Protein AF-0000000078948054 (afdb_homodimer)

InterPro domains:
  IPR011152 Phosphoesterase MJ0912 [PIRSF000883] (1-241)
  IPR024654 Calcineurin-like phosphoesterase domain, lpxH-type [PF12850] (1-196)
  IPR029052 Metallo-dependent phosphatase-like [G3DSA:3.60.21.10] (1-242)
  IPR029052 Metallo-dependent phosphatase-like [SSF56300] (1-239)
  IPR050126 Diadenosine polyphosphate hydrolase [PTHR42850] (3-201)

Solvent-accessible surface area (backbone atoms only — not comparable to full-atom values): 24023 Å² total; per-residue (Å²): 76,31,36,36,37,40,21,29,26,15,2,28,35,65,37,47,49,40,46,51,53,53,46,60,75,64,66,52,75,42,58,37,37,27,19,20,40,30,49,90,41,86,31,27,48,59,24,43,50,54,55,61,70,64,74,53,61,53,24,33,15,47,47,34,48,28,54,62,76,48,77,56,89,82,77,51,62,77,93,49,42,66,64,50,47,53,46,38,52,55,43,44,69,62,46,54,70,69,55,45,53,51,51,66,65,40,41,51,56,49,73,51,69,49,38,98,80,38,28,36,36,38,18,9,40,22,75,89,35,54,72,57,84,81,59,86,45,50,50,66,70,56,46,42,59,55,62,40,62,83,68,75,50,36,33,39,40,26,24,77,72,20,49,39,32,39,41,55,56,79,48,25,38,42,35,31,30,10,9,27,39,56,27,53,29,32,43,61,43,22,24,25,28,38,38,37,40,43,94,61,35,35,35,45,29,48,37,33,34,50,56,68,57,67,60,54,45,50,51,40,69,75,47,84,62,81,57,48,68,61,54,44,42,17,56,74,47,1,17,79,78,133,76,33,37,36,37,40,19,29,26,15,1,27,34,65,36,47,50,42,45,50,54,53,46,61,75,64,66,52,77,42,57,37,38,28,19,20,42,30,49,87,40,87,30,26,49,59,25,44,50,55,55,61,69,64,74,53,60,52,23,33,15,46,46,33,48,28,53,62,76,48,77,56,90,83,76,52,62,77,92,50,42,66,64,49,47,52,46,36,53,55,43,45,70,61,46,54,69,69,57,45,51,53,50,65,65,40,41,50,57,49,72,50,68,49,36,99,79,37,27,36,37,37,18,10,41,21,74,88,33,56,72,57,84,81,60,86,46,50,49,66,70,54,46,41,60,56,63,40,61,85,67,76,50,36,33,38,40,26,26,77,72,20,51,38,33,41,39,55,57,79,48,26,38,44,33,30,29,10,8,27,38,57,27,53,29,31,43,59,43,22,24,24,29,38,39,37,41,42,92,60,36,36,36,45,28,49,37,32,33,48,57,67,59,68,60,54,45,51,52,41,70,75,47,84,61,83,58,47,68,62,54,44,42,17,55,75,46,1,16,79,78,132

Foldseek 3Di:
DKEWEAEAAAQVLQLVVQVVVVVVVVVGPAYEYAENFAANALHRPNRLVVVVVRVHAYAYAPNLVCLQPNDDPPLDDPVCRVVRRVSSVVRNVNDDPVSSVVSVPGHAWDWDALDPPFIEIGGAAASVDNRDHDDPPDDPVVCCVGHCVVVPGQETEYERVLDWDWDDDPNGIYTYFHHSHFAAHQDLFGWIWMWDDDPVDTDIDIDTGDGDLVVRLVSLVVDVRPPSPQRNCCNVGRRGDD/DKEWEAEAAAQVLQLVVQVVVVVVVVVGPAYEYAENFAARALHRPNRLVVVVVRVHAYAYAPNLVCLQPNDDPPLDDPVCRVVRRVRSVVRNVVDDPVSSVVSVPGHAWDWDALDPPFIEIGGAAASVDNRDHDDPPDDPVVCCVGHCVVVPGQETEYERVLDWDWDDDPNGIYTYFHHSHFAAHQDLFGWIWMWDDDPVDTDIDIDTGDGDLVVRLVSLVVDVRPPSPQRNCCNVGRRGDD

Radius of gyration: 23.64 Å; Cα contacts (8 Å, |Δi|>4): 1182; chains: 2; bounding box: 43×71×54 Å

Sequence (484 aa):
MKAAFISDIHGNAQALEAVLTDIESKQVDQIIVLGDICFRGIEPKRSLELVRSLQVPVVKGNADEWVVRGIRKGEVPDSVLEVMRIEREWTYGKLDESDIDFLKQLPTVHTFSLSDTWNVLCFHATPTSLFDIVTPTAADHVVKEKLMAQNQANLYLYGHIHLPYVRFIDGKIVANLGSVGLPFDGVCQASYLLVDGAEEQFSVTIQRVSYDIHSVCEQIEASDYPNPTFLQNVLKHGKPQRMKAAFISDIHGNAQALEAVLTDIESKQVDQIIVLGDICFRGIEPKRSLELVRSLQVPVVKGNADEWVVRGIRKGEVPDSVLEVMRIEREWTYGKLDESDIDFLKQLPTVHTFSLSDTWNVLCFHATPTSLFDIVTPTAADHVVKEKLMAQNQANLYLYGHIHLPYVRFIDGKIVANLGSVGLPFDGVCQASYLLVDGAEEQFSVTIQRVSYDIHSVCEQIEASDYPNPTFLQNVLKHGKPQR

Secondary structure (DSSP, 8-state):
-EEEEE---TT-HHHHHHHHHHHHHHT-SEEEE-S--STTSS-HHHHHHHHHHH---B---HHHHHHHH-PPTTSS-HHHHHHHHHHHHHHHHTS-HHHHHHHHH--SEEEEESSSS-EEEEESSBTTBSS----TT--HHHHHHHHSTT---SEEEE-SS---EEEEETTEEEEE---SSS--SS--SEEEEEEEE-SSEEEEEEEEE---HHHHHHHHHTS--S-HHHHHHHHHHSS---/-EEEEE---TT-HHHHHHHHHHHHHHT-SEEEE-S--STTSS-HHHHHHHHHHH---B---HHHHHHHH-PPTTSS-HHHHHHHHHHHHHHHHTS-HHHHHHHHH--SEEEEESSSS-EEEEESSBTTBSS----TT--HHHHHHHHSTT---SEEEE-SS---EEEEETTEEEEE---SSS--SS--SEEEEEEEE-SSEEEEEEEEE---HHHHHHHHHTS--S-HHHHHHHHHHSS---

pLDDT: mean 96.85, std 4.54, range [65.69, 98.94]

Organism: Halalkalibacterium halodurans (strain ATCC BAA-125 / DSM 18197 / FERM 7344 / JCM 9153 / C-125) (NCBI:txid272558)

Nearest PDB structures (foldseek):
  3qfo-assembly1_B  TM=8.967E-01  e=5.248E-20  Streptococcus pneumoniae R6
  2gju-assembly1_A  TM=8.541E-01  e=2.525E-15  Pyrococcus horikoshii OT3
  1nnw-assembly1_A  TM=8.348E-01  e=1.368E-15  Pyrococcus furiosus
  3ck2-assembly1_A  TM=7.588E-01  e=3.891E-10  Streptococcus pneumoniae TIGR4
  1g5b-assembly2_B  TM=5.571E-01  e=1.632E-08  Lambdavirus lambda

Structure (mmCIF, N/CA/C/O backbone):
data_AF-0000000078948054-model_v1
#
loop_
_entity.id
_entity.type
_entity.pdbx_description
1 polymer 'BH1859 protein'
#
loop_
_atom_site.group_PDB
_atom_site.id
_atom_site.type_symbol
_atom_site.label_atom_id
_atom_site.label_alt_id
_atom_site.label_comp_id
_atom_site.label_asym_id
_atom_site.label_entity_id
_atom_site.label_seq_id
_atom_site.pdbx_PDB_ins_code
_atom_site.Cartn_x
_atom_site.Cartn_y
_atom_site.Cartn_z
_atom_site.occupancy
_atom_site.B_iso_or_equiv
_atom_site.auth_seq_id
_atom_site.auth_comp_id
_atom_site.auth_asym_id
_atom_site.auth_atom_id
_atom_site.pdbx_PDB_model_num
ATOM 1 N N . MET A 1 1 ? 10.578 4.754 -15.234 1 92.56 1 MET A N 1
ATOM 2 C CA . MET A 1 1 ? 10.094 3.48 -15.75 1 92.56 1 MET A CA 1
ATOM 3 C C . MET A 1 1 ? 8.875 3.002 -14.969 1 92.56 1 MET A C 1
ATOM 5 O O . MET A 1 1 ? 8.805 3.189 -13.75 1 92.56 1 MET A O 1
ATOM 9 N N . LYS A 1 2 ? 7.965 2.492 -15.68 1 96.38 2 LYS A N 1
ATOM 10 C CA . LYS A 1 2 ? 6.773 1.882 -15.094 1 96.38 2 LYS A CA 1
ATOM 11 C C . LYS A 1 2 ? 6.797 0.365 -15.25 1 96.38 2 LYS A C 1
ATOM 13 O O . LYS A 1 2 ? 6.973 -0.146 -16.359 1 96.38 2 LYS A O 1
ATOM 18 N N . ALA A 1 3 ? 6.633 -0.346 -14.07 1 98.19 3 ALA A N 1
ATOM 19 C CA . ALA A 1 3 ? 6.723 -1.803 -14.117 1 98.19 3 ALA A CA 1
ATOM 20 C C . ALA A 1 3 ? 5.527 -2.445 -13.414 1 98.19 3 ALA A C 1
ATOM 22 O O . ALA A 1 3 ? 5.02 -1.914 -12.422 1 98.19 3 ALA A O 1
ATOM 23 N N . ALA A 1 4 ? 5.082 -3.562 -13.969 1 98.88 4 ALA A N 1
ATOM 24 C CA . ALA A 1 4 ? 4.039 -4.379 -13.352 1 98.88 4 ALA A CA 1
ATOM 25 C C . ALA A 1 4 ? 4.617 -5.688 -12.805 1 98.88 4 ALA A C 1
ATOM 27 O O . ALA A 1 4 ? 5.48 -6.297 -13.438 1 98.88 4 ALA A O 1
ATOM 28 N N . PHE A 1 5 ? 4.168 -6.062 -11.641 1 98.94 5 PHE A N 1
ATOM 29 C CA . PHE A 1 5 ? 4.605 -7.289 -10.992 1 98.94 5 PHE A CA 1
ATOM 30 C C . PHE A 1 5 ? 3.42 -8.203 -10.695 1 98.94 5 PHE A C 1
ATOM 32 O O . PHE A 1 5 ? 2.449 -7.781 -10.062 1 98.94 5 PHE A O 1
ATOM 39 N N . ILE A 1 6 ? 3.479 -9.43 -11.156 1 98.94 6 ILE A N 1
ATOM 40 C CA . ILE A 1 6 ? 2.383 -10.367 -10.938 1 98.94 6 ILE A CA 1
ATOM 41 C C . ILE A 1 6 ? 2.92 -11.656 -10.328 1 98.94 6 ILE A C 1
ATOM 43 O O . ILE A 1 6 ? 4.082 -12.016 -10.539 1 98.94 6 ILE A O 1
ATOM 47 N N . SER A 1 7 ? 2.137 -12.32 -9.523 1 98.94 7 SER A N 1
ATOM 48 C CA . SER A 1 7 ? 2.527 -13.578 -8.898 1 98.94 7 SER A CA 1
ATOM 49 C C . SER A 1 7 ? 1.308 -14.398 -8.5 1 98.94 7 SER A C 1
ATOM 51 O O . SER A 1 7 ? 0.171 -13.945 -8.648 1 98.94 7 SER A O 1
ATOM 53 N N . ASP A 1 8 ? 1.59 -15.594 -8.102 1 98.94 8 ASP A N 1
ATOM 54 C CA . ASP A 1 8 ? 0.566 -16.469 -7.531 1 98.94 8 ASP A CA 1
ATOM 55 C C . ASP A 1 8 ? -0.651 -16.547 -8.445 1 98.94 8 ASP A C 1
ATOM 57 O O . ASP A 1 8 ? -1.779 -16.297 -8.016 1 98.94 8 ASP A O 1
ATOM 61 N N . ILE A 1 9 ? -0.324 -16.922 -9.672 1 98.94 9 ILE A N 1
ATOM 62 C CA . ILE A 1 9 ? -1.32 -17.078 -10.727 1 98.94 9 ILE A CA 1
ATOM 63 C C . ILE A 1 9 ? -2.143 -18.344 -10.477 1 98.94 9 ILE A C 1
ATOM 65 O O . ILE A 1 9 ? -3.363 -18.344 -10.656 1 98.94 9 ILE A O 1
ATOM 69 N N . HIS A 1 10 ? -1.426 -19.484 -10.164 1 98.88 10 HIS A N 1
ATOM 70 C CA . HIS A 1 10 ? -2.031 -20.734 -9.711 1 98.88 10 HIS A CA 1
ATOM 71 C C . HIS A 1 10 ? -2.996 -21.281 -10.758 1 98.88 10 HIS A C 1
ATOM 73 O O . HIS A 1 10 ? -4.121 -21.672 -10.43 1 98.88 10 HIS A O 1
ATOM 79 N N . GLY A 1 11 ? -2.555 -21.234 -12 1 98.81 11 GLY A N 1
ATOM 80 C CA . GLY A 1 11 ? -3.293 -21.906 -13.062 1 98.81 11 GLY A CA 1
ATOM 81 C C . GLY A 1 11 ? -4.605 -21.219 -13.391 1 98.81 11 GLY A C 1
ATOM 82 O O . GLY A 1 11 ? -5.477 -21.812 -14.031 1 98.81 11 GLY A O 1
ATOM 83 N N . ASN A 1 12 ? -4.84 -20.094 -12.914 1 98.81 12 ASN A N 1
ATOM 84 C CA . ASN A 1 12 ? -6.027 -19.328 -13.25 1 98.81 12 ASN A CA 1
ATOM 85 C C . ASN A 1 12 ? -5.793 -18.438 -14.461 1 98.81 12 ASN A C 1
ATOM 87 O O . ASN A 1 12 ? -5.629 -17.219 -14.328 1 98.81 12 ASN A O 1
ATOM 91 N N . ALA A 1 13 ? -5.902 -19.016 -15.617 1 98.81 13 ALA A N 1
ATOM 92 C CA . ALA A 1 13 ? -5.566 -18.328 -16.875 1 98.81 13 ALA A CA 1
ATOM 93 C C . ALA A 1 13 ? -6.543 -17.203 -17.156 1 98.81 13 ALA A C 1
ATOM 95 O O . ALA A 1 13 ? -6.16 -16.172 -17.734 1 98.81 13 ALA A O 1
ATOM 96 N N . GLN A 1 14 ? -7.773 -17.359 -16.75 1 98.75 14 GLN A N 1
ATOM 97 C CA . GLN A 1 14 ? -8.758 -16.312 -16.984 1 98.75 14 GLN A CA 1
ATOM 98 C C . GLN A 1 14 ? -8.422 -15.055 -16.172 1 98.75 14 GLN A C 1
ATOM 100 O O . GLN A 1 14 ? -8.484 -13.938 -16.703 1 98.75 14 GLN A O 1
ATOM 105 N N . ALA A 1 15 ? -8.078 -15.273 -14.945 1 98.88 15 ALA A N 1
ATOM 106 C CA . ALA A 1 15 ? -7.641 -14.141 -14.133 1 98.88 15 ALA A CA 1
ATOM 107 C C . ALA A 1 15 ? -6.387 -13.5 -14.719 1 98.88 15 ALA A C 1
ATOM 109 O O . ALA A 1 15 ? -6.277 -12.273 -14.773 1 98.88 15 ALA A O 1
ATOM 110 N N . LEU A 1 16 ? -5.445 -14.344 -15.164 1 98.94 16 LEU A N 1
ATOM 111 C CA . LEU A 1 16 ? -4.195 -13.852 -15.734 1 98.94 16 LEU A CA 1
ATOM 112 C C . LEU A 1 16 ? -4.465 -13.016 -16.984 1 98.94 16 LEU A C 1
ATOM 114 O O . LEU A 1 16 ? -3.881 -11.938 -17.156 1 98.94 16 LEU A O 1
ATOM 118 N N . GLU A 1 17 ? -5.332 -13.469 -17.781 1 98.81 17 GLU A N 1
ATOM 119 C CA . GLU A 1 17 ? -5.664 -12.727 -19 1 98.81 17 GLU A CA 1
ATOM 120 C C . GLU A 1 17 ? -6.262 -11.367 -18.656 1 98.81 17 GLU A C 1
ATOM 122 O O . GLU A 1 17 ? -5.934 -10.367 -19.312 1 98.81 17 GLU A O 1
ATOM 127 N N . ALA A 1 18 ? -7.164 -11.367 -17.719 1 98.75 18 ALA A N 1
ATOM 128 C CA . ALA A 1 18 ? -7.758 -10.102 -17.297 1 98.75 18 ALA A CA 1
ATOM 129 C C . ALA A 1 18 ? -6.691 -9.141 -16.797 1 98.75 18 ALA A C 1
ATOM 131 O O . ALA A 1 18 ? -6.711 -7.949 -17.125 1 98.75 18 ALA A O 1
ATOM 132 N N . VAL A 1 19 ? -5.77 -9.641 -16.031 1 98.81 19 VAL A N 1
ATOM 133 C CA . VAL A 1 19 ? -4.691 -8.828 -15.477 1 98.81 19 VAL A CA 1
ATOM 134 C C . VAL A 1 19 ? -3.795 -8.305 -16.594 1 98.81 19 VAL A C 1
ATOM 136 O O . VAL A 1 19 ? -3.441 -7.129 -16.609 1 98.81 19 VAL A O 1
ATOM 139 N N . LEU A 1 20 ? -3.459 -9.195 -17.531 1 98.81 20 LEU A N 1
ATOM 140 C CA . LEU A 1 20 ? -2.592 -8.789 -18.625 1 98.81 20 LEU A CA 1
ATOM 141 C C . LEU A 1 20 ? -3.266 -7.727 -19.484 1 98.81 20 LEU A C 1
ATOM 143 O O . LEU A 1 20 ? -2.607 -6.801 -19.969 1 98.81 20 LEU A O 1
ATOM 147 N N . THR A 1 21 ? -4.523 -7.883 -19.703 1 98.38 21 THR A N 1
ATOM 148 C CA . THR A 1 21 ? -5.273 -6.867 -20.438 1 98.38 21 THR A CA 1
ATOM 149 C C . THR A 1 21 ? -5.23 -5.531 -19.703 1 98.38 21 THR A C 1
ATOM 151 O O . THR A 1 21 ? -5.02 -4.484 -20.312 1 98.38 21 THR A O 1
ATOM 154 N N . ASP A 1 22 ? -5.426 -5.594 -18.422 1 98.12 22 ASP A N 1
ATOM 155 C CA . ASP A 1 22 ? -5.363 -4.375 -17.625 1 98.12 22 ASP A CA 1
ATOM 156 C C . ASP A 1 22 ? -3.973 -3.748 -17.688 1 98.12 22 ASP A C 1
ATOM 158 O O . ASP A 1 22 ? -3.838 -2.531 -17.828 1 98.12 22 ASP A O 1
ATOM 162 N N . ILE A 1 23 ? -2.957 -4.555 -17.562 1 98.38 23 ILE A N 1
ATOM 163 C CA . ILE A 1 23 ? -1.576 -4.086 -17.625 1 98.38 23 ILE A CA 1
ATOM 164 C C . ILE A 1 23 ? -1.319 -3.393 -18.953 1 98.38 23 ILE A C 1
ATOM 166 O O . ILE A 1 23 ? -0.667 -2.348 -19.016 1 98.38 23 ILE A O 1
ATOM 170 N N . GLU A 1 24 ? -1.758 -4.016 -20.016 1 97.75 24 GLU A N 1
ATOM 171 C CA . GLU A 1 24 ? -1.593 -3.418 -21.344 1 97.75 24 GLU A CA 1
ATOM 172 C C . GLU A 1 24 ? -2.166 -2.004 -21.375 1 97.75 24 GLU A C 1
ATOM 174 O O . GLU A 1 24 ? -1.565 -1.103 -21.969 1 97.75 24 GLU A O 1
ATOM 179 N N . SER A 1 25 ? -3.268 -1.788 -20.734 1 95.94 25 SER A N 1
ATOM 180 C CA . SER A 1 25 ? -3.924 -0.484 -20.734 1 95.94 25 SER A CA 1
ATOM 181 C C . SER A 1 25 ? -3.127 0.534 -19.922 1 95.94 25 SER A C 1
ATOM 183 O O . SER A 1 25 ? -3.322 1.742 -20.078 1 95.94 25 SER A O 1
ATOM 185 N N . LYS A 1 26 ? -2.232 0.031 -19.062 1 95.62 26 LYS A N 1
ATOM 186 C CA . LYS A 1 26 ? -1.44 0.915 -18.219 1 95.62 26 LYS A CA 1
ATOM 187 C C . LYS A 1 26 ? -0.147 1.331 -18.906 1 95.62 26 LYS A C 1
ATOM 189 O O . LYS A 1 26 ? 0.576 2.201 -18.422 1 95.62 26 LYS A O 1
ATOM 194 N N . GLN A 1 27 ? 0.161 0.756 -20.047 1 95.25 27 GLN A N 1
ATOM 195 C CA . GLN A 1 27 ? 1.334 1.08 -20.844 1 95.25 27 GLN A CA 1
ATOM 196 C C . GLN A 1 27 ? 2.615 0.961 -20.031 1 95.25 27 GLN A C 1
ATOM 198 O O . GLN A 1 27 ? 3.416 1.896 -19.984 1 95.25 27 GLN A O 1
ATOM 203 N N . VAL A 1 28 ? 2.861 -0.152 -19.422 1 96.69 28 VAL A N 1
ATOM 204 C CA . VAL A 1 28 ? 4.035 -0.37 -18.578 1 96.69 28 VAL A CA 1
ATOM 205 C C . VAL A 1 28 ? 5.25 -0.653 -19.453 1 96.69 28 VAL A C 1
ATOM 207 O O . VAL A 1 28 ? 5.109 -1.068 -20.609 1 96.69 28 VAL A O 1
ATOM 210 N N . ASP A 1 29 ? 6.453 -0.403 -18.906 1 96.5 29 ASP A N 1
ATOM 211 C CA . ASP A 1 29 ? 7.711 -0.654 -19.609 1 96.5 29 ASP A CA 1
ATOM 212 C C . ASP A 1 29 ? 8.156 -2.104 -19.438 1 96.5 29 ASP A C 1
ATOM 214 O O . ASP A 1 29 ? 8.875 -2.643 -20.266 1 96.5 29 ASP A O 1
ATOM 218 N N . GLN A 1 30 ? 7.703 -2.703 -18.344 1 96.44 30 GLN A N 1
ATOM 219 C CA . GLN A 1 30 ? 8.188 -4.039 -18 1 96.44 30 GLN A CA 1
ATOM 220 C C . GLN A 1 30 ? 7.168 -4.789 -17.156 1 96.44 30 GLN A C 1
ATOM 222 O O . GLN A 1 30 ? 6.445 -4.184 -16.359 1 96.44 30 GLN A O 1
ATOM 227 N N . ILE A 1 31 ? 7.152 -6.086 -17.391 1 98.69 31 ILE A N 1
ATOM 228 C CA . ILE A 1 31 ? 6.402 -7.008 -16.531 1 98.69 31 ILE A CA 1
ATOM 229 C C . ILE A 1 31 ? 7.359 -8.008 -15.891 1 98.69 31 ILE A C 1
ATOM 231 O O . ILE A 1 31 ? 8.289 -8.492 -16.531 1 98.69 31 ILE A O 1
ATOM 235 N N . ILE A 1 32 ? 7.199 -8.273 -14.625 1 98.88 32 ILE A N 1
ATOM 236 C CA . ILE A 1 32 ? 7.945 -9.32 -13.938 1 98.88 32 ILE A CA 1
ATOM 237 C C . ILE A 1 32 ? 6.977 -10.305 -13.273 1 98.88 32 ILE A C 1
ATOM 239 O O . ILE A 1 32 ? 6 -9.891 -12.648 1 98.88 32 ILE A O 1
ATOM 243 N N . VAL A 1 33 ? 7.246 -11.57 -13.445 1 98.94 33 VAL A N 1
ATOM 244 C CA . VAL A 1 33 ? 6.418 -12.617 -12.844 1 98.94 33 VAL A CA 1
ATOM 245 C C . VAL A 1 33 ? 7.156 -13.242 -11.664 1 98.94 33 VAL A C 1
ATOM 247 O O . VAL A 1 33 ? 8.289 -13.711 -11.805 1 98.94 33 VAL A O 1
ATOM 250 N N . LEU A 1 34 ? 6.43 -13.297 -10.5 1 98.88 34 LEU A N 1
ATOM 251 C CA . LEU A 1 34 ? 7.129 -13.727 -9.297 1 98.88 34 LEU A CA 1
ATOM 252 C C . LEU A 1 34 ? 6.656 -15.109 -8.859 1 98.88 34 LEU A C 1
ATOM 254 O O . LEU A 1 34 ? 6.484 -15.359 -7.664 1 98.88 34 LEU A O 1
ATOM 258 N N . GLY A 1 35 ? 6.379 -15.945 -9.734 1 98.75 35 GLY A N 1
ATOM 259 C CA . GLY A 1 35 ? 6.27 -17.359 -9.453 1 98.75 35 GLY A CA 1
ATOM 260 C C . GLY A 1 35 ? 4.875 -17.781 -9.023 1 98.75 35 GLY A C 1
ATOM 261 O O . GLY A 1 35 ? 3.945 -16.969 -9.039 1 98.75 35 GLY A O 1
ATOM 262 N N . ASP A 1 36 ? 4.75 -19.172 -8.789 1 98.94 36 ASP A N 1
ATOM 263 C CA . ASP A 1 36 ? 3.5 -19.875 -8.5 1 98.94 36 ASP A CA 1
ATOM 264 C C . ASP A 1 36 ? 2.516 -19.734 -9.664 1 98.94 36 ASP A C 1
ATOM 266 O O . ASP A 1 36 ? 1.425 -19.188 -9.5 1 98.94 36 ASP A O 1
ATOM 270 N N . ILE A 1 37 ? 2.857 -20.438 -10.719 1 98.94 37 ILE A N 1
ATOM 271 C CA . ILE A 1 37 ? 2.248 -20.141 -12.016 1 98.94 37 ILE A CA 1
ATOM 272 C C . ILE A 1 37 ? 1.104 -21.125 -12.281 1 98.94 37 ILE A C 1
ATOM 274 O O . ILE A 1 37 ? -0.014 -20.703 -12.594 1 98.94 37 ILE A O 1
ATOM 278 N N . CYS A 1 38 ? 1.329 -22.438 -12.008 1 98.25 38 CYS A N 1
ATOM 279 C CA . CYS A 1 38 ? 0.44 -23.391 -12.672 1 98.25 38 CYS A CA 1
ATOM 280 C C . CYS A 1 38 ? -0.261 -24.281 -11.648 1 98.25 38 CYS A C 1
ATOM 282 O O . CYS A 1 38 ? -1.195 -25.016 -11.992 1 98.25 38 CYS A O 1
ATOM 284 N N . PHE A 1 39 ? 0.161 -24.25 -10.438 1 98.69 39 PHE A N 1
ATOM 285 C CA . PHE A 1 39 ? -0.306 -25.203 -9.445 1 98.69 39 PHE A CA 1
ATOM 286 C C . PHE A 1 39 ? -1.561 -24.703 -8.75 1 98.69 39 PHE A C 1
ATOM 288 O O . PHE A 1 39 ? -1.673 -23.5 -8.453 1 98.69 39 PHE A O 1
ATOM 295 N N . ARG A 1 40 ? -2.537 -25.547 -8.555 1 98.12 40 ARG A N 1
ATOM 296 C CA . ARG A 1 40 ? -3.752 -25.328 -7.777 1 98.12 40 ARG A CA 1
ATOM 297 C C . ARG A 1 40 ? -4.707 -24.391 -8.516 1 98.12 40 ARG A C 1
ATOM 299 O O . ARG A 1 40 ? -5.27 -23.469 -7.926 1 98.12 40 ARG A O 1
ATOM 306 N N . GLY A 1 41 ? -4.875 -24.609 -9.742 1 98.12 41 GLY A N 1
ATOM 307 C CA . GLY A 1 41 ? -5.844 -23.953 -10.617 1 98.12 41 GLY A CA 1
ATOM 308 C C . GLY A 1 41 ? -6.293 -24.844 -11.766 1 98.12 41 GLY A C 1
ATOM 309 O O . GLY A 1 41 ? -5.715 -25.891 -12.008 1 98.12 41 GLY A O 1
ATOM 310 N N . ILE A 1 42 ? -7.227 -24.406 -12.555 1 98.5 42 ILE A N 1
ATOM 311 C CA . ILE A 1 42 ? -7.949 -25.281 -13.469 1 98.5 42 ILE A CA 1
ATOM 312 C C . ILE A 1 42 ? -7.305 -25.234 -14.852 1 98.5 42 ILE A C 1
ATOM 314 O O . ILE A 1 42 ? -7.566 -26.094 -15.695 1 98.5 42 ILE A O 1
ATOM 318 N N . GLU A 1 43 ? -6.465 -24.25 -15.078 1 98.69 43 GLU A N 1
ATOM 319 C CA . GLU A 1 43 ? -5.828 -24.141 -16.391 1 98.69 43 GLU A CA 1
ATOM 320 C C . GLU A 1 43 ? -4.312 -24 -16.25 1 98.69 43 GLU A C 1
ATOM 322 O O . GLU A 1 43 ? -3.732 -23.031 -16.734 1 98.69 43 GLU A O 1
ATOM 327 N N . PRO A 1 44 ? -3.641 -25.062 -15.766 1 98.75 44 PRO A N 1
ATOM 328 C CA . PRO A 1 44 ? -2.193 -24.984 -15.555 1 98.75 44 PRO A CA 1
ATOM 329 C C . PRO A 1 44 ? -1.424 -24.734 -16.859 1 98.75 44 PRO A C 1
ATOM 331 O O . PRO A 1 44 ? -0.56 -23.859 -16.906 1 98.75 44 PRO A O 1
ATOM 334 N N . LYS A 1 45 ? -1.731 -25.438 -17.906 1 98.81 45 LYS A N 1
ATOM 335 C CA . LYS A 1 45 ? -1.001 -25.328 -19.172 1 98.81 45 LYS A CA 1
ATOM 336 C C . LYS A 1 45 ? -1.194 -23.953 -19.797 1 98.81 45 LYS A C 1
ATOM 338 O O . LYS A 1 45 ? -0.226 -23.312 -20.219 1 98.81 45 LYS A O 1
ATOM 343 N N . ARG A 1 46 ? -2.41 -23.484 -19.859 1 98.81 46 ARG A N 1
ATOM 344 C CA . ARG A 1 46 ? -2.693 -22.203 -20.469 1 98.81 46 ARG A CA 1
ATOM 345 C C . ARG A 1 46 ? -2.033 -21.062 -19.703 1 98.81 46 ARG A C 1
ATOM 347 O O . ARG A 1 46 ? -1.521 -20.109 -20.281 1 98.81 46 ARG A O 1
ATOM 354 N N . SER A 1 47 ? -2.051 -21.156 -18.406 1 98.94 47 SER A N 1
ATOM 355 C CA . SER A 1 47 ? -1.393 -20.141 -17.578 1 98.94 47 SER A CA 1
ATOM 356 C C . SER A 1 47 ? 0.104 -20.094 -17.875 1 98.94 47 SER A C 1
ATOM 358 O O . SER A 1 47 ? 0.675 -19 -18.016 1 98.94 47 SER A O 1
ATOM 360 N N . LEU A 1 48 ? 0.688 -21.234 -17.922 1 98.94 48 LEU A N 1
ATOM 361 C CA . LEU A 1 48 ? 2.123 -21.312 -18.188 1 98.94 48 LEU A CA 1
ATOM 362 C C . LEU A 1 48 ? 2.451 -20.781 -19.578 1 98.94 48 LEU A C 1
ATOM 364 O O . LEU A 1 48 ? 3.432 -20.062 -19.766 1 98.94 48 LEU A O 1
ATOM 368 N N . GLU A 1 49 ? 1.652 -21.156 -20.516 1 98.81 49 GLU A N 1
ATOM 369 C CA . GLU A 1 49 ? 1.862 -20.703 -21.875 1 98.81 49 GLU A CA 1
ATOM 370 C C . GLU A 1 49 ? 1.759 -19.188 -21.984 1 98.81 49 GLU A C 1
ATOM 372 O O . GLU A 1 49 ? 2.537 -18.547 -22.703 1 98.81 49 GLU A O 1
ATOM 377 N N . LEU A 1 50 ? 0.774 -18.625 -21.328 1 98.88 50 LEU A N 1
ATOM 378 C CA . LEU A 1 50 ? 0.637 -17.172 -21.297 1 98.88 50 LEU A CA 1
ATOM 379 C C . LEU A 1 50 ? 1.883 -16.516 -20.703 1 98.88 50 LEU A C 1
ATOM 381 O O . LEU A 1 50 ? 2.408 -15.555 -21.266 1 98.88 50 LEU A O 1
ATOM 385 N N . VAL A 1 51 ? 2.389 -17.031 -19.625 1 98.88 51 VAL A N 1
ATOM 386 C CA . VAL A 1 51 ? 3.568 -16.469 -18.969 1 98.88 51 VAL A CA 1
ATOM 387 C C . VAL A 1 51 ? 4.773 -16.578 -19.906 1 98.88 51 VAL A C 1
ATOM 389 O O . VAL A 1 51 ? 5.52 -15.617 -20.078 1 98.88 51 VAL A O 1
ATOM 392 N N . ARG A 1 52 ? 4.98 -17.734 -20.484 1 98.69 52 ARG A N 1
ATOM 393 C CA . ARG A 1 52 ? 6.113 -17.969 -21.375 1 98.69 52 ARG A CA 1
ATOM 394 C C . ARG A 1 52 ? 6.059 -17.031 -22.578 1 98.69 52 ARG A C 1
ATOM 396 O O . ARG A 1 52 ? 7.094 -16.547 -23.047 1 98.69 52 ARG A O 1
ATOM 403 N N . SER A 1 53 ? 4.879 -16.781 -23.031 1 98.5 53 SER A N 1
ATOM 404 C CA . SER A 1 53 ? 4.711 -15.961 -24.234 1 98.5 53 SER A CA 1
ATOM 405 C C . SER A 1 53 ? 5.09 -14.508 -23.969 1 98.5 53 SER A C 1
ATOM 407 O O . SER A 1 53 ? 5.387 -13.758 -24.891 1 98.5 53 SER A O 1
ATOM 409 N N . LEU A 1 54 ? 5.078 -14.094 -22.703 1 98.38 54 LEU A N 1
ATOM 410 C CA . LEU A 1 54 ? 5.391 -12.711 -22.359 1 98.38 54 LEU A CA 1
ATOM 411 C C . LEU A 1 54 ? 6.867 -12.414 -22.609 1 98.38 54 LEU A C 1
ATOM 413 O O . LEU A 1 54 ? 7.238 -11.258 -22.844 1 98.38 54 LEU A O 1
ATOM 417 N N . GLN A 1 55 ? 7.727 -13.43 -22.484 1 98.19 55 GLN A N 1
ATOM 418 C CA . GLN A 1 55 ? 9.172 -13.281 -22.641 1 98.19 55 GLN A CA 1
ATOM 419 C C . GLN A 1 55 ? 9.711 -12.211 -21.688 1 98.19 55 GLN A C 1
ATOM 421 O O . GLN A 1 55 ? 10.43 -11.305 -22.109 1 98.19 55 GLN A O 1
ATOM 426 N N . VAL A 1 56 ? 9.344 -12.297 -20.469 1 98.69 56 VAL A N 1
ATOM 427 C CA . VAL A 1 56 ? 9.75 -11.375 -19.406 1 98.69 56 VAL A CA 1
ATOM 428 C C . VAL A 1 56 ? 10.477 -12.141 -18.312 1 98.69 56 VAL A C 1
ATOM 430 O O . VAL A 1 56 ? 10.492 -13.375 -18.297 1 98.69 56 VAL A O 1
ATOM 433 N N . PRO A 1 57 ? 11.164 -11.398 -17.328 1 98.75 57 PRO A N 1
ATOM 434 C CA . PRO A 1 57 ? 11.773 -12.102 -16.188 1 98.75 57 PRO A CA 1
ATOM 435 C C . PRO A 1 57 ? 10.742 -12.836 -15.336 1 98.75 57 PRO A C 1
ATOM 437 O O . PRO A 1 57 ? 9.695 -12.273 -15.008 1 98.75 57 PRO A O 1
ATOM 440 N N . VAL A 1 58 ? 11.039 -14.055 -15.039 1 98.94 58 VAL A N 1
ATOM 441 C CA . VAL A 1 58 ? 10.203 -14.906 -14.195 1 98.94 58 VAL A CA 1
ATOM 442 C C . VAL A 1 58 ? 11.047 -15.523 -13.078 1 98.94 58 VAL A C 1
ATOM 444 O O . VAL A 1 58 ? 12.117 -16.078 -13.344 1 98.94 58 VAL A O 1
ATOM 447 N N . VAL A 1 59 ? 10.562 -15.391 -11.859 1 98.62 59 VAL A N 1
ATOM 448 C CA . VAL A 1 59 ? 11.25 -16.094 -10.781 1 98.62 59 VAL A CA 1
ATOM 449 C C . VAL A 1 59 ? 10.406 -17.281 -10.32 1 98.62 59 VAL A C 1
ATOM 451 O O . VAL A 1 59 ? 9.188 -17.297 -10.5 1 98.62 59 VAL A O 1
ATOM 454 N N . LYS A 1 60 ? 11.094 -18.281 -9.672 1 98.88 60 LYS A N 1
ATOM 455 C CA . LYS A 1 60 ? 10.461 -19.531 -9.25 1 98.88 60 LYS A CA 1
ATOM 456 C C . LYS A 1 60 ? 9.695 -19.344 -7.941 1 98.88 60 LYS A C 1
ATOM 458 O O . LYS A 1 60 ? 10.18 -18.688 -7.02 1 98.88 60 LYS A O 1
ATOM 463 N N . GLY A 1 61 ? 8.5 -19.844 -7.891 1 98.88 61 GLY A N 1
ATOM 464 C CA . GLY A 1 61 ? 7.781 -19.938 -6.633 1 98.88 61 GLY A CA 1
ATOM 465 C C . GLY A 1 61 ? 7.84 -21.328 -6.027 1 98.88 61 GLY A C 1
ATOM 466 O O . GLY A 1 61 ? 8.289 -22.281 -6.68 1 98.88 61 GLY A O 1
ATOM 467 N N . ASN A 1 62 ? 7.418 -21.469 -4.793 1 98.88 62 ASN A N 1
ATOM 468 C CA . ASN A 1 62 ? 7.426 -22.781 -4.152 1 98.88 62 ASN A CA 1
ATOM 469 C C . ASN A 1 62 ? 6.504 -23.766 -4.871 1 98.88 62 ASN A C 1
ATOM 471 O O . ASN A 1 62 ? 6.812 -24.953 -4.973 1 98.88 62 ASN A O 1
ATOM 475 N N . ALA A 1 63 ? 5.391 -23.281 -5.363 1 98.88 63 ALA A N 1
ATOM 476 C CA . ALA A 1 63 ? 4.461 -24.156 -6.074 1 98.88 63 ALA A CA 1
ATOM 477 C C . ALA A 1 63 ? 5.059 -24.641 -7.398 1 98.88 63 ALA A C 1
ATOM 479 O O . ALA A 1 63 ? 4.77 -25.75 -7.855 1 98.88 63 ALA A O 1
ATOM 480 N N . ASP A 1 64 ? 5.82 -23.75 -8.031 1 98.94 64 ASP A N 1
ATOM 481 C CA . ASP A 1 64 ? 6.523 -24.172 -9.242 1 98.94 64 ASP A CA 1
ATOM 482 C C . ASP A 1 64 ? 7.496 -25.312 -8.945 1 98.94 64 ASP A C 1
ATOM 484 O O . ASP A 1 64 ? 7.582 -26.266 -9.711 1 98.94 64 ASP A O 1
ATOM 488 N N . GLU A 1 65 ? 8.172 -25.141 -7.867 1 98.88 65 GLU A N 1
ATOM 489 C CA . GLU A 1 65 ? 9.094 -26.188 -7.418 1 98.88 65 GLU A CA 1
ATOM 490 C C . GLU A 1 65 ? 8.352 -27.484 -7.102 1 98.88 65 GLU A C 1
ATOM 492 O O . GLU A 1 65 ? 8.828 -28.578 -7.438 1 98.88 65 GLU A O 1
ATOM 497 N N . TRP A 1 66 ? 7.262 -27.391 -6.445 1 98.88 66 TRP A N 1
ATOM 498 C CA . TRP A 1 66 ? 6.449 -28.547 -6.125 1 98.88 66 TRP A CA 1
ATOM 499 C C . TRP A 1 66 ? 6.031 -29.297 -7.391 1 98.88 66 TRP A C 1
ATOM 501 O O . TRP A 1 66 ? 6.043 -30.531 -7.43 1 98.88 66 TRP A O 1
ATOM 511 N N . VAL A 1 67 ? 5.586 -28.531 -8.422 1 98.88 67 VAL A N 1
ATOM 512 C CA . VAL A 1 67 ? 5.184 -29.172 -9.672 1 98.88 67 VAL A CA 1
ATOM 513 C C . VAL A 1 67 ? 6.34 -30 -10.227 1 98.88 67 VAL A C 1
ATOM 515 O O . VAL A 1 67 ? 6.141 -31.125 -10.688 1 98.88 67 VAL A O 1
ATOM 518 N N . VAL A 1 68 ? 7.543 -29.453 -10.141 1 98.62 68 VAL A N 1
ATOM 519 C CA . VAL A 1 68 ? 8.719 -30.062 -10.742 1 98.62 68 VAL A CA 1
ATOM 520 C C . VAL A 1 68 ? 9.125 -31.297 -9.961 1 98.62 68 VAL A C 1
ATOM 522 O O . VAL A 1 68 ? 9.289 -32.375 -10.531 1 98.62 68 VAL A O 1
ATOM 525 N N . ARG A 1 69 ? 9.211 -31.266 -8.594 1 98.12 69 ARG A N 1
ATOM 526 C CA . ARG A 1 69 ? 9.914 -32.312 -7.863 1 98.12 69 ARG A CA 1
ATOM 527 C C . ARG A 1 69 ? 8.992 -33 -6.871 1 98.12 69 ARG A C 1
ATOM 529 O O . ARG A 1 69 ? 9.391 -33.969 -6.203 1 98.12 69 ARG A O 1
ATOM 536 N N . GLY A 1 70 ? 7.777 -32.5 -6.781 1 98.38 70 GLY A N 1
ATOM 537 C CA . GLY A 1 70 ? 6.867 -33.031 -5.781 1 98.38 70 GLY A CA 1
ATOM 538 C C . GLY A 1 70 ? 6.914 -32.281 -4.465 1 98.38 70 GLY A C 1
ATOM 539 O O . GLY A 1 70 ? 7.789 -31.453 -4.258 1 98.38 70 GLY A O 1
ATOM 540 N N . ILE A 1 71 ? 5.922 -32.625 -3.646 1 98.5 71 ILE A N 1
ATOM 541 C CA . ILE A 1 71 ? 5.801 -31.969 -2.352 1 98.5 71 ILE A CA 1
ATOM 542 C C . ILE A 1 71 ? 6.438 -32.844 -1.269 1 98.5 71 ILE A C 1
ATOM 544 O O . ILE A 1 71 ? 6.066 -34 -1.1 1 98.5 71 ILE A O 1
ATOM 548 N N . ARG A 1 72 ? 7.34 -32.281 -0.553 1 98 72 ARG A N 1
ATOM 549 C CA . ARG A 1 72 ? 8.031 -33 0.503 1 98 72 ARG A CA 1
ATOM 550 C C . ARG A 1 72 ? 7.324 -32.812 1.845 1 98 72 ARG A C 1
ATOM 552 O O . ARG A 1 72 ? 6.707 -31.781 2.09 1 98 72 ARG A O 1
ATOM 559 N N . LYS A 1 73 ? 7.477 -33.875 2.637 1 97.12 73 LYS A N 1
ATOM 560 C CA . LYS A 1 73 ? 6.965 -33.781 3.998 1 97.12 73 LYS A CA 1
ATOM 561 C C . LYS A 1 73 ? 7.57 -32.562 4.719 1 97.12 73 LYS A C 1
ATOM 563 O O . LYS A 1 73 ? 8.773 -32.312 4.609 1 97.12 73 LYS A O 1
ATOM 568 N N . GLY A 1 74 ? 6.695 -31.875 5.484 1 96.75 74 GLY A N 1
ATOM 569 C CA . GLY A 1 74 ? 7.168 -30.719 6.234 1 96.75 74 GLY A CA 1
ATOM 570 C C . GLY A 1 74 ? 6.988 -29.406 5.488 1 96.75 74 GLY A C 1
ATOM 571 O O . GLY A 1 74 ? 7.062 -28.344 6.09 1 96.75 74 GLY A O 1
ATOM 572 N N . GLU A 1 75 ? 6.762 -29.438 4.164 1 97.38 75 GLU A N 1
ATOM 573 C CA . GLU A 1 75 ? 6.629 -28.219 3.365 1 97.38 75 GLU A CA 1
ATOM 574 C C . GLU A 1 75 ? 5.203 -27.672 3.412 1 97.38 75 GLU A C 1
ATOM 576 O O . GLU A 1 75 ? 4.961 -26.516 3.064 1 97.38 75 GLU A O 1
ATOM 581 N N . VAL A 1 76 ? 4.262 -28.516 3.762 1 97.06 76 VAL A N 1
ATOM 582 C CA . VAL A 1 76 ? 2.869 -28.172 4.016 1 97.06 76 VAL A CA 1
ATOM 583 C C . VAL A 1 76 ? 2.367 -28.922 5.25 1 97.06 76 VAL A C 1
ATOM 585 O O . VAL A 1 76 ? 2.998 -29.875 5.699 1 97.06 76 VAL A O 1
ATOM 588 N N . PRO A 1 77 ? 1.306 -28.406 5.875 1 96.12 77 PRO A N 1
ATOM 589 C CA . PRO A 1 77 ? 0.748 -29.188 6.992 1 96.12 77 PRO A CA 1
ATOM 590 C C . PRO A 1 77 ? 0.415 -30.625 6.605 1 96.12 77 PRO A C 1
ATOM 592 O O . PRO A 1 77 ? -0.032 -30.875 5.484 1 96.12 77 PRO A O 1
ATOM 595 N N . ASP A 1 78 ? 0.516 -31.5 7.539 1 97.19 78 ASP A N 1
ATOM 596 C CA . ASP A 1 78 ? 0.272 -32.906 7.285 1 97.19 78 ASP A CA 1
ATOM 597 C C . ASP A 1 78 ? -1.166 -33.156 6.832 1 97.19 78 ASP A C 1
ATOM 599 O O . ASP A 1 78 ? -1.425 -34.031 6.008 1 97.19 78 ASP A O 1
ATOM 603 N N . SER A 1 79 ? -2.062 -32.406 7.344 1 96.62 79 SER A N 1
ATOM 604 C CA . SER A 1 79 ? -3.488 -32.594 7.109 1 96.62 79 SER A CA 1
ATOM 605 C C . SER A 1 79 ? -3.848 -32.344 5.648 1 96.62 79 SER A C 1
ATOM 607 O O . SER A 1 79 ? -4.879 -32.844 5.172 1 96.62 79 SER A O 1
ATOM 609 N N . VAL A 1 80 ? -2.957 -31.625 4.875 1 96.5 80 VAL A N 1
ATOM 610 C CA . VAL A 1 80 ? -3.328 -31.312 3.498 1 96.5 80 VAL A CA 1
ATOM 611 C C . VAL A 1 80 ? -2.291 -31.891 2.539 1 96.5 80 VAL A C 1
ATOM 613 O O . VAL A 1 80 ? -2.395 -31.719 1.322 1 96.5 80 VAL A O 1
ATOM 616 N N . LEU A 1 81 ? -1.313 -32.562 3.02 1 97.81 81 LEU A N 1
ATOM 617 C CA . LEU A 1 81 ? -0.198 -33.062 2.223 1 97.81 81 LEU A CA 1
ATOM 618 C C . LEU A 1 81 ? -0.69 -34 1.121 1 97.81 81 LEU A C 1
ATOM 620 O O . LEU A 1 81 ? -0.339 -33.844 -0.048 1 97.81 81 LEU A O 1
ATOM 624 N N . GLU A 1 82 ? -1.503 -34.969 1.495 1 97.94 82 GLU A N 1
ATOM 625 C CA . GLU A 1 82 ? -1.942 -35.969 0.536 1 97.94 82 GLU A CA 1
ATOM 626 C C . GLU A 1 82 ? -2.797 -35.344 -0.565 1 97.94 82 GLU A C 1
ATOM 628 O O . GLU A 1 82 ? -2.607 -35.656 -1.747 1 97.94 82 GLU A O 1
ATOM 633 N N . VAL A 1 83 ? -3.777 -34.531 -0.172 1 97.75 83 VAL A N 1
ATOM 634 C CA . VAL A 1 83 ? -4.645 -33.938 -1.169 1 97.75 83 VAL A CA 1
ATOM 635 C C . VAL A 1 83 ? -3.818 -33.031 -2.09 1 97.75 83 VAL A C 1
ATOM 637 O O . VAL A 1 83 ? -4.07 -32.969 -3.297 1 97.75 83 VAL A O 1
ATOM 640 N N . MET A 1 84 ? -2.809 -32.344 -1.6 1 98.25 84 MET A N 1
ATOM 641 C CA . MET A 1 84 ? -1.979 -31.469 -2.414 1 98.25 84 MET A CA 1
ATOM 642 C C . MET A 1 84 ? -1.091 -32.281 -3.357 1 98.25 84 MET A C 1
ATOM 644 O O . MET A 1 84 ? -0.79 -31.828 -4.465 1 98.25 84 MET A O 1
ATOM 648 N N . ARG A 1 85 ? -0.691 -33.438 -2.922 1 98.69 85 ARG A N 1
ATOM 649 C CA . ARG A 1 85 ? 0.069 -34.312 -3.816 1 98.69 85 ARG A CA 1
ATOM 650 C C . ARG A 1 85 ? -0.794 -34.781 -4.98 1 98.69 85 ARG A C 1
ATOM 652 O O . ARG A 1 85 ? -0.313 -34.906 -6.109 1 98.69 85 ARG A O 1
ATOM 659 N N . ILE A 1 86 ? -2.057 -35.031 -4.68 1 98.69 86 ILE A N 1
ATOM 660 C CA . ILE A 1 86 ? -2.992 -35.406 -5.73 1 98.69 86 ILE A CA 1
ATOM 661 C C . ILE A 1 86 ? -3.191 -34.25 -6.699 1 98.69 86 ILE A C 1
ATOM 663 O O . ILE A 1 86 ? -3.191 -34.438 -7.918 1 98.69 86 ILE A O 1
ATOM 667 N N . GLU A 1 87 ? -3.367 -33.031 -6.188 1 98.75 87 GLU A N 1
ATOM 668 C CA . GLU A 1 87 ? -3.467 -31.828 -7.02 1 98.75 87 GLU A CA 1
ATOM 669 C C . GLU A 1 87 ? -2.223 -31.656 -7.887 1 98.75 87 GLU A C 1
ATOM 671 O O . GLU A 1 87 ? -2.322 -31.297 -9.055 1 98.75 87 GLU A O 1
ATOM 676 N N . ARG A 1 88 ? -1.083 -31.906 -7.273 1 98.75 88 ARG A N 1
ATOM 677 C CA . ARG A 1 88 ? 0.179 -31.781 -7.992 1 98.75 88 ARG A CA 1
ATOM 678 C C . ARG A 1 88 ? 0.258 -32.781 -9.148 1 98.75 88 ARG A C 1
ATOM 680 O O . ARG A 1 88 ? 0.687 -32.406 -10.25 1 98.75 88 ARG A O 1
ATOM 687 N N . GLU A 1 89 ? -0.099 -34 -8.898 1 98.62 89 GLU A N 1
ATOM 688 C CA . GLU A 1 89 ? -0.079 -35.031 -9.953 1 98.62 89 GLU A CA 1
ATOM 689 C C . GLU A 1 89 ? -1.012 -34.656 -11.102 1 98.62 89 GLU A C 1
ATOM 691 O O . GLU A 1 89 ? -0.675 -34.844 -12.266 1 98.62 89 GLU A O 1
ATOM 696 N N . TRP A 1 90 ? -2.162 -34.188 -10.734 1 98.75 90 TRP A N 1
ATOM 697 C CA . TRP A 1 90 ? -3.109 -33.719 -11.75 1 98.75 90 TRP A CA 1
ATOM 698 C C . TRP A 1 90 ? -2.494 -32.625 -12.609 1 98.75 90 TRP A C 1
ATOM 700 O O . TRP A 1 90 ? -2.551 -32.688 -13.836 1 98.75 90 TRP A O 1
ATOM 710 N N . THR A 1 91 ? -1.874 -31.609 -11.984 1 98.81 91 THR A N 1
ATOM 711 C CA . THR A 1 91 ? -1.235 -30.484 -12.68 1 98.81 91 THR A CA 1
ATOM 712 C C . THR A 1 91 ? -0.106 -30.984 -13.578 1 98.81 91 THR A C 1
ATOM 714 O O . THR A 1 91 ? -0.019 -30.609 -14.742 1 98.81 91 THR A O 1
ATOM 717 N N . TYR A 1 92 ? 0.71 -31.812 -13 1 98.75 92 TYR A N 1
ATOM 718 C CA . TYR A 1 92 ? 1.838 -32.375 -13.742 1 98.75 92 TYR A CA 1
ATOM 719 C C . TYR A 1 92 ? 1.366 -33.094 -15 1 98.75 92 TYR A C 1
ATOM 721 O O . TYR A 1 92 ? 1.994 -32.969 -16.047 1 98.75 92 TYR A O 1
ATOM 729 N N . GLY A 1 93 ? 0.325 -33.781 -14.859 1 98.5 93 GLY A N 1
ATOM 730 C CA . GLY A 1 93 ? -0.232 -34.531 -15.977 1 98.5 93 GLY A CA 1
ATOM 731 C C . GLY A 1 93 ? -0.74 -33.656 -17.094 1 98.5 93 GLY A C 1
ATOM 732 O O . GLY A 1 93 ? -0.926 -34.094 -18.219 1 98.5 93 GLY A O 1
ATOM 733 N N . LYS A 1 94 ? -1.018 -32.375 -16.828 1 98.56 94 LYS A N 1
ATOM 734 C CA . LYS A 1 94 ? -1.521 -31.438 -17.828 1 98.56 94 LYS A CA 1
ATOM 735 C C . LYS A 1 94 ? -0.376 -30.75 -18.547 1 98.56 94 LYS A C 1
ATOM 737 O O . LYS A 1 94 ? -0.599 -30.031 -19.531 1 98.56 94 LYS A O 1
ATOM 742 N N . LEU A 1 95 ? 0.851 -31 -18.125 1 98.69 95 LEU A N 1
ATOM 743 C CA . LEU A 1 95 ? 2.023 -30.312 -18.656 1 98.69 95 LEU A CA 1
ATOM 744 C C . LEU A 1 95 ? 2.908 -31.266 -19.438 1 98.69 95 LEU A C 1
ATOM 746 O O . LEU A 1 95 ? 2.891 -32.469 -19.203 1 98.69 95 LEU A O 1
ATOM 750 N N . ASP A 1 96 ? 3.666 -30.75 -20.375 1 98.38 96 ASP A N 1
ATOM 751 C CA . ASP A 1 96 ? 4.609 -31.578 -21.109 1 98.38 96 ASP A CA 1
ATOM 752 C C . ASP A 1 96 ? 6.039 -31.359 -20.609 1 98.38 96 ASP A C 1
ATOM 754 O O . ASP A 1 96 ? 6.266 -30.594 -19.688 1 98.38 96 ASP A O 1
ATOM 758 N N . GLU A 1 97 ? 6.938 -32 -21.203 1 98.31 97 GLU A N 1
ATOM 759 C CA . GLU A 1 97 ? 8.328 -32 -20.75 1 98.31 97 GLU A CA 1
ATOM 760 C C . GLU A 1 97 ? 8.922 -30.594 -20.859 1 98.31 97 GLU A C 1
ATOM 762 O O . GLU A 1 97 ? 9.688 -30.172 -19.984 1 98.31 97 GLU A O 1
ATOM 767 N N . SER A 1 98 ? 8.641 -29.922 -21.906 1 98.62 98 SER A N 1
ATOM 768 C CA . SER A 1 98 ? 9.156 -28.562 -22.109 1 98.62 98 SER A CA 1
ATOM 769 C C . SER A 1 98 ? 8.648 -27.625 -21.016 1 98.62 98 SER A C 1
ATOM 771 O O . SER A 1 98 ? 9.359 -26.703 -20.609 1 98.62 98 SER A O 1
ATOM 773 N N . ASP A 1 99 ? 7.371 -27.828 -20.625 1 98.75 99 ASP A N 1
ATOM 774 C CA . ASP A 1 99 ? 6.789 -27.031 -19.547 1 98.75 99 ASP A CA 1
ATOM 775 C C . ASP A 1 99 ? 7.539 -27.266 -18.234 1 98.75 99 ASP A C 1
ATOM 777 O O . ASP A 1 99 ? 7.906 -26.297 -17.547 1 98.75 99 ASP A O 1
ATOM 781 N N . ILE A 1 100 ? 7.777 -28.516 -17.938 1 98.75 100 ILE A N 1
ATOM 782 C CA . ILE A 1 100 ? 8.445 -28.891 -16.688 1 98.75 100 ILE A CA 1
ATOM 783 C C . ILE A 1 100 ? 9.875 -28.344 -16.703 1 98.75 100 ILE A C 1
ATOM 785 O O . ILE A 1 100 ? 10.359 -27.828 -15.688 1 98.75 100 ILE A O 1
ATOM 789 N N . ASP A 1 101 ? 10.539 -28.469 -17.812 1 98.69 101 ASP A N 1
ATOM 790 C CA . ASP A 1 101 ? 11.898 -27.969 -17.953 1 98.69 101 ASP A CA 1
ATOM 791 C C . ASP A 1 101 ? 11.961 -26.453 -17.734 1 98.69 101 ASP A C 1
ATOM 793 O O . ASP A 1 101 ? 12.898 -25.953 -17.109 1 98.69 101 ASP A O 1
ATOM 797 N N . PHE A 1 102 ? 11.047 -25.75 -18.266 1 98.81 102 PHE A N 1
ATOM 798 C CA . PHE A 1 102 ? 10.969 -24.312 -18.062 1 98.81 102 PHE A CA 1
ATOM 799 C C . PHE A 1 102 ? 10.883 -23.969 -16.578 1 98.81 102 PHE A C 1
ATOM 801 O O . PHE A 1 102 ? 11.648 -23.156 -16.078 1 98.81 102 PHE A O 1
ATOM 808 N N . LEU A 1 103 ? 9.945 -24.609 -15.891 1 98.88 103 LEU A N 1
ATOM 809 C CA . LEU A 1 103 ? 9.75 -24.359 -14.461 1 98.88 103 LEU A CA 1
ATOM 810 C C . LEU A 1 103 ? 11.016 -24.688 -13.68 1 98.88 103 LEU A C 1
ATOM 812 O O . LEU A 1 103 ? 11.383 -23.953 -12.75 1 98.88 103 LEU A O 1
ATOM 816 N N . LYS A 1 104 ? 11.625 -25.781 -14.039 1 98.62 104 LYS A N 1
ATOM 817 C CA . LYS A 1 104 ? 12.82 -26.266 -13.359 1 98.62 104 LYS A CA 1
ATOM 818 C C . LYS A 1 104 ? 13.961 -25.25 -13.445 1 98.62 104 LYS A C 1
ATOM 820 O O . LYS A 1 104 ? 14.742 -25.109 -12.508 1 98.62 104 LYS A O 1
ATOM 825 N N . GLN A 1 105 ? 14.086 -24.516 -14.438 1 98.56 105 GLN A N 1
ATOM 826 C CA . GLN A 1 105 ? 15.242 -23.672 -14.742 1 98.56 105 GLN A CA 1
ATOM 827 C C . GLN A 1 105 ? 15.016 -22.25 -14.258 1 98.56 105 GLN A C 1
ATOM 829 O O . GLN A 1 105 ? 15.93 -21.422 -14.32 1 98.56 105 GLN A O 1
ATOM 834 N N . LEU A 1 106 ? 13.891 -21.969 -13.781 1 98.81 106 LEU A N 1
ATOM 835 C CA . LEU A 1 106 ? 13.594 -20.609 -13.344 1 98.81 106 LEU A CA 1
ATOM 836 C C . LEU A 1 106 ? 14.547 -20.188 -12.227 1 98.81 106 LEU A C 1
ATOM 838 O O . LEU A 1 106 ? 14.844 -20.969 -11.32 1 98.81 106 LEU A O 1
ATOM 842 N N . PRO A 1 107 ? 15.086 -18.953 -12.305 1 98.69 107 PRO A N 1
ATOM 843 C CA . PRO A 1 107 ? 15.852 -18.422 -11.172 1 98.69 107 PRO A CA 1
ATOM 844 C C . PRO A 1 107 ? 14.977 -18.125 -9.961 1 98.69 107 PRO A C 1
ATOM 846 O O . PRO A 1 107 ? 13.75 -18.078 -10.07 1 98.69 107 PRO A O 1
ATOM 849 N N . THR A 1 108 ? 15.641 -17.891 -8.797 1 98.19 108 THR A N 1
ATOM 850 C CA . THR A 1 108 ? 14.867 -17.688 -7.57 1 98.19 108 THR A CA 1
ATOM 851 C C . THR A 1 108 ? 14.828 -16.203 -7.203 1 98.19 108 THR A C 1
ATOM 853 O O . THR A 1 108 ? 14.055 -15.797 -6.336 1 98.19 108 THR A O 1
ATOM 856 N N . VAL A 1 109 ? 15.656 -15.422 -7.832 1 97.62 109 VAL A N 1
ATOM 857 C CA . VAL A 1 109 ? 15.68 -13.984 -7.586 1 97.62 109 VAL A CA 1
ATOM 858 C C . VAL A 1 109 ? 15.891 -13.242 -8.898 1 97.62 109 VAL A C 1
ATOM 860 O O . VAL A 1 109 ? 16.438 -13.797 -9.859 1 97.62 109 VAL A O 1
ATOM 863 N N . HIS A 1 110 ? 15.422 -12.07 -8.984 1 97.5 110 HIS A N 1
ATOM 864 C CA . HIS A 1 110 ? 15.664 -11.148 -10.086 1 97.5 110 HIS A CA 1
ATOM 865 C C . HIS A 1 110 ? 15.891 -9.727 -9.578 1 97.5 110 HIS A C 1
ATOM 867 O O . HIS A 1 110 ? 15.133 -9.242 -8.734 1 97.5 110 HIS A O 1
ATOM 873 N N . THR A 1 111 ? 16.938 -9.125 -10.016 1 96.12 111 THR A N 1
ATOM 874 C CA . THR A 1 111 ? 17.266 -7.754 -9.633 1 96.12 111 THR A CA 1
ATOM 875 C C . THR A 1 111 ? 17.328 -6.855 -10.867 1 96.12 111 THR A C 1
ATOM 877 O O . THR A 1 111 ? 17.812 -7.27 -11.922 1 96.12 111 THR A O 1
ATOM 880 N N . PHE A 1 112 ? 16.797 -5.68 -10.758 1 94.94 112 PHE A N 1
ATOM 881 C CA . PHE A 1 112 ? 16.938 -4.691 -11.82 1 94.94 112 PHE A CA 1
ATOM 882 C C . PHE A 1 112 ? 16.734 -3.281 -11.273 1 94.94 112 PHE A C 1
ATOM 884 O O . PHE A 1 112 ? 16.312 -3.105 -10.133 1 94.94 112 PHE A O 1
ATOM 891 N N . SER A 1 113 ? 17.078 -2.314 -12.07 1 93.69 113 SER A N 1
ATOM 892 C CA . SER A 1 113 ? 16.922 -0.917 -11.68 1 93.69 113 SER A CA 1
ATOM 893 C C . SER A 1 113 ? 15.68 -0.305 -12.32 1 93.69 113 SER A C 1
ATOM 895 O O . SER A 1 113 ? 15.523 -0.34 -13.547 1 93.69 113 SER A O 1
ATOM 897 N N . LEU A 1 114 ? 14.789 0.138 -11.477 1 92.44 114 LEU A N 1
ATOM 898 C CA . LEU A 1 114 ? 13.602 0.836 -11.953 1 92.44 114 LEU A CA 1
ATOM 899 C C . LEU A 1 114 ? 13.945 2.266 -12.367 1 92.44 114 LEU A C 1
ATOM 901 O O . LEU A 1 114 ? 13.336 2.811 -13.289 1 92.44 114 LEU A O 1
ATOM 905 N N . SER A 1 115 ? 14.773 2.852 -11.641 1 89.25 115 SER A N 1
ATOM 906 C CA . SER A 1 115 ? 15.344 4.172 -11.891 1 89.25 115 SER A CA 1
ATOM 907 C C . SER A 1 115 ? 16.766 4.273 -11.336 1 89.25 115 SER A C 1
ATOM 909 O O . SER A 1 115 ? 17.328 3.277 -10.883 1 89.25 115 SER A O 1
ATOM 911 N N . ASP A 1 116 ? 17.266 5.473 -11.383 1 86.5 116 ASP A N 1
ATOM 912 C CA . ASP A 1 116 ? 18.609 5.688 -10.852 1 86.5 116 ASP A CA 1
ATOM 913 C C . ASP A 1 116 ? 18.625 5.5 -9.336 1 86.5 116 ASP A C 1
ATOM 915 O O . ASP A 1 116 ? 19.656 5.141 -8.766 1 86.5 116 ASP A O 1
ATOM 919 N N . THR A 1 117 ? 17.562 5.57 -8.758 1 84.19 117 THR A N 1
ATOM 920 C CA . THR A 1 117 ? 17.516 5.602 -7.297 1 84.19 117 THR A CA 1
ATOM 921 C C . THR A 1 117 ? 16.812 4.359 -6.75 1 84.19 117 THR A C 1
ATOM 923 O O . THR A 1 117 ? 16.969 4.023 -5.574 1 84.19 117 THR A O 1
ATOM 926 N N . TRP A 1 118 ? 16.078 3.746 -7.609 1 88.5 118 TRP A N 1
ATOM 927 C CA . TRP A 1 118 ? 15.258 2.648 -7.094 1 88.5 118 TRP A CA 1
ATOM 928 C C . TRP A 1 118 ? 15.672 1.323 -7.727 1 88.5 118 TRP A C 1
ATOM 930 O O . TRP A 1 118 ? 15.344 1.048 -8.883 1 88.5 118 TRP A O 1
ATOM 940 N N . ASN A 1 119 ? 16.375 0.598 -6.902 1 94.25 119 ASN A N 1
ATOM 941 C CA . ASN A 1 119 ? 16.719 -0.776 -7.25 1 94.25 119 ASN A CA 1
ATOM 942 C C . ASN A 1 119 ? 15.734 -1.771 -6.66 1 94.25 119 ASN A C 1
ATOM 944 O O . ASN A 1 119 ? 15.352 -1.659 -5.496 1 94.25 119 ASN A O 1
ATOM 948 N N . VAL A 1 120 ? 15.359 -2.756 -7.504 1 96.44 120 VAL A N 1
ATOM 949 C CA . VAL A 1 120 ? 14.297 -3.68 -7.117 1 96.44 120 VAL A CA 1
ATOM 950 C C . VAL A 1 120 ? 14.867 -5.086 -6.965 1 96.44 120 VAL A C 1
ATOM 952 O O . VAL A 1 120 ? 15.641 -5.547 -7.812 1 96.44 120 VAL A O 1
ATOM 955 N N . LEU A 1 121 ? 14.617 -5.695 -5.902 1 97.5 121 LEU A N 1
ATOM 956 C CA . LEU A 1 121 ? 14.867 -7.117 -5.707 1 97.5 121 LEU A CA 1
ATOM 957 C C . LEU A 1 121 ? 13.562 -7.898 -5.664 1 97.5 121 LEU A C 1
ATOM 959 O O . LEU A 1 121 ? 12.703 -7.641 -4.816 1 97.5 121 LEU A O 1
ATOM 963 N N . CYS A 1 122 ? 13.422 -8.859 -6.598 1 97.81 122 CYS A N 1
ATOM 964 C CA . CYS A 1 122 ? 12.219 -9.672 -6.73 1 97.81 122 CYS A CA 1
ATOM 965 C C . CYS A 1 122 ? 12.492 -11.125 -6.352 1 97.81 122 CYS A C 1
ATOM 967 O O . CYS A 1 122 ? 13.5 -11.703 -6.777 1 97.81 122 CYS A O 1
ATOM 969 N N . PHE A 1 123 ? 11.672 -11.664 -5.609 1 98.31 123 PHE A N 1
ATOM 970 C CA . PHE A 1 123 ? 11.695 -13.07 -5.215 1 98.31 123 PHE A CA 1
ATOM 971 C C . PHE A 1 123 ? 10.289 -13.547 -4.859 1 98.31 123 PHE A C 1
ATOM 973 O O . PHE A 1 123 ? 9.344 -12.758 -4.836 1 98.31 123 PHE A O 1
ATOM 980 N N . HIS A 1 124 ? 10.172 -14.82 -4.684 1 98.81 124 HIS A N 1
ATOM 981 C CA . HIS A 1 124 ? 8.812 -15.297 -4.434 1 98.81 124 HIS A CA 1
ATOM 982 C C . HIS A 1 124 ? 8.484 -15.258 -2.943 1 98.81 124 HIS A C 1
ATOM 984 O O . HIS A 1 124 ? 7.512 -14.617 -2.537 1 98.81 124 HIS A O 1
ATOM 990 N N . ALA A 1 125 ? 9.242 -15.922 -2.133 1 98.62 125 ALA A N 1
ATOM 991 C CA . ALA A 1 125 ? 9.016 -15.953 -0.689 1 98.62 125 ALA A CA 1
ATOM 992 C C . ALA A 1 125 ? 10.031 -15.078 0.042 1 98.62 125 ALA A C 1
ATOM 994 O O . ALA A 1 125 ? 9.719 -13.969 0.474 1 98.62 125 ALA A O 1
ATOM 995 N N . THR A 1 126 ? 11.242 -15.531 0.134 1 98.12 126 THR A N 1
ATOM 996 C CA . THR A 1 126 ? 12.391 -14.75 0.572 1 98.12 126 THR A CA 1
ATOM 997 C C . THR A 1 126 ? 13.562 -14.922 -0.396 1 98.12 126 THR A C 1
ATOM 999 O O . THR A 1 126 ? 13.539 -15.812 -1.252 1 98.12 126 THR A O 1
ATOM 1002 N N . PRO A 1 127 ? 14.586 -14.07 -0.29 1 97 127 PRO A N 1
ATOM 1003 C CA . PRO A 1 127 ? 15.711 -14.195 -1.216 1 97 127 PRO A CA 1
ATOM 1004 C C . PRO A 1 127 ? 16.438 -15.531 -1.084 1 97 127 PRO A C 1
ATOM 1006 O O . PRO A 1 127 ? 17.078 -15.984 -2.033 1 97 127 PRO A O 1
ATOM 1009 N N . THR A 1 128 ? 16.266 -16.25 0.063 1 96.19 128 THR A N 1
ATOM 1010 C CA . THR A 1 128 ? 17.094 -17.422 0.301 1 96.19 128 THR A CA 1
ATOM 1011 C C . THR A 1 128 ? 16.203 -18.656 0.505 1 96.19 128 THR A C 1
ATOM 1013 O O . THR A 1 128 ? 16.703 -19.734 0.861 1 96.19 128 THR A O 1
ATOM 1016 N N . SER A 1 129 ? 14.914 -18.469 0.382 1 97.44 129 SER A N 1
ATOM 1017 C CA . SER A 1 129 ? 14 -19.578 0.595 1 97.44 129 SER A CA 1
ATOM 1018 C C . SER A 1 129 ? 12.742 -19.438 -0.252 1 97.44 129 SER A C 1
ATOM 1020 O O . SER A 1 129 ? 12.164 -18.344 -0.342 1 97.44 129 SER A O 1
ATOM 1022 N N . LEU A 1 130 ? 12.297 -20.516 -0.832 1 98.12 130 LEU A N 1
ATOM 1023 C CA . LEU A 1 130 ? 11.039 -20.547 -1.565 1 98.12 130 LEU A CA 1
ATOM 1024 C C . LEU A 1 130 ? 9.867 -20.797 -0.622 1 98.12 130 LEU A C 1
ATOM 1026 O O . LEU A 1 130 ? 8.703 -20.75 -1.04 1 98.12 130 LEU A O 1
ATOM 1030 N N . PHE A 1 131 ? 10.172 -20.969 0.68 1 98.12 131 PHE A N 1
ATOM 1031 C CA . PHE A 1 131 ? 9.117 -21.547 1.513 1 98.12 131 PHE A CA 1
ATOM 1032 C C . PHE A 1 131 ? 8.859 -20.688 2.738 1 98.12 131 PHE A C 1
ATOM 1034 O O . PHE A 1 131 ? 7.801 -20.781 3.359 1 98.12 131 PHE A O 1
ATOM 1041 N N . ASP A 1 132 ? 9.797 -19.875 3.143 1 97.94 132 ASP A N 1
ATOM 1042 C CA . ASP A 1 132 ? 9.648 -19.078 4.355 1 97.94 132 ASP A CA 1
ATOM 1043 C C . ASP A 1 132 ? 8.477 -18.109 4.234 1 97.94 132 ASP A C 1
ATOM 1045 O O . ASP A 1 132 ? 8.258 -17.531 3.172 1 97.94 132 ASP A O 1
ATOM 1049 N N . ILE A 1 133 ? 7.801 -17.922 5.344 1 98.25 133 ILE A N 1
ATOM 1050 C CA . ILE A 1 133 ? 6.617 -17.078 5.379 1 98.25 133 ILE A CA 1
ATOM 1051 C C . ILE A 1 133 ? 6.934 -15.781 6.117 1 98.25 133 ILE A C 1
ATOM 1053 O O . ILE A 1 133 ? 7.441 -15.805 7.238 1 98.25 133 ILE A O 1
ATOM 1057 N N . VAL A 1 134 ? 6.723 -14.688 5.5 1 98.44 134 VAL A N 1
ATOM 1058 C CA . VAL A 1 134 ? 6.789 -13.375 6.121 1 98.44 134 VAL A CA 1
ATOM 1059 C C . VAL A 1 134 ? 5.457 -12.648 5.941 1 98.44 134 VAL A C 1
ATOM 1061 O O . VAL A 1 134 ? 5.098 -12.258 4.828 1 98.44 134 VAL A O 1
ATOM 1064 N N . THR A 1 135 ? 4.73 -12.414 7.055 1 98.38 135 THR A N 1
ATOM 1065 C CA . THR A 1 135 ? 3.377 -11.875 7.012 1 98.38 135 THR A CA 1
ATOM 1066 C C . THR A 1 135 ? 3.406 -10.352 6.992 1 98.38 135 THR A C 1
ATOM 1068 O O . THR A 1 135 ? 4.434 -9.742 7.293 1 98.38 135 THR A O 1
ATOM 1071 N N . PRO A 1 136 ? 2.248 -9.727 6.641 1 98.19 136 PRO A N 1
ATOM 1072 C CA . PRO A 1 136 ? 2.178 -8.258 6.594 1 98.19 136 PRO A CA 1
ATOM 1073 C C . PRO A 1 136 ? 2.469 -7.613 7.949 1 98.19 136 PRO A C 1
ATOM 1075 O O . PRO A 1 136 ? 2.885 -6.453 8.008 1 98.19 136 PRO A O 1
ATOM 1078 N N . THR A 1 137 ? 2.268 -8.344 9.039 1 98.12 137 THR A N 1
ATOM 1079 C CA . THR A 1 137 ? 2.365 -7.758 10.367 1 98.12 137 THR A CA 1
ATOM 1080 C C . THR A 1 137 ? 3.715 -8.078 11.008 1 98.12 137 THR A C 1
ATOM 1082 O O . THR A 1 137 ? 3.922 -7.832 12.195 1 98.12 137 THR A O 1
ATOM 1085 N N . ALA A 1 138 ? 4.598 -8.734 10.227 1 98.44 138 ALA A N 1
ATOM 1086 C CA . ALA A 1 138 ? 5.918 -9.047 10.758 1 98.44 138 ALA A CA 1
ATOM 1087 C C . ALA A 1 138 ? 6.629 -7.789 11.25 1 98.44 138 ALA A C 1
ATOM 1089 O O . ALA A 1 138 ? 6.551 -6.738 10.609 1 98.44 138 ALA A O 1
ATOM 1090 N N . ALA A 1 139 ? 7.316 -7.906 12.336 1 97.88 139 ALA A N 1
ATOM 1091 C CA . ALA A 1 139 ? 8.086 -6.785 12.875 1 97.88 139 ALA A CA 1
ATOM 1092 C C . ALA A 1 139 ? 9.156 -6.332 11.883 1 97.88 139 ALA A C 1
ATOM 1094 O O . ALA A 1 139 ? 9.625 -7.125 11.062 1 97.88 139 ALA A O 1
ATOM 1095 N N . ASP A 1 140 ? 9.562 -5.113 12.047 1 97.12 140 ASP A N 1
ATOM 1096 C CA . ASP A 1 140 ? 10.531 -4.543 11.109 1 97.12 140 ASP A CA 1
ATOM 1097 C C . ASP A 1 140 ? 11.82 -5.355 11.086 1 97.12 140 ASP A C 1
ATOM 1099 O O . ASP A 1 140 ? 12.383 -5.613 10.023 1 97.12 140 ASP A O 1
ATOM 1103 N N . HIS A 1 141 ? 12.266 -5.707 12.258 1 96.81 141 HIS A N 1
ATOM 1104 C CA . HIS A 1 141 ? 13.539 -6.422 12.312 1 96.81 141 HIS A CA 1
ATOM 1105 C C . HIS A 1 141 ? 13.438 -7.773 11.617 1 96.81 141 HIS A C 1
ATOM 1107 O O . HIS A 1 141 ? 14.406 -8.25 11.023 1 96.81 141 HIS A O 1
ATOM 1113 N N . VAL A 1 142 ? 12.312 -8.414 11.641 1 98 142 VAL A N 1
ATOM 1114 C CA . VAL A 1 142 ? 12.102 -9.688 10.969 1 98 142 VAL A CA 1
ATOM 1115 C C . VAL A 1 142 ? 12.109 -9.484 9.453 1 98 142 VAL A C 1
ATOM 1117 O O . VAL A 1 142 ? 12.742 -10.242 8.719 1 98 142 VAL A O 1
ATOM 1120 N N . VAL A 1 143 ? 11.422 -8.461 9.008 1 97.81 143 VAL A N 1
ATOM 1121 C CA . VAL A 1 143 ? 11.383 -8.133 7.586 1 97.81 143 VAL A CA 1
ATOM 1122 C C . VAL A 1 143 ? 12.789 -7.852 7.078 1 97.81 143 VAL A C 1
ATOM 1124 O O . VAL A 1 143 ? 13.195 -8.359 6.035 1 97.81 143 VAL A O 1
ATOM 1127 N N . LYS A 1 144 ? 13.547 -7.07 7.801 1 96.25 144 LYS A N 1
ATOM 1128 C CA . LYS A 1 144 ? 14.906 -6.727 7.414 1 96.25 144 LYS A CA 1
ATOM 1129 C C . LYS A 1 144 ? 15.789 -7.973 7.32 1 96.25 144 LYS A C 1
ATOM 1131 O O . LYS A 1 144 ? 16.547 -8.133 6.363 1 96.25 144 LYS A O 1
ATOM 1136 N N . GLU A 1 145 ? 15.586 -8.828 8.242 1 96.25 145 GLU A N 1
ATOM 1137 C CA . GLU A 1 145 ? 16.406 -10.031 8.289 1 96.25 145 GLU A CA 1
ATOM 1138 C C . GLU A 1 145 ? 16.016 -11.008 7.176 1 96.25 145 GLU A C 1
ATOM 1140 O O . GLU A 1 145 ? 16.875 -11.57 6.5 1 96.25 145 GLU A O 1
ATOM 1145 N N . LYS A 1 146 ? 14.789 -11.18 6.898 1 97.31 146 LYS A N 1
ATOM 1146 C CA . LYS A 1 146 ? 14.328 -12.266 6.039 1 97.31 146 LYS A CA 1
ATOM 1147 C C . LYS A 1 146 ? 14.219 -11.805 4.586 1 97.31 146 LYS A C 1
ATOM 1149 O O . LYS A 1 146 ? 14.438 -12.594 3.664 1 97.31 146 LYS A O 1
ATOM 1154 N N . LEU A 1 147 ? 13.883 -10.523 4.457 1 97.38 147 LEU A N 1
ATOM 1155 C CA . LEU A 1 147 ? 13.586 -10.07 3.104 1 97.38 147 LEU A CA 1
ATOM 1156 C C . LEU A 1 147 ? 14.68 -9.133 2.596 1 97.38 147 LEU A C 1
ATOM 1158 O O . LEU A 1 147 ? 14.938 -9.07 1.393 1 97.38 147 LEU A O 1
ATOM 1162 N N . MET A 1 148 ? 15.32 -8.445 3.527 1 94.56 148 MET A N 1
ATOM 1163 C CA . MET A 1 148 ? 16.156 -7.328 3.096 1 94.56 148 MET A CA 1
ATOM 1164 C C . MET A 1 148 ? 17.625 -7.602 3.398 1 94.56 148 MET A C 1
ATOM 1166 O O . MET A 1 148 ? 18.453 -6.695 3.332 1 94.56 148 MET A O 1
ATOM 1170 N N . ALA A 1 149 ? 18 -8.727 3.75 1 83.25 149 ALA A N 1
ATOM 1171 C CA . ALA A 1 149 ? 19.312 -9.055 4.289 1 83.25 149 ALA A CA 1
ATOM 1172 C C . ALA A 1 149 ? 20.422 -8.703 3.293 1 83.25 149 ALA A C 1
ATOM 1174 O O . ALA A 1 149 ? 21.5 -8.281 3.686 1 83.25 149 ALA A O 1
ATOM 1175 N N . GLN A 1 150 ? 20.188 -8.852 2.09 1 72.94 150 GLN A N 1
ATOM 1176 C CA . GLN A 1 150 ? 21.281 -8.625 1.137 1 72.94 150 GLN A CA 1
ATOM 1177 C C . GLN A 1 150 ? 21.469 -7.133 0.878 1 72.94 150 GLN A C 1
ATOM 1179 O O . GLN A 1 150 ? 22.5 -6.727 0.338 1 72.94 150 GLN A O 1
ATOM 1184 N N . ASN A 1 151 ? 20.562 -6.273 1.327 1 65.69 151 ASN A N 1
ATOM 1185 C CA . ASN A 1 151 ? 20.562 -4.828 1.514 1 65.69 151 ASN A CA 1
ATOM 1186 C C . ASN A 1 151 ? 21 -4.098 0.248 1 65.69 151 ASN A C 1
ATOM 1188 O O . ASN A 1 151 ? 21.625 -3.035 0.323 1 65.69 151 ASN A O 1
ATOM 1192 N N . GLN A 1 152 ? 20.641 -4.625 -0.787 1 76.69 152 GLN A N 1
ATOM 1193 C CA . GLN A 1 152 ? 21.109 -3.984 -2.008 1 76.69 152 GLN A CA 1
ATOM 1194 C C . GLN A 1 152 ? 19.969 -3.299 -2.748 1 76.69 152 GLN A C 1
ATOM 1196 O O . GLN A 1 152 ? 20.188 -2.545 -3.697 1 76.69 152 GLN A O 1
ATOM 1201 N N . ALA A 1 153 ? 18.828 -3.414 -2.266 1 92.75 153 ALA A N 1
ATOM 1202 C CA . ALA A 1 153 ? 17.703 -2.873 -3.01 1 92.75 153 ALA A CA 1
ATOM 1203 C C . ALA A 1 153 ? 16.922 -1.86 -2.168 1 92.75 153 ALA A C 1
ATOM 1205 O O . ALA A 1 153 ? 17.172 -1.725 -0.967 1 92.75 153 ALA A O 1
ATOM 1206 N N . ASN A 1 154 ? 16.172 -1.008 -2.836 1 93.19 154 ASN A N 1
ATOM 1207 C CA . ASN A 1 154 ? 15.258 -0.063 -2.195 1 93.19 154 ASN A CA 1
ATOM 1208 C C . ASN A 1 154 ? 13.82 -0.588 -2.18 1 93.19 154 ASN A C 1
ATOM 1210 O O . ASN A 1 154 ? 13 -0.14 -1.376 1 93.19 154 ASN A O 1
ATOM 1214 N N . LEU A 1 155 ? 13.594 -1.408 -3.105 1 96.38 155 LEU A N 1
ATOM 1215 C CA . LEU A 1 155 ? 12.266 -1.999 -3.256 1 96.38 155 LEU A CA 1
ATOM 1216 C C . LEU A 1 155 ? 12.344 -3.521 -3.236 1 96.38 155 LEU A C 1
ATOM 1218 O O . LEU A 1 155 ? 13.062 -4.121 -4.043 1 96.38 155 LEU A O 1
ATOM 1222 N N . TYR A 1 156 ? 11.711 -4.145 -2.275 1 98.06 156 TYR A N 1
ATOM 1223 C CA . TYR A 1 156 ? 11.672 -5.594 -2.109 1 98.06 156 TYR A CA 1
ATOM 1224 C C . TYR A 1 156 ? 10.273 -6.137 -2.379 1 98.06 156 TYR A C 1
ATOM 1226 O O . TYR A 1 156 ? 9.336 -5.859 -1.628 1 98.06 156 TYR A O 1
ATOM 1234 N N . LEU A 1 157 ? 10.125 -6.949 -3.428 1 98.56 157 LEU A N 1
ATOM 1235 C CA . LEU A 1 157 ? 8.812 -7.41 -3.873 1 98.56 157 LEU A CA 1
ATOM 1236 C C . LEU A 1 157 ? 8.734 -8.93 -3.844 1 98.56 157 LEU A C 1
ATOM 1238 O O . LEU A 1 157 ? 9.656 -9.617 -4.297 1 98.56 157 LEU A O 1
ATOM 1242 N N . TYR A 1 158 ? 7.609 -9.398 -3.279 1 98.81 158 TYR A N 1
ATOM 1243 C CA . TYR A 1 158 ? 7.48 -10.852 -3.201 1 98.81 158 TYR A CA 1
ATOM 1244 C C . TYR A 1 158 ? 6.016 -11.273 -3.246 1 98.81 158 TYR A C 1
ATOM 1246 O O . TYR A 1 158 ? 5.121 -10.422 -3.268 1 98.81 158 TYR A O 1
ATOM 1254 N N . GLY A 1 159 ? 5.711 -12.547 -3.482 1 98.81 159 GLY A N 1
ATOM 1255 C CA . GLY A 1 159 ? 4.395 -13.164 -3.438 1 98.81 159 GLY A CA 1
ATOM 1256 C C . GLY A 1 159 ? 4.242 -14.164 -2.301 1 98.81 159 GLY A C 1
ATOM 1257 O O . GLY A 1 159 ? 4.496 -13.828 -1.142 1 98.81 159 GLY A O 1
ATOM 1258 N N . HIS A 1 160 ? 3.77 -15.25 -2.5 1 98.88 160 HIS A N 1
ATOM 1259 C CA . HIS A 1 160 ? 3.848 -16.406 -1.62 1 98.88 160 HIS A CA 1
ATOM 1260 C C . HIS A 1 160 ? 2.727 -16.391 -0.586 1 98.88 160 HIS A C 1
ATOM 1262 O O . HIS A 1 160 ? 2.025 -17.391 -0.407 1 98.88 160 HIS A O 1
ATOM 1268 N N . ILE A 1 161 ? 2.426 -15.297 0.026 1 98.69 161 ILE A N 1
ATOM 1269 C CA . ILE A 1 161 ? 1.481 -15.305 1.139 1 98.69 161 ILE A CA 1
ATOM 1270 C C . ILE A 1 161 ? 0.097 -14.891 0.643 1 98.69 161 ILE A C 1
ATOM 1272 O O . ILE A 1 161 ? -0.888 -14.992 1.378 1 98.69 161 ILE A O 1
ATOM 1276 N N . HIS A 1 162 ? -0.066 -14.406 -0.551 1 98.75 162 HIS A N 1
ATOM 1277 C CA . HIS A 1 162 ? -1.311 -14.078 -1.236 1 98.75 162 HIS A CA 1
ATOM 1278 C C . HIS A 1 162 ? -2.035 -12.93 -0.544 1 98.75 162 HIS A C 1
ATOM 1280 O O . HIS A 1 162 ? -3.262 -12.828 -0.621 1 98.75 162 HIS A O 1
ATOM 1286 N N . LEU A 1 163 ? -1.363 -12.156 0.233 1 98.69 163 LEU A N 1
ATOM 1287 C CA . LEU A 1 163 ? -1.889 -10.992 0.937 1 98.69 163 LEU A CA 1
ATOM 1288 C C . LEU A 1 163 ? -1.177 -9.719 0.487 1 98.69 163 LEU A C 1
ATOM 1290 O O . LEU A 1 163 ? -0.064 -9.438 0.934 1 98.69 163 LEU A O 1
ATOM 1294 N N . PRO A 1 164 ? -1.805 -8.945 -0.371 1 98.81 164 PRO A N 1
ATOM 1295 C CA . PRO A 1 164 ? -1.127 -7.727 -0.822 1 98.81 164 PRO A CA 1
ATOM 1296 C C . PRO A 1 164 ? -0.946 -6.707 0.297 1 98.81 164 PRO A C 1
ATOM 1298 O O . PRO A 1 164 ? -1.824 -6.555 1.15 1 98.81 164 PRO A O 1
ATOM 1301 N N . TYR A 1 165 ? 0.147 -6.078 0.335 1 98.88 165 TYR A N 1
ATOM 1302 C CA . TYR A 1 165 ? 0.391 -4.953 1.229 1 98.88 165 TYR A CA 1
ATOM 1303 C C . TYR A 1 165 ? 1.59 -4.133 0.764 1 98.88 165 TYR A C 1
ATOM 1305 O O . TYR A 1 165 ? 2.367 -4.586 -0.079 1 98.88 165 TYR A O 1
ATOM 1313 N N . VAL A 1 166 ? 1.751 -2.914 1.207 1 98.81 166 VAL A N 1
ATOM 1314 C CA . VAL A 1 166 ? 2.904 -2.039 1.029 1 98.81 166 VAL A CA 1
ATOM 1315 C C . VAL A 1 166 ? 3.303 -1.43 2.373 1 98.81 166 VAL A C 1
ATOM 1317 O O . VAL A 1 166 ? 2.447 -0.957 3.125 1 98.81 166 VAL A O 1
ATOM 1320 N N . ARG A 1 167 ? 4.57 -1.432 2.633 1 98.06 167 ARG A N 1
ATOM 1321 C CA . ARG A 1 167 ? 5.125 -0.808 3.828 1 98.06 167 ARG A CA 1
ATOM 1322 C C . ARG A 1 167 ? 6.434 -0.091 3.516 1 98.06 167 ARG A C 1
ATOM 1324 O O . ARG A 1 167 ? 7.172 -0.496 2.611 1 98.06 167 ARG A O 1
ATOM 1331 N N . PHE A 1 168 ? 6.676 0.914 4.238 1 97.38 168 PHE A N 1
ATOM 1332 C CA . PHE A 1 168 ? 7.938 1.643 4.184 1 97.38 168 PHE A CA 1
ATOM 1333 C C . PHE A 1 168 ? 8.734 1.441 5.465 1 97.38 168 PHE A C 1
ATOM 1335 O O . PHE A 1 168 ? 8.211 1.622 6.566 1 97.38 168 PHE A O 1
ATOM 1342 N N . ILE A 1 169 ? 9.977 1.044 5.309 1 95.62 169 ILE A N 1
ATOM 1343 C CA . ILE A 1 169 ? 10.867 0.809 6.441 1 95.62 169 ILE A CA 1
ATOM 1344 C C . ILE A 1 169 ? 12.211 1.48 6.191 1 95.62 169 ILE A C 1
ATOM 1346 O O . ILE A 1 169 ? 13 1.017 5.363 1 95.62 169 ILE A O 1
ATOM 1350 N N . ASP A 1 170 ? 12.516 2.561 6.887 1 93.25 170 ASP A N 1
ATOM 1351 C CA . ASP A 1 170 ? 13.805 3.252 6.84 1 93.25 170 ASP A CA 1
ATOM 1352 C C . ASP A 1 170 ? 14.172 3.619 5.406 1 93.25 170 ASP A C 1
ATOM 1354 O O . ASP A 1 170 ? 15.281 3.326 4.949 1 93.25 170 ASP A O 1
ATOM 1358 N N . GLY A 1 171 ? 13.258 4.117 4.75 1 94.69 171 GLY A N 1
ATOM 1359 C CA . GLY A 1 171 ? 13.516 4.637 3.416 1 94.69 171 GLY A CA 1
ATOM 1360 C C . GLY A 1 171 ? 13.406 3.58 2.334 1 94.69 171 GLY A C 1
ATOM 1361 O O . GLY A 1 171 ? 13.594 3.873 1.151 1 94.69 171 GLY A O 1
ATOM 1362 N N . LYS A 1 172 ? 13.125 2.379 2.707 1 95.75 172 LYS A N 1
ATOM 1363 C CA . LYS A 1 172 ? 12.953 1.277 1.766 1 95.75 172 LYS A CA 1
ATOM 1364 C C . LYS A 1 172 ? 11.5 0.815 1.72 1 95.75 172 LYS A C 1
ATOM 1366 O O . LYS A 1 172 ? 10.695 1.194 2.574 1 95.75 172 LYS A O 1
ATOM 1371 N N . ILE A 1 173 ? 11.195 0.073 0.606 1 97.12 173 ILE A N 1
ATOM 1372 C CA . ILE A 1 173 ? 9.82 -0.382 0.427 1 97.12 173 ILE A CA 1
ATOM 1373 C C . ILE A 1 173 ? 9.781 -1.908 0.379 1 97.12 173 ILE A C 1
ATOM 1375 O O . ILE A 1 173 ? 10.609 -2.533 -0.287 1 97.12 173 ILE A O 1
ATOM 1379 N N . VAL A 1 174 ? 8.891 -2.471 1.109 1 98.12 174 VAL A N 1
ATOM 1380 C CA . VAL A 1 174 ? 8.562 -3.889 1.002 1 98.12 174 VAL A CA 1
ATOM 1381 C C . VAL A 1 174 ? 7.094 -4.051 0.624 1 98.12 174 VAL A C 1
ATOM 1383 O O . VAL A 1 174 ? 6.23 -3.342 1.146 1 98.12 174 VAL A O 1
ATOM 1386 N N . ALA A 1 175 ? 6.812 -4.93 -0.335 1 98.75 175 ALA A N 1
ATOM 1387 C CA . ALA A 1 175 ? 5.426 -5.121 -0.749 1 98.75 175 ALA A CA 1
ATOM 1388 C C . ALA A 1 175 ? 5.18 -6.562 -1.187 1 98.75 175 ALA A C 1
ATOM 1390 O O . ALA A 1 175 ? 6.082 -7.223 -1.71 1 98.75 175 ALA A O 1
ATOM 1391 N N . ASN A 1 176 ? 4.078 -7.047 -0.856 1 98.94 176 ASN A N 1
ATOM 1392 C CA . ASN A 1 176 ? 3.559 -8.289 -1.423 1 98.94 176 ASN A CA 1
ATOM 1393 C C . ASN A 1 176 ? 2.516 -8.016 -2.502 1 98.94 176 ASN A C 1
ATOM 1395 O O . ASN A 1 176 ? 1.657 -7.145 -2.34 1 98.94 176 ASN A O 1
ATOM 1399 N N . LEU A 1 177 ? 2.541 -8.805 -3.475 1 98.88 177 LEU A N 1
ATOM 1400 C CA . LEU A 1 177 ? 1.762 -8.523 -4.676 1 98.88 177 LEU A CA 1
ATOM 1401 C C . LEU A 1 177 ? 0.325 -9.008 -4.516 1 98.88 177 LEU A C 1
ATOM 1403 O O . LEU A 1 177 ? -0.551 -8.641 -5.301 1 98.88 177 LEU A O 1
ATOM 1407 N N . GLY A 1 178 ? 0.065 -9.812 -3.512 1 98.75 178 GLY A N 1
ATOM 1408 C CA . GLY A 1 178 ? -1.173 -10.578 -3.477 1 98.75 178 GLY A CA 1
ATOM 1409 C C . GLY A 1 178 ? -1.159 -11.773 -4.402 1 98.75 178 GLY A C 1
ATOM 1410 O O . GLY A 1 178 ? -0.169 -12.508 -4.465 1 98.75 178 GLY A O 1
ATOM 1411 N N . SER A 1 179 ? -2.307 -11.984 -5.012 1 98.94 179 SER A N 1
ATOM 1412 C CA . SER A 1 179 ? -2.422 -13.148 -5.891 1 98.94 179 SER A CA 1
ATOM 1413 C C . SER A 1 179 ? -3.297 -12.844 -7.102 1 98.94 179 SER A C 1
ATOM 1415 O O . SER A 1 179 ? -4.363 -12.234 -6.965 1 98.94 179 SER A O 1
ATOM 1417 N N . VAL A 1 180 ? -2.787 -13.242 -8.211 1 98.88 180 VAL A N 1
ATOM 1418 C CA . VAL A 1 180 ? -3.57 -13.117 -9.438 1 98.88 180 VAL A CA 1
ATOM 1419 C C . VAL A 1 180 ? -4.719 -14.125 -9.422 1 98.88 180 VAL A C 1
ATOM 1421 O O . VAL A 1 180 ? -5.859 -13.781 -9.734 1 98.88 180 VAL A O 1
ATOM 1424 N N . GLY A 1 181 ? -4.418 -15.344 -8.945 1 98.88 181 GLY A N 1
ATOM 1425 C CA . GLY A 1 181 ? -5.398 -16.359 -9.281 1 98.88 181 GLY A CA 1
ATOM 1426 C C . GLY A 1 181 ? -6 -17.031 -8.062 1 98.88 181 GLY A C 1
ATOM 1427 O O . GLY A 1 181 ? -6.996 -17.766 -8.172 1 98.88 181 GLY A O 1
ATOM 1428 N N . LEU A 1 182 ? -5.457 -16.891 -6.906 1 98.69 182 LEU A N 1
ATOM 1429 C CA . LEU A 1 182 ? -5.867 -17.578 -5.691 1 98.69 182 LEU A CA 1
ATOM 1430 C C . LEU A 1 182 ? -5.77 -16.656 -4.48 1 98.69 182 LEU A C 1
ATOM 1432 O O . LEU A 1 182 ? -4.883 -16.828 -3.641 1 98.69 182 LEU A O 1
ATOM 1436 N N . PRO A 1 183 ? -6.738 -15.789 -4.324 1 98.31 183 PRO A N 1
ATOM 1437 C CA . PRO A 1 183 ? -6.656 -14.773 -3.277 1 98.31 183 PRO A CA 1
ATOM 1438 C C . PRO A 1 183 ? -6.926 -15.336 -1.884 1 98.31 183 PRO A C 1
ATOM 1440 O O . PRO A 1 183 ? -7.68 -16.312 -1.741 1 98.31 183 PRO A O 1
ATOM 1443 N N . PHE A 1 184 ? -6.297 -14.719 -0.856 1 98.31 184 PHE A N 1
ATOM 1444 C CA . PHE A 1 184 ? -6.508 -15.141 0.525 1 98.31 184 PHE A CA 1
ATOM 1445 C C . PHE A 1 184 ? -6.922 -13.953 1.392 1 98.31 184 PHE A C 1
ATOM 1447 O O . PHE A 1 184 ? -7.047 -14.086 2.611 1 98.31 184 PHE A O 1
ATOM 1454 N N . ASP A 1 185 ? -7.172 -12.773 0.81 1 97.56 185 ASP A N 1
ATOM 1455 C CA . ASP A 1 185 ? -7.383 -11.555 1.593 1 97.56 185 ASP A CA 1
ATOM 1456 C C . ASP A 1 185 ? -8.867 -11.203 1.674 1 97.56 185 ASP A C 1
ATOM 1458 O O . ASP A 1 185 ? -9.234 -10.156 2.209 1 97.56 185 ASP A O 1
ATOM 1462 N N . GLY A 1 186 ? -9.711 -12.008 1.103 1 96.56 186 GLY A N 1
ATOM 1463 C CA . GLY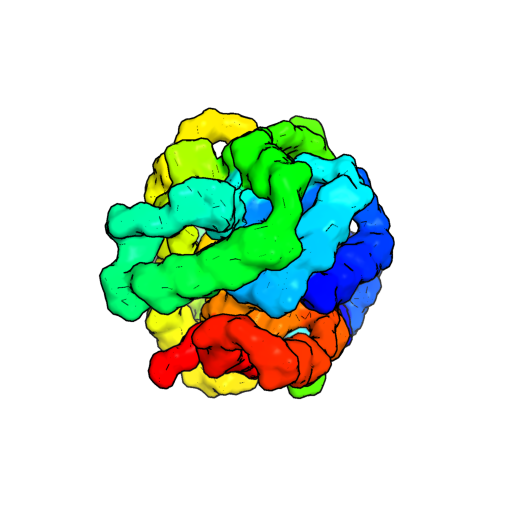 A 1 186 ? -11.148 -11.797 1.171 1 96.56 186 GLY A CA 1
ATOM 1464 C C . GLY A 1 186 ? -11.688 -10.969 0.019 1 96.56 186 GLY A C 1
ATOM 1465 O O . GLY A 1 186 ? -12.875 -10.656 -0.027 1 96.56 186 GLY A O 1
ATOM 1466 N N . VAL A 1 187 ? -10.859 -10.547 -0.901 1 96 187 VAL A N 1
ATOM 1467 C CA . VAL A 1 187 ? -11.258 -9.836 -2.113 1 96 187 VAL A CA 1
ATOM 1468 C C . VAL A 1 187 ? -11.148 -10.773 -3.316 1 96 187 VAL A C 1
ATOM 1470 O O . VAL A 1 187 ? -10.078 -11.328 -3.58 1 96 187 VAL A O 1
ATOM 1473 N N . CYS A 1 188 ? -12.164 -10.906 -4.07 1 96.38 188 CYS A N 1
ATOM 1474 C CA . CYS A 1 188 ? -12.227 -11.953 -5.09 1 96.38 188 CYS A CA 1
ATOM 1475 C C . CYS A 1 188 ? -11.5 -11.523 -6.359 1 96.38 188 CYS A C 1
ATOM 1477 O O . CYS A 1 188 ? -11.172 -12.359 -7.203 1 96.38 188 CYS A O 1
ATOM 1479 N N . GLN A 1 189 ? -11.227 -10.258 -6.48 1 97.25 189 GLN A N 1
ATOM 1480 C CA . GLN A 1 189 ? -10.539 -9.766 -7.664 1 97.25 189 GLN A CA 1
ATOM 1481 C C . GLN A 1 189 ? -9.07 -10.18 -7.66 1 97.25 189 GLN A C 1
ATOM 1483 O O . GLN A 1 189 ? -8.484 -10.391 -6.598 1 97.25 189 GLN A O 1
ATOM 1488 N N . ALA A 1 190 ? -8.5 -10.266 -8.867 1 98.81 190 ALA A N 1
ATOM 1489 C CA . ALA A 1 190 ? -7.07 -10.516 -9.008 1 98.81 190 ALA A CA 1
ATOM 1490 C C . ALA A 1 190 ? -6.254 -9.32 -8.539 1 98.81 190 ALA A C 1
ATOM 1492 O O . ALA A 1 190 ? -6.656 -8.164 -8.727 1 98.81 190 ALA A O 1
ATOM 1493 N N . SER A 1 191 ? -5.129 -9.648 -7.973 1 98.81 191 SER A N 1
ATOM 1494 C CA . SER A 1 191 ? -4.266 -8.602 -7.441 1 98.81 191 SER A CA 1
ATOM 1495 C C . SER A 1 191 ? -2.914 -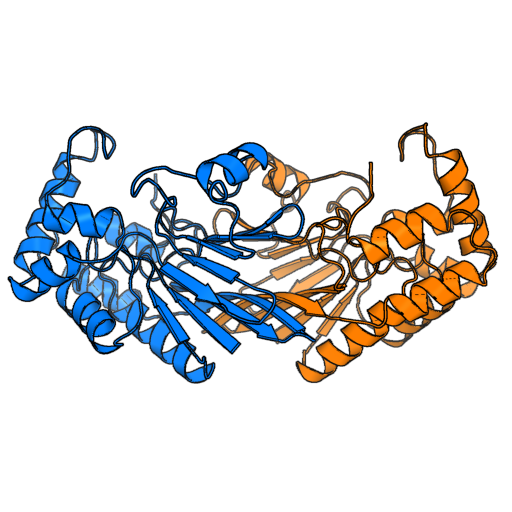8.586 -8.148 1 98.81 191 SER A C 1
ATOM 1497 O O . SER A 1 191 ? -2.346 -9.641 -8.438 1 98.81 191 SER A O 1
ATOM 1499 N N . TYR A 1 192 ? -2.404 -7.414 -8.461 1 98.94 192 TYR A N 1
ATOM 1500 C CA . TYR A 1 192 ? -1.012 -7.242 -8.859 1 98.94 192 TYR A CA 1
ATOM 1501 C C . TYR A 1 192 ? -0.489 -5.871 -8.445 1 98.94 192 TYR A C 1
ATOM 1503 O O . TYR A 1 192 ? -1.233 -5.059 -7.895 1 98.94 192 TYR A O 1
ATOM 1511 N N . LEU A 1 193 ? 0.791 -5.695 -8.594 1 98.88 193 LEU A N 1
ATOM 1512 C CA . LEU A 1 193 ? 1.432 -4.473 -8.133 1 98.88 193 LEU A CA 1
ATOM 1513 C C . LEU A 1 193 ? 2.016 -3.686 -9.297 1 98.88 193 LEU A C 1
ATOM 1515 O O . LEU A 1 193 ? 2.607 -4.266 -10.211 1 98.88 193 LEU A O 1
ATOM 1519 N N . LEU A 1 194 ? 1.809 -2.365 -9.328 1 98.44 194 LEU A N 1
ATOM 1520 C CA . LEU A 1 194 ? 2.438 -1.429 -10.258 1 98.44 194 LEU A CA 1
ATOM 1521 C C . LEU A 1 194 ? 3.369 -0.474 -9.516 1 98.44 194 LEU A C 1
ATOM 1523 O O . LEU A 1 194 ? 3.035 0.007 -8.43 1 98.44 194 LEU A O 1
ATOM 1527 N N . VAL A 1 195 ? 4.508 -0.262 -10.07 1 97.81 195 VAL A N 1
ATOM 1528 C CA . VAL A 1 195 ? 5.43 0.746 -9.555 1 97.81 195 VAL A CA 1
ATOM 1529 C C . VAL A 1 195 ? 5.836 1.698 -10.68 1 97.81 195 VAL A C 1
ATOM 1531 O O . VAL A 1 195 ? 6.215 1.26 -11.766 1 97.81 195 VAL A O 1
ATOM 1534 N N . ASP A 1 196 ? 5.66 2.943 -10.43 1 95.62 196 ASP A N 1
ATOM 1535 C CA . ASP A 1 196 ? 6.113 3.988 -11.344 1 95.62 196 ASP A CA 1
ATOM 1536 C C . ASP A 1 196 ? 7.242 4.809 -10.719 1 95.62 196 ASP A C 1
ATOM 1538 O O . ASP A 1 196 ? 7.016 5.574 -9.781 1 95.62 196 ASP A O 1
ATOM 1542 N N . GLY A 1 197 ? 8.508 4.695 -11.219 1 90.56 197 GLY A N 1
ATOM 1543 C CA . GLY A 1 197 ? 9.695 5.273 -10.609 1 90.56 197 GLY A CA 1
ATOM 1544 C C . GLY A 1 197 ? 10.227 6.473 -11.367 1 90.56 197 GLY A C 1
ATOM 1545 O O . GLY A 1 197 ? 11.281 6.391 -12.008 1 90.56 197 GLY A O 1
ATOM 1546 N N . ALA A 1 198 ? 9.633 7.648 -11.32 1 83.25 198 ALA A N 1
ATOM 1547 C CA . ALA A 1 198 ? 10.188 8.883 -11.875 1 83.25 198 ALA A CA 1
ATOM 1548 C C . ALA A 1 198 ? 10.766 9.766 -10.773 1 83.25 198 ALA A C 1
ATOM 1550 O O . ALA A 1 198 ? 10.258 9.789 -9.656 1 83.25 198 ALA A O 1
ATOM 1551 N N . GLU A 1 199 ? 11.906 10.383 -11.055 1 75.81 199 GLU A N 1
ATOM 1552 C CA . GLU A 1 199 ? 12.609 11.172 -10.047 1 75.81 199 GLU A CA 1
ATOM 1553 C C . GLU A 1 199 ? 11.672 12.172 -9.375 1 75.81 199 GLU A C 1
ATOM 1555 O O . GLU A 1 199 ? 11.75 12.367 -8.156 1 75.81 199 GLU A O 1
ATOM 1560 N N . GLU A 1 200 ? 10.773 12.719 -10.055 1 85 200 GLU A N 1
ATOM 1561 C CA . GLU A 1 200 ? 9.883 13.742 -9.516 1 85 200 GLU A CA 1
ATOM 1562 C C . GLU A 1 200 ? 8.672 13.117 -8.828 1 85 200 GLU A C 1
ATOM 1564 O O . GLU A 1 200 ? 8.062 13.734 -7.953 1 85 200 GLU A O 1
ATOM 1569 N N . GLN A 1 201 ? 8.422 11.945 -9.281 1 90.12 201 GLN A N 1
ATOM 1570 C CA . GLN A 1 201 ? 7.281 11.219 -8.727 1 90.12 201 GLN A CA 1
ATOM 1571 C C . GLN A 1 201 ? 7.582 9.727 -8.625 1 90.12 201 GLN A C 1
ATOM 1573 O O . GLN A 1 201 ? 8.398 9.195 -9.375 1 90.12 201 GLN A O 1
ATOM 1578 N N . PHE A 1 202 ? 7.086 9.18 -7.559 1 93.56 202 PHE A N 1
ATOM 1579 C CA . PHE A 1 202 ? 7.156 7.738 -7.344 1 93.56 202 PHE A CA 1
ATOM 1580 C C . PHE A 1 202 ? 5.832 7.199 -6.824 1 93.56 202 PHE A C 1
ATOM 1582 O O . PHE A 1 202 ? 5.156 7.855 -6.027 1 93.56 202 PHE A O 1
ATOM 1589 N N . SER A 1 203 ? 5.371 6.082 -7.375 1 97.19 203 SER A N 1
ATOM 1590 C CA . SER A 1 203 ? 4.129 5.535 -6.844 1 97.19 203 SER A CA 1
ATOM 1591 C C . SER A 1 203 ? 4.176 4.012 -6.785 1 97.19 203 SER A C 1
ATOM 1593 O O . SER A 1 203 ? 4.812 3.371 -7.625 1 97.19 203 SER A O 1
ATOM 1595 N N . VAL A 1 204 ? 3.615 3.479 -5.77 1 98.12 204 VAL A N 1
ATOM 1596 C CA . VAL A 1 204 ? 3.354 2.051 -5.621 1 98.12 204 VAL A CA 1
ATOM 1597 C C . VAL A 1 204 ? 1.849 1.803 -5.566 1 98.12 204 VAL A C 1
ATOM 1599 O O . VAL A 1 204 ? 1.146 2.389 -4.738 1 98.12 204 VAL A O 1
ATOM 1602 N N . THR A 1 205 ? 1.362 0.908 -6.445 1 98.56 205 THR A N 1
ATOM 1603 C CA . THR A 1 205 ? -0.073 0.696 -6.59 1 98.56 205 THR A CA 1
ATOM 1604 C C . THR A 1 205 ? -0.424 -0.778 -6.406 1 98.56 205 THR A C 1
ATOM 1606 O O . THR A 1 205 ? 0.158 -1.646 -7.062 1 98.56 205 THR A O 1
ATOM 1609 N N . ILE A 1 206 ? -1.303 -1.057 -5.477 1 98.75 206 ILE A N 1
ATOM 1610 C CA . ILE A 1 206 ? -1.979 -2.35 -5.5 1 98.75 206 ILE A CA 1
ATOM 1611 C C . ILE A 1 206 ? -3.201 -2.275 -6.414 1 98.75 206 ILE A C 1
ATOM 1613 O O . ILE A 1 206 ? -4.121 -1.49 -6.168 1 98.75 206 ILE A O 1
ATOM 1617 N N . GLN A 1 207 ? -3.191 -3.064 -7.445 1 98.44 207 GLN A N 1
ATOM 1618 C CA . GLN A 1 207 ? -4.246 -3.064 -8.453 1 98.44 207 GLN A CA 1
ATOM 1619 C C . GLN A 1 207 ? -5.109 -4.32 -8.344 1 98.44 207 GLN A C 1
ATOM 1621 O O . GLN A 1 207 ? -4.586 -5.426 -8.203 1 98.44 207 GLN A O 1
ATOM 1626 N N . ARG A 1 208 ? -6.426 -4.133 -8.375 1 97.69 208 ARG A N 1
ATOM 1627 C CA . ARG A 1 208 ? -7.383 -5.234 -8.375 1 97.69 208 ARG A CA 1
ATOM 1628 C C . ARG A 1 208 ? -8.172 -5.27 -9.68 1 97.69 208 ARG A C 1
ATOM 1630 O O . ARG A 1 208 ? -8.664 -4.238 -10.141 1 97.69 208 ARG A O 1
ATOM 1637 N N . VAL A 1 209 ? -8.297 -6.422 -10.227 1 98.31 209 VAL A N 1
ATOM 1638 C CA . VAL A 1 209 ? -8.914 -6.582 -11.539 1 98.31 209 VAL A CA 1
ATOM 1639 C C . VAL A 1 209 ? -9.984 -7.668 -11.477 1 98.31 209 VAL A C 1
ATOM 1641 O O . VAL A 1 209 ? -9.727 -8.781 -11 1 98.31 209 VAL A O 1
ATOM 1644 N N . SER A 1 210 ? -11.164 -7.332 -11.938 1 97.56 210 SER A N 1
ATOM 1645 C CA . SER A 1 210 ? -12.234 -8.328 -11.984 1 97.56 210 SER A CA 1
ATOM 1646 C C . SER A 1 210 ? -12.047 -9.281 -13.164 1 97.56 210 SER A C 1
ATOM 1648 O O . SER A 1 210 ? -11.406 -8.93 -14.156 1 97.56 210 SER A O 1
ATOM 1650 N N . TYR A 1 211 ? -12.531 -10.438 -13.016 1 98.25 211 TYR A N 1
ATOM 1651 C CA . TYR A 1 211 ? -12.625 -11.445 -14.07 1 98.25 211 TYR A CA 1
ATOM 1652 C C . TYR A 1 211 ? -13.852 -12.328 -13.867 1 98.25 211 TYR A C 1
ATOM 1654 O O . TYR A 1 211 ? -14.562 -12.188 -12.867 1 98.25 211 TYR A O 1
ATOM 1662 N N . ASP A 1 212 ? -14.117 -13.172 -14.82 1 97.88 212 ASP A N 1
ATOM 1663 C CA . ASP A 1 212 ? -15.344 -13.969 -14.781 1 97.88 212 ASP A CA 1
ATOM 1664 C C . ASP A 1 212 ? -15.18 -15.195 -13.891 1 97.88 212 ASP A C 1
ATOM 1666 O O . ASP A 1 212 ? -15 -16.312 -14.383 1 97.88 212 ASP A O 1
ATOM 1670 N N . ILE A 1 213 ? -15.406 -15.008 -12.625 1 98.19 213 ILE A N 1
ATOM 1671 C CA . ILE A 1 213 ? -15.234 -16.047 -11.617 1 98.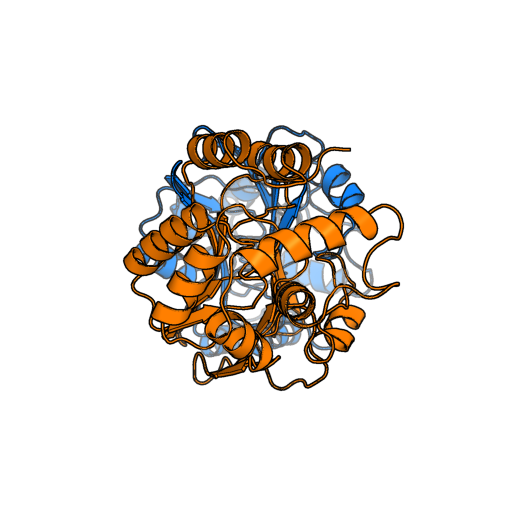19 213 ILE A CA 1
ATOM 1672 C C . ILE A 1 213 ? -16.234 -17.172 -11.852 1 98.19 213 ILE A C 1
ATOM 1674 O O . ILE A 1 213 ? -15.922 -18.344 -11.664 1 98.19 213 ILE A O 1
ATOM 1678 N N . HIS A 1 214 ? -17.438 -16.766 -12.227 1 98 214 HIS A N 1
ATOM 1679 C CA . HIS A 1 214 ? -18.469 -17.766 -12.484 1 98 214 HIS A CA 1
ATOM 1680 C C . HIS A 1 214 ? -18.031 -18.75 -13.562 1 98 214 HIS A C 1
ATOM 1682 O O . HIS A 1 214 ? -18.219 -19.953 -13.422 1 98 214 HIS A O 1
ATOM 1688 N N . SER A 1 215 ? -17.5 -18.203 -14.586 1 98.25 215 SER A N 1
ATOM 1689 C CA . SER A 1 215 ? -17.016 -19.047 -15.68 1 98.25 215 SER A CA 1
ATOM 1690 C C . SER A 1 215 ? -15.922 -20 -15.203 1 98.25 215 SER A C 1
ATOM 1692 O O . SER A 1 215 ? -15.891 -21.172 -15.602 1 98.25 215 SER A O 1
ATOM 1694 N N . VAL A 1 216 ? -15.016 -19.578 -14.383 1 98.62 216 VAL A N 1
ATOM 1695 C CA . VAL A 1 216 ? -13.945 -20.406 -13.852 1 98.62 216 VAL A CA 1
ATOM 1696 C C . VAL A 1 216 ? -14.531 -21.516 -12.992 1 98.62 216 VAL A C 1
ATOM 1698 O O . VAL A 1 216 ? -14.117 -22.672 -13.094 1 98.62 216 VAL A O 1
ATOM 1701 N N . CYS A 1 217 ? -15.508 -21.188 -12.195 1 98.38 217 CYS A N 1
ATOM 1702 C CA . CYS A 1 217 ? -16.141 -22.172 -11.328 1 98.38 217 CYS A CA 1
ATOM 1703 C C . CYS A 1 217 ? -16.875 -23.234 -12.156 1 98.38 217 CYS A C 1
ATOM 1705 O O . CYS A 1 217 ? -16.875 -24.406 -11.797 1 98.38 217 CYS A O 1
ATOM 1707 N N . GLU A 1 218 ? -17.469 -22.797 -13.234 1 98.19 218 GLU A N 1
ATOM 1708 C CA . GLU A 1 218 ? -18.125 -23.734 -14.133 1 98.19 218 GLU A CA 1
ATOM 1709 C C . GLU A 1 218 ? -17.125 -24.703 -14.75 1 98.19 218 GLU A C 1
ATOM 1711 O O . GLU A 1 218 ? -17.406 -25.891 -14.891 1 98.19 218 GLU A O 1
ATOM 1716 N N . GLN A 1 219 ? -16 -24.172 -15.117 1 98.25 219 GLN A N 1
ATOM 1717 C CA . GLN A 1 219 ? -14.945 -25.016 -15.664 1 98.25 219 GLN A CA 1
ATOM 1718 C C . GLN A 1 219 ? -14.469 -26.047 -14.641 1 98.25 219 GLN A C 1
ATOM 1720 O O . GLN A 1 219 ? -14.227 -27.203 -14.984 1 98.25 219 GLN A O 1
ATOM 1725 N N . ILE A 1 220 ? -14.328 -25.609 -13.414 1 98.31 220 ILE A N 1
ATOM 1726 C CA . ILE A 1 220 ? -13.906 -26.5 -12.336 1 98.31 220 ILE A CA 1
ATOM 1727 C C . ILE A 1 220 ? -14.922 -27.625 -12.156 1 98.31 220 ILE A C 1
ATOM 1729 O O . ILE A 1 220 ? -14.555 -28.797 -12.062 1 98.31 220 ILE A O 1
ATOM 1733 N N . GLU A 1 221 ? -16.141 -27.25 -12.172 1 96.81 221 GLU A N 1
ATOM 1734 C CA . GLU A 1 221 ? -17.219 -28.219 -11.984 1 96.81 221 GLU A CA 1
ATOM 1735 C C . GLU A 1 221 ? -17.234 -29.25 -13.102 1 96.81 221 GLU A C 1
ATOM 1737 O O . GLU A 1 221 ? -17.562 -30.422 -12.867 1 96.81 221 GLU A O 1
ATOM 1742 N N . ALA A 1 222 ? -16.891 -28.891 -14.242 1 97.56 222 ALA A N 1
ATOM 1743 C CA . ALA A 1 222 ? -16.953 -29.766 -15.422 1 97.56 222 ALA A CA 1
ATOM 1744 C C . ALA A 1 222 ? -15.672 -30.562 -15.586 1 97.56 222 ALA A C 1
ATOM 1746 O O . ALA A 1 222 ? -15.547 -31.375 -16.516 1 97.56 222 ALA A O 1
ATOM 1747 N N . SER A 1 223 ? -14.719 -30.391 -14.68 1 97 223 SER A N 1
ATOM 1748 C CA . SER A 1 223 ? -13.406 -31 -14.828 1 97 223 SER A CA 1
ATOM 1749 C C . SER A 1 223 ? -13.211 -32.156 -13.836 1 97 223 SER A C 1
ATOM 1751 O O . SER A 1 223 ? -14.117 -32.438 -13.055 1 97 223 SER A O 1
ATOM 1753 N N . ASP A 1 224 ? -12.086 -32.781 -13.953 1 97.5 224 ASP A N 1
ATOM 1754 C CA . ASP A 1 224 ? -11.727 -33.844 -13.023 1 97.5 224 ASP A CA 1
ATOM 1755 C C . ASP A 1 224 ? -10.727 -33.344 -11.977 1 97.5 224 ASP A C 1
ATOM 1757 O O . ASP A 1 224 ? -9.953 -34.125 -11.422 1 97.5 224 ASP A O 1
ATOM 1761 N N . TYR A 1 225 ? -10.727 -31.984 -11.82 1 97.81 225 TYR A N 1
ATOM 1762 C CA . TYR A 1 225 ? -9.828 -31.453 -10.805 1 97.81 225 TYR A CA 1
ATOM 1763 C C . TYR A 1 225 ? -10.109 -32.062 -9.445 1 97.81 225 TYR A C 1
ATOM 1765 O O . TYR A 1 225 ? -11.266 -32.188 -9.039 1 97.81 225 TYR A O 1
ATOM 1773 N N . PRO A 1 226 ? -9.148 -32.469 -8.742 1 97.38 226 PRO A N 1
ATOM 1774 C CA . PRO A 1 226 ? -9.352 -33.344 -7.586 1 97.38 226 PRO A CA 1
ATOM 1775 C C . PRO A 1 226 ? -9.852 -32.594 -6.355 1 97.38 226 PRO A C 1
ATOM 1777 O O . PRO A 1 226 ? -10.352 -33.219 -5.41 1 97.38 226 PRO A O 1
ATOM 1780 N N . ASN A 1 227 ? -9.742 -31.344 -6.223 1 96.69 227 ASN A N 1
ATOM 1781 C CA . ASN A 1 227 ? -10.133 -30.562 -5.051 1 96.69 227 ASN A CA 1
ATOM 1782 C C . ASN A 1 227 ? -11.008 -29.375 -5.43 1 96.69 227 ASN A C 1
ATOM 1784 O O . ASN A 1 227 ? -10.703 -28.234 -5.07 1 96.69 227 ASN A O 1
ATOM 1788 N N . PRO A 1 228 ? -12.125 -29.641 -6.105 1 97.38 228 PRO A N 1
ATOM 1789 C CA . PRO A 1 228 ? -12.922 -28.562 -6.676 1 97.38 228 PRO A CA 1
ATOM 1790 C C . PRO A 1 228 ? -13.57 -27.672 -5.609 1 97.38 228 PRO A C 1
ATOM 1792 O O . PRO A 1 228 ? -13.688 -26.469 -5.797 1 97.38 228 PRO A O 1
ATOM 1795 N N . THR A 1 229 ? -13.984 -28.25 -4.453 1 96.5 229 THR A N 1
ATOM 1796 C CA . THR A 1 229 ? -14.688 -27.5 -3.416 1 96.5 229 THR A CA 1
ATOM 1797 C C . THR A 1 229 ? -13.781 -26.422 -2.818 1 96.5 229 THR A C 1
ATOM 1799 O O . THR A 1 229 ? -14.203 -25.281 -2.635 1 96.5 229 THR A O 1
ATOM 1802 N N . PHE A 1 230 ? -12.594 -26.812 -2.516 1 96.69 230 PHE A N 1
ATOM 1803 C CA . PHE A 1 230 ? -11.641 -25.859 -1.975 1 96.69 230 PHE A CA 1
ATOM 1804 C C . PHE A 1 230 ? -11.422 -24.703 -2.939 1 96.69 230 PHE A C 1
ATOM 1806 O O . PHE A 1 230 ? -11.516 -23.531 -2.545 1 96.69 230 PHE A O 1
ATOM 1813 N N . LEU A 1 231 ? -11.117 -25.047 -4.168 1 97.5 231 LEU A N 1
ATOM 1814 C CA . LEU A 1 231 ? -10.781 -24.047 -5.172 1 97.5 231 LEU A CA 1
ATOM 1815 C C . LEU A 1 231 ? -11.945 -23.078 -5.398 1 97.5 231 LEU A C 1
ATOM 1817 O O . LEU A 1 231 ? -11.766 -21.859 -5.406 1 97.5 231 LEU A O 1
ATOM 1821 N N . GLN A 1 232 ? -13.125 -23.594 -5.516 1 97.69 232 GLN A N 1
ATOM 1822 C CA . GLN A 1 232 ? -14.305 -22.766 -5.746 1 97.69 232 GLN A CA 1
ATOM 1823 C C . GLN A 1 232 ? -14.578 -21.859 -4.551 1 97.69 232 GLN A C 1
ATOM 1825 O O . GLN A 1 232 ? -14.961 -20.703 -4.719 1 97.69 232 GLN A O 1
ATOM 1830 N N . ASN A 1 233 ? -14.391 -22.391 -3.381 1 97.31 233 ASN A N 1
ATOM 1831 C CA . ASN A 1 233 ? -14.602 -21.594 -2.178 1 97.31 233 ASN A CA 1
ATOM 1832 C C . ASN A 1 233 ? -13.656 -20.391 -2.125 1 97.31 233 ASN A C 1
ATOM 1834 O O . ASN A 1 233 ? -14.07 -19.281 -1.796 1 97.31 233 ASN A O 1
ATOM 1838 N N . VAL A 1 234 ? -12.43 -20.609 -2.459 1 98.06 234 VAL A N 1
ATOM 1839 C CA . VAL A 1 234 ? -11.445 -19.531 -2.432 1 98.06 234 VAL A CA 1
ATOM 1840 C C . VAL A 1 234 ? -11.797 -18.484 -3.482 1 98.06 234 VAL A C 1
ATOM 1842 O O . VAL A 1 234 ? -11.734 -17.281 -3.215 1 98.06 234 VAL A O 1
ATOM 1845 N N . LEU A 1 235 ? -12.195 -18.938 -4.684 1 98.25 235 LEU A N 1
ATOM 1846 C CA . LEU A 1 235 ? -12.5 -18.016 -5.773 1 98.25 235 LEU A CA 1
ATOM 1847 C C . LEU A 1 235 ? -13.742 -17.188 -5.461 1 98.25 235 LEU A C 1
ATOM 1849 O O . LEU A 1 235 ? -13.781 -15.984 -5.746 1 98.25 235 LEU A O 1
ATOM 1853 N N . LYS A 1 236 ? -14.727 -17.766 -4.793 1 97.44 236 LYS A N 1
ATOM 1854 C CA . LYS A 1 236 ? -16.016 -17.125 -4.547 1 97.44 236 LYS A CA 1
ATOM 1855 C C . LYS A 1 236 ? -15.93 -16.188 -3.34 1 97.44 236 LYS A C 1
ATOM 1857 O O . LYS A 1 236 ? -16.656 -15.195 -3.27 1 97.44 236 LYS A O 1
ATOM 1862 N N . HIS A 1 237 ? -15 -16.484 -2.426 1 97.31 237 HIS A N 1
ATOM 1863 C CA . HIS A 1 237 ? -15 -15.711 -1.185 1 97.31 237 HIS A CA 1
ATOM 1864 C C . HIS A 1 237 ? -13.711 -14.906 -1.032 1 97.31 237 HIS A C 1
ATOM 1866 O O . HIS A 1 237 ? -13.602 -14.07 -0.135 1 97.31 237 HIS A O 1
ATOM 1872 N N . GLY A 1 238 ? -12.75 -15.148 -1.886 1 97.31 238 GLY A N 1
ATOM 1873 C CA . GLY A 1 238 ? -11.477 -14.445 -1.838 1 97.31 238 GLY A CA 1
ATOM 1874 C C . GLY A 1 238 ? -10.555 -14.953 -0.748 1 97.31 238 GLY A C 1
ATOM 1875 O O . GLY A 1 238 ? -9.539 -14.328 -0.444 1 97.31 238 GLY A O 1
ATOM 1876 N N . LYS A 1 239 ? -10.977 -16.062 -0.087 1 95.94 239 LYS A N 1
ATOM 1877 C CA . LYS A 1 239 ? -10.172 -16.688 0.956 1 95.94 239 LYS A CA 1
ATOM 1878 C C . LYS A 1 239 ? -10.711 -18.078 1.302 1 95.94 239 LYS A C 1
ATOM 1880 O O . LYS A 1 239 ? -11.875 -18.375 1.044 1 95.94 239 LYS A O 1
ATOM 1885 N N . PRO A 1 240 ? -9.805 -18.906 1.875 1 92.56 240 PRO A N 1
ATOM 1886 C CA . PRO A 1 240 ? -10.312 -20.203 2.314 1 92.56 240 PRO A CA 1
ATOM 1887 C C . PRO A 1 240 ? -11.375 -20.094 3.408 1 92.56 240 PRO A C 1
ATOM 1889 O O . PRO A 1 240 ? -11.273 -19.219 4.273 1 92.56 240 PRO A O 1
ATOM 1892 N N . GLN A 1 241 ? -12.344 -20.844 3.285 1 86.44 241 GLN A N 1
ATOM 1893 C CA . GLN A 1 241 ? -13.391 -20.859 4.301 1 86.44 241 GLN A CA 1
ATOM 1894 C C . GLN A 1 241 ? -13.117 -21.938 5.352 1 86.44 241 GLN A C 1
ATOM 1896 O O . GLN A 1 241 ? -12.609 -23.016 5.031 1 86.44 241 GLN A O 1
ATOM 1901 N N . ARG A 1 242 ? -13.211 -21.562 6.676 1 66.5 242 ARG A N 1
ATOM 1902 C CA . ARG A 1 242 ? -13.125 -22.531 7.77 1 66.5 242 ARG A CA 1
ATOM 1903 C C . ARG A 1 242 ? -14.422 -23.328 7.895 1 66.5 242 ARG A C 1
ATOM 1905 O O . ARG A 1 242 ? -15.5 -22.812 7.59 1 66.5 242 ARG A O 1
ATOM 1912 N N . MET B 1 1 ? -15.156 6.355 -9.164 1 92.62 1 MET B N 1
ATOM 1913 C CA . MET B 1 1 ? -14.672 7.633 -8.648 1 92.62 1 MET B CA 1
ATOM 1914 C C . MET B 1 1 ? -13.203 7.527 -8.234 1 92.62 1 MET B C 1
ATOM 1916 O O . MET B 1 1 ? -12.781 6.496 -7.707 1 92.62 1 MET B O 1
ATOM 1920 N N . LYS B 1 2 ? -12.5 8.531 -8.555 1 96.38 2 LYS B N 1
ATOM 1921 C CA . LYS B 1 2 ? -11.102 8.656 -8.141 1 96.38 2 LYS B CA 1
ATOM 1922 C C . LYS B 1 2 ? -10.938 9.734 -7.074 1 96.38 2 LYS B C 1
ATOM 1924 O O . LYS B 1 2 ? -11.383 10.867 -7.262 1 96.38 2 LYS B O 1
ATOM 1929 N N . ALA B 1 3 ? -10.297 9.32 -5.922 1 98.19 3 ALA B N 1
ATOM 1930 C CA . ALA B 1 3 ? -10.164 10.266 -4.812 1 98.19 3 ALA B CA 1
ATOM 1931 C C . ALA B 1 3 ? -8.719 10.328 -4.312 1 98.19 3 ALA B C 1
ATOM 1933 O O . ALA B 1 3 ? -8.016 9.32 -4.32 1 98.19 3 ALA B O 1
ATOM 1934 N N . ALA B 1 4 ? -8.305 11.523 -3.922 1 98.88 4 ALA B N 1
ATOM 1935 C CA . ALA B 1 4 ? -7.012 11.734 -3.285 1 98.88 4 ALA B CA 1
ATOM 1936 C C . ALA B 1 4 ? -7.172 12.062 -1.805 1 98.88 4 ALA B C 1
ATOM 1938 O O . ALA B 1 4 ? -8.086 12.797 -1.423 1 98.88 4 ALA B O 1
ATOM 1939 N N . PHE B 1 5 ? -6.32 11.5 -1.004 1 98.94 5 PHE B N 1
ATOM 1940 C CA . PHE B 1 5 ? -6.328 11.711 0.439 1 98.94 5 PHE B CA 1
ATOM 1941 C C . PHE B 1 5 ? -4.984 12.25 0.914 1 98.94 5 PHE B C 1
ATOM 1943 O O . PHE B 1 5 ? -3.939 11.656 0.647 1 98.94 5 PHE B O 1
ATOM 1950 N N . ILE B 1 6 ? -4.996 13.375 1.61 1 98.94 6 ILE B N 1
ATOM 1951 C CA . ILE B 1 6 ? -3.758 13.977 2.088 1 98.94 6 ILE B CA 1
ATOM 1952 C C . ILE B 1 6 ? -3.859 14.25 3.588 1 98.94 6 ILE B C 1
ATOM 1954 O O . ILE B 1 6 ? -4.957 14.461 4.113 1 98.94 6 ILE B O 1
ATOM 1958 N N . SER B 1 7 ? -2.768 14.18 4.285 1 98.94 7 SER B N 1
ATOM 1959 C CA . SER B 1 7 ? -2.734 14.438 5.723 1 98.94 7 SER B CA 1
ATOM 1960 C C . SER B 1 7 ? -1.337 14.844 6.18 1 98.94 7 SER B C 1
ATOM 1962 O O . SER B 1 7 ? -0.395 14.844 5.387 1 98.94 7 SER B O 1
ATOM 1964 N N . ASP B 1 8 ? -1.294 15.266 7.402 1 98.94 8 ASP B N 1
ATOM 1965 C CA . ASP B 1 8 ? -0.017 15.539 8.055 1 98.94 8 ASP B CA 1
ATOM 1966 C C . ASP B 1 8 ? 0.839 16.484 7.211 1 98.94 8 ASP B C 1
ATOM 1968 O O . ASP B 1 8 ? 1.991 16.172 6.898 1 98.94 8 ASP B O 1
ATOM 1972 N N . ILE B 1 9 ? 0.188 17.594 6.895 1 98.94 9 ILE B N 1
ATOM 1973 C CA . ILE B 1 9 ? 0.804 18.641 6.098 1 98.94 9 ILE B CA 1
ATOM 1974 C C . ILE B 1 9 ? 1.853 19.375 6.93 1 98.94 9 ILE B C 1
ATOM 1976 O O . ILE B 1 9 ? 2.934 19.703 6.434 1 98.94 9 ILE B O 1
ATOM 1980 N N . HIS B 1 10 ? 1.464 19.75 8.211 1 98.88 10 HIS B N 1
ATOM 1981 C CA . HIS B 1 10 ? 2.369 20.297 9.211 1 98.88 10 HIS B CA 1
ATOM 1982 C C . HIS B 1 10 ? 3.02 21.594 8.727 1 98.88 10 HIS B C 1
ATOM 1984 O O . HIS B 1 10 ? 4.234 21.766 8.844 1 98.88 10 HIS B O 1
ATOM 1990 N N . GLY B 1 11 ? 2.201 22.438 8.133 1 98.81 11 GLY B N 1
ATOM 1991 C CA . GLY B 1 11 ? 2.654 23.781 7.801 1 98.81 11 GLY B CA 1
ATOM 1992 C C . GLY B 1 11 ? 3.666 23.797 6.668 1 98.81 11 GLY B C 1
ATOM 1993 O O . GLY B 1 11 ? 4.367 24.797 6.477 1 98.81 11 GLY B O 1
ATOM 1994 N N . ASN B 1 12 ? 3.855 22.75 6.008 1 98.88 12 ASN B N 1
ATOM 1995 C CA . ASN B 1 12 ? 4.742 22.703 4.848 1 98.88 12 ASN B CA 1
ATOM 1996 C C . ASN B 1 12 ? 3.992 23.016 3.557 1 98.88 12 ASN B C 1
ATOM 1998 O O . ASN B 1 12 ? 3.693 22.125 2.766 1 98.88 12 ASN B O 1
ATOM 2002 N N . ALA B 1 13 ? 3.814 24.281 3.314 1 98.81 13 ALA B N 1
ATOM 2003 C CA . ALA B 1 13 ? 2.992 24.75 2.201 1 98.81 13 ALA B CA 1
ATOM 2004 C C . ALA B 1 13 ? 3.635 24.406 0.862 1 98.81 13 ALA B C 1
ATOM 2006 O O . ALA B 1 13 ? 2.936 24.125 -0.117 1 98.81 13 ALA B O 1
ATOM 2007 N N . GLN B 1 14 ? 4.945 24.375 0.818 1 98.75 14 GLN B N 1
ATOM 2008 C CA . GLN B 1 14 ? 5.625 24.047 -0.426 1 98.75 14 GLN B CA 1
ATOM 2009 C C . GLN B 1 14 ? 5.379 22.594 -0.814 1 98.75 14 GLN B C 1
ATOM 2011 O O . GLN B 1 14 ? 5.094 22.297 -1.976 1 98.75 14 GLN B O 1
ATOM 2016 N N . ALA B 1 15 ? 5.484 21.734 0.153 1 98.88 15 ALA B N 1
ATOM 2017 C CA . ALA B 1 15 ? 5.164 20.344 -0.105 1 98.88 15 ALA B CA 1
ATOM 2018 C C . ALA B 1 15 ? 3.703 20.172 -0.518 1 98.88 15 ALA B C 1
ATOM 2020 O O . ALA B 1 15 ? 3.395 19.422 -1.446 1 98.88 15 ALA B O 1
ATOM 2021 N N . LEU B 1 16 ? 2.812 20.906 0.18 1 98.94 16 LEU B N 1
ATOM 2022 C CA . LEU B 1 16 ? 1.387 20.828 -0.117 1 98.94 16 LEU B CA 1
ATOM 2023 C C . LEU B 1 16 ? 1.104 21.281 -1.544 1 98.94 16 LEU B C 1
ATOM 2025 O O . LEU B 1 16 ? 0.336 20.641 -2.266 1 98.94 16 LEU B O 1
ATOM 2029 N N . GLU B 1 17 ? 1.73 22.328 -1.934 1 98.81 17 GLU B N 1
ATOM 2030 C CA . GLU B 1 17 ? 1.534 22.828 -3.291 1 98.81 17 GLU B CA 1
ATOM 2031 C C . GLU B 1 17 ? 1.985 21.797 -4.328 1 98.81 17 GLU B C 1
ATOM 2033 O O . GLU B 1 17 ? 1.316 21.609 -5.344 1 98.81 17 GLU B O 1
ATOM 2038 N N . ALA B 1 18 ? 3.131 21.234 -4.094 1 98.75 18 ALA B N 1
ATOM 2039 C CA . ALA B 1 18 ? 3.625 20.203 -5.004 1 98.75 18 ALA B CA 1
ATOM 2040 C C . ALA B 1 18 ? 2.643 19.047 -5.102 1 98.75 18 ALA B C 1
ATOM 2042 O O . ALA B 1 18 ? 2.369 18.531 -6.195 1 98.75 18 ALA B O 1
ATOM 2043 N N . VAL B 1 19 ? 2.096 18.641 -3.996 1 98.81 19 VAL B N 1
ATOM 2044 C CA . VAL B 1 19 ? 1.148 17.531 -3.941 1 98.81 19 VAL B CA 1
ATOM 2045 C C . VAL B 1 19 ? -0.131 17.906 -4.684 1 98.81 19 VAL B C 1
ATOM 2047 O O . VAL B 1 19 ? -0.653 17.109 -5.477 1 98.81 19 VAL B O 1
ATOM 2050 N N . LEU B 1 20 ? -0.603 19.125 -4.426 1 98.81 20 LEU B N 1
ATOM 2051 C CA . LEU B 1 20 ? -1.83 19.562 -5.078 1 98.81 20 LEU B CA 1
ATOM 2052 C C . LEU B 1 20 ? -1.643 19.656 -6.59 1 98.81 20 LEU B C 1
ATOM 2054 O O . LEU B 1 20 ? -2.555 19.312 -7.352 1 98.81 20 LEU B O 1
ATOM 2058 N N . THR B 1 21 ? -0.515 20.109 -6.996 1 98.31 21 THR B N 1
ATOM 2059 C CA . THR B 1 21 ? -0.206 20.141 -8.422 1 98.31 21 THR B CA 1
ATOM 2060 C C . THR B 1 21 ? -0.216 18.734 -9 1 98.31 21 THR B C 1
ATOM 2062 O O . THR B 1 21 ? -0.772 18.5 -10.078 1 98.31 21 THR B O 1
ATOM 2065 N N . ASP B 1 22 ? 0.389 17.828 -8.312 1 98.06 22 ASP B N 1
ATOM 2066 C CA . ASP B 1 22 ? 0.401 16.438 -8.758 1 98.06 22 ASP B CA 1
ATOM 2067 C C . ASP B 1 22 ? -1.015 15.875 -8.82 1 98.06 22 ASP B C 1
ATOM 2069 O O . ASP B 1 22 ? -1.373 15.188 -9.781 1 98.06 22 ASP B O 1
ATOM 2073 N N . ILE B 1 23 ? -1.805 16.141 -7.816 1 98.38 23 ILE B N 1
ATOM 2074 C CA . ILE B 1 23 ? -3.184 15.664 -7.758 1 98.38 23 ILE B CA 1
ATOM 2075 C C . ILE B 1 23 ? -3.961 16.203 -8.961 1 98.38 23 ILE B C 1
ATOM 2077 O O . ILE B 1 23 ? -4.746 15.477 -9.57 1 98.38 23 ILE B O 1
ATOM 2081 N N . GLU B 1 24 ? -3.793 17.469 -9.227 1 97.69 24 GLU B N 1
ATOM 2082 C CA . GLU B 1 24 ? -4.465 18.062 -10.375 1 97.69 24 GLU B CA 1
ATOM 2083 C C . GLU B 1 24 ? -4.164 17.281 -11.656 1 97.69 24 GLU B C 1
ATOM 2085 O O . GLU B 1 24 ? -5.051 17.078 -12.484 1 97.69 24 GLU B O 1
ATOM 2090 N N . SER B 1 25 ? -2.975 16.828 -11.812 1 95.88 25 SER B N 1
ATOM 2091 C CA . SER B 1 25 ? -2.564 16.109 -13.008 1 95.88 25 SER B CA 1
ATOM 2092 C C . SER B 1 25 ? -3.207 14.719 -13.07 1 95.88 25 SER B C 1
ATOM 2094 O O . SER B 1 25 ? -3.26 14.102 -14.133 1 95.88 25 SER B O 1
ATOM 2096 N N . LYS B 1 26 ? -3.686 14.25 -11.914 1 95.44 26 LYS B N 1
ATOM 2097 C CA . LYS B 1 26 ? -4.289 12.93 -11.844 1 95.44 26 LYS B CA 1
ATOM 2098 C C . LYS B 1 26 ? -5.785 12.984 -12.141 1 95.44 26 LYS B C 1
ATOM 2100 O O . LYS B 1 26 ? -6.438 11.953 -12.289 1 95.44 26 LYS B O 1
ATOM 2105 N N . GLN B 1 27 ? -6.34 14.156 -12.234 1 95.06 27 GLN B N 1
ATOM 2106 C CA . GLN B 1 27 ? -7.746 14.383 -12.555 1 95.06 27 GLN B CA 1
ATOM 2107 C C . GLN B 1 27 ? -8.656 13.633 -11.586 1 95.06 27 GLN B C 1
ATOM 2109 O O . GLN B 1 27 ? -9.539 12.883 -12.008 1 95.06 27 GLN B O 1
ATOM 2114 N N . VAL B 1 28 ? -8.516 13.828 -10.328 1 96.62 28 VAL B N 1
ATOM 2115 C CA . VAL B 1 28 ? -9.312 13.148 -9.305 1 96.62 28 VAL B CA 1
ATOM 2116 C C . VAL B 1 28 ? -10.688 13.805 -9.195 1 96.62 28 VAL B C 1
ATOM 2118 O O . VAL B 1 28 ? -10.859 14.969 -9.586 1 96.62 28 VAL B O 1
ATOM 2121 N N . ASP B 1 29 ? -11.664 13.047 -8.688 1 96.44 29 ASP B N 1
ATOM 2122 C CA . ASP B 1 29 ? -13.031 13.539 -8.484 1 96.44 29 ASP B CA 1
ATOM 2123 C C . ASP B 1 29 ? -13.164 14.258 -7.145 1 96.44 29 ASP B C 1
ATOM 2125 O O . ASP B 1 29 ? -14.031 15.117 -6.98 1 96.44 29 ASP B O 1
ATOM 2129 N N . GLN B 1 30 ? -12.297 13.891 -6.219 1 96.44 30 GLN B N 1
ATOM 2130 C CA . GLN B 1 30 ? -12.43 14.398 -4.859 1 96.44 30 GLN B CA 1
ATOM 2131 C C . GLN B 1 30 ? -11.094 14.391 -4.133 1 96.44 30 GLN B C 1
ATOM 2133 O O . GLN B 1 30 ? -10.258 13.516 -4.371 1 96.44 30 GLN B O 1
ATOM 2138 N N . ILE B 1 31 ? -10.945 15.391 -3.293 1 98.69 31 ILE B N 1
ATOM 2139 C CA . ILE B 1 31 ? -9.828 15.453 -2.354 1 98.69 31 ILE B CA 1
ATOM 2140 C C . ILE B 1 31 ? -10.359 15.445 -0.922 1 98.69 31 ILE B C 1
ATOM 2142 O O . ILE B 1 31 ? -11.359 16.094 -0.623 1 98.69 31 ILE B O 1
ATOM 2146 N N . ILE B 1 32 ? -9.766 14.688 -0.047 1 98.88 32 ILE B N 1
ATOM 2147 C CA . ILE B 1 32 ? -10.078 14.719 1.377 1 98.88 32 ILE B CA 1
ATOM 2148 C C . ILE B 1 32 ? -8.805 14.984 2.182 1 98.88 32 ILE B C 1
ATOM 2150 O O . ILE B 1 32 ? -7.758 14.398 1.91 1 98.88 32 ILE B O 1
ATOM 2154 N N . VAL B 1 33 ? -8.922 15.883 3.143 1 98.94 33 VAL B N 1
ATOM 2155 C CA . VAL B 1 33 ? -7.793 16.219 4.008 1 98.94 33 VAL B CA 1
ATOM 2156 C C . VAL B 1 33 ? -8 15.602 5.391 1 98.94 33 VAL B C 1
ATOM 2158 O O . VAL B 1 33 ? -9.031 15.828 6.027 1 98.94 33 VAL B O 1
ATOM 2161 N N . LEU B 1 34 ? -6.938 14.859 5.848 1 98.88 34 LEU B N 1
ATOM 2162 C CA . LEU B 1 34 ? -7.137 14.109 7.082 1 98.88 34 LEU B CA 1
ATOM 2163 C C . LEU B 1 34 ? -6.34 14.727 8.227 1 98.88 34 LEU B C 1
ATOM 2165 O O . LEU B 1 34 ? -5.754 14.008 9.039 1 98.88 34 LEU B O 1
ATOM 2169 N N . GLY B 1 35 ? -6.234 15.969 8.273 1 98.75 35 GLY B N 1
ATOM 2170 C CA . GLY B 1 35 ? -5.82 16.672 9.477 1 98.75 35 GLY B CA 1
ATOM 2171 C C . GLY B 1 35 ? -4.316 16.844 9.586 1 98.75 35 GLY B C 1
ATOM 2172 O O . GLY B 1 35 ? -3.58 16.484 8.664 1 98.75 35 GLY B O 1
ATOM 2173 N N . ASP B 1 36 ? -3.908 17.562 10.734 1 98.94 36 ASP B N 1
ATOM 2174 C CA . ASP B 1 36 ? -2.541 17.984 11.023 1 98.94 36 ASP B CA 1
ATOM 2175 C C . ASP B 1 36 ? -2.016 18.922 9.945 1 98.94 36 ASP B C 1
ATOM 2177 O O . ASP B 1 36 ? -1.028 18.625 9.273 1 98.94 36 ASP B O 1
ATOM 2181 N N . ILE B 1 37 ? -2.578 20.125 9.992 1 98.94 37 ILE B N 1
ATOM 2182 C CA . ILE B 1 37 ? -2.469 21.016 8.836 1 98.94 37 ILE B CA 1
ATOM 2183 C C . ILE B 1 37 ? -1.333 22.016 9.055 1 98.94 37 ILE B C 1
ATOM 2185 O O . ILE B 1 37 ? -0.441 22.141 8.219 1 98.94 37 ILE B O 1
ATOM 2189 N N . CYS B 1 38 ? -1.253 22.609 10.289 1 98.25 38 CYS B N 1
ATOM 2190 C CA . CYS B 1 38 ? -0.489 23.859 10.352 1 98.25 38 CYS B CA 1
ATOM 2191 C C . CYS B 1 38 ? 0.638 23.75 11.367 1 98.25 38 CYS B C 1
ATOM 2193 O O . CYS B 1 38 ? 1.513 24.609 11.422 1 98.25 38 CYS B O 1
ATOM 2195 N N . PHE B 1 39 ? 0.635 22.734 12.164 1 98.69 39 PHE B N 1
ATOM 2196 C CA . PHE B 1 39 ? 1.542 22.672 13.305 1 98.69 39 PHE B CA 1
ATOM 2197 C C . PHE B 1 39 ? 2.859 22.016 12.914 1 98.69 39 PHE B C 1
ATOM 2199 O O . PHE B 1 39 ? 2.871 21.047 12.141 1 98.69 39 PHE B O 1
ATOM 2206 N N . ARG B 1 40 ? 3.963 22.562 13.344 1 98.12 40 ARG B N 1
ATOM 2207 C CA . ARG B 1 40 ? 5.312 22.016 13.227 1 98.12 40 ARG B CA 1
ATOM 2208 C C . ARG B 1 40 ? 5.828 22.141 11.797 1 98.12 40 ARG B C 1
ATOM 2210 O O . ARG B 1 40 ? 6.41 21.188 11.258 1 98.12 40 ARG B O 1
ATOM 2217 N N . GLY B 1 41 ? 5.617 23.219 11.219 1 98.12 41 GLY B N 1
ATOM 2218 C CA . GLY B 1 41 ? 6.145 23.609 9.922 1 98.12 41 GLY B CA 1
ATOM 2219 C C . GLY B 1 41 ? 6.336 25.109 9.789 1 98.12 41 GLY B C 1
ATOM 2220 O O . GLY B 1 41 ? 5.887 25.875 10.648 1 98.12 41 GLY B O 1
ATOM 2221 N N . ILE B 1 42 ? 6.887 25.578 8.711 1 98.5 42 ILE B N 1
ATOM 2222 C CA . ILE B 1 42 ? 7.406 26.938 8.625 1 98.5 42 ILE B CA 1
ATOM 2223 C C . ILE B 1 42 ? 6.348 27.859 8.023 1 98.5 42 ILE B C 1
ATOM 2225 O O . ILE B 1 42 ? 6.457 29.094 8.109 1 98.5 42 ILE B O 1
ATOM 2229 N N . GLU B 1 43 ? 5.332 27.281 7.414 1 98.69 43 GLU B N 1
ATOM 2230 C CA . GLU B 1 43 ? 4.297 28.109 6.793 1 98.69 43 GLU B CA 1
ATOM 2231 C C . GLU B 1 43 ? 2.906 27.672 7.25 1 98.69 43 GLU B C 1
ATOM 2233 O O . GLU B 1 43 ? 2.061 27.312 6.426 1 98.69 43 GLU B O 1
ATOM 2238 N N . PRO B 1 44 ? 2.604 27.875 8.547 1 98.75 44 PRO B N 1
ATOM 2239 C CA . PRO B 1 44 ? 1.305 27.453 9.07 1 98.75 44 PRO B CA 1
ATOM 2240 C C . PRO B 1 44 ? 0.132 28.156 8.398 1 98.75 44 PRO B C 1
ATOM 2242 O O . PRO B 1 44 ? -0.827 27.5 7.977 1 98.75 44 PRO B O 1
ATOM 2245 N N . LYS B 1 45 ? 0.189 29.453 8.219 1 98.81 45 LYS B N 1
ATOM 2246 C CA . LYS B 1 45 ? -0.917 30.219 7.656 1 98.81 45 LYS B CA 1
ATOM 2247 C C . LYS B 1 45 ? -1.152 29.844 6.195 1 98.81 45 LYS B C 1
ATOM 2249 O O . LYS B 1 45 ? -2.289 29.609 5.785 1 98.81 45 LYS B O 1
ATOM 2254 N N . ARG B 1 46 ? -0.111 29.797 5.426 1 98.88 46 ARG B N 1
ATOM 2255 C CA . ARG B 1 46 ? -0.247 29.484 4.008 1 98.88 46 ARG B CA 1
ATOM 2256 C C . ARG B 1 46 ? -0.791 28.078 3.803 1 98.88 46 ARG B C 1
ATOM 2258 O O . ARG B 1 46 ? -1.608 27.844 2.91 1 98.88 46 ARG B O 1
ATOM 2265 N N . SER B 1 47 ? -0.342 27.156 4.586 1 98.94 47 SER B N 1
ATOM 2266 C CA . SER B 1 47 ? -0.852 25.781 4.496 1 98.94 47 SER B CA 1
ATOM 2267 C C . SER B 1 47 ? -2.35 25.734 4.777 1 98.94 47 SER B C 1
ATOM 2269 O O . SER B 1 47 ? -3.1 25.078 4.059 1 98.94 47 SER B O 1
ATOM 2271 N N . LEU B 1 48 ? -2.734 26.422 5.816 1 98.94 48 LEU B N 1
ATOM 2272 C CA . LEU B 1 48 ? -4.145 26.438 6.184 1 98.94 48 LEU B CA 1
ATOM 2273 C C . LEU B 1 48 ? -4.98 27.109 5.102 1 98.94 48 LEU B C 1
ATOM 2275 O O . LEU B 1 48 ? -6.07 26.641 4.766 1 98.94 48 LEU B O 1
ATOM 2279 N N . GLU B 1 49 ? -4.473 28.172 4.594 1 98.81 49 GLU B N 1
ATOM 2280 C CA . GLU B 1 49 ? -5.184 28.891 3.539 1 98.81 49 GLU B CA 1
ATOM 2281 C C . GLU B 1 49 ? -5.352 28.016 2.297 1 98.81 49 GLU B C 1
ATOM 2283 O O . GLU B 1 49 ? -6.406 28.047 1.658 1 98.81 49 GLU B O 1
ATOM 2288 N N . LEU B 1 50 ? -4.309 27.312 1.92 1 98.88 50 LEU B N 1
ATOM 2289 C CA . LEU B 1 50 ? -4.395 26.406 0.792 1 98.88 50 LEU B CA 1
ATOM 2290 C C . LEU B 1 50 ? -5.473 25.344 1.032 1 98.88 50 LEU B C 1
ATOM 2292 O O . LEU B 1 50 ? -6.293 25.078 0.151 1 98.88 50 LEU B O 1
ATOM 2296 N N . VAL B 1 51 ? -5.52 24.766 2.195 1 98.88 51 VAL B N 1
ATOM 2297 C CA . VAL B 1 51 ? -6.5 23.734 2.52 1 98.88 51 VAL B CA 1
ATOM 2298 C C . VAL B 1 51 ? -7.906 24.312 2.465 1 98.88 51 VAL B C 1
ATOM 2300 O O . VAL B 1 51 ? -8.812 23.719 1.872 1 98.88 51 VAL B O 1
ATOM 2303 N N . ARG B 1 52 ? -8.102 25.469 3.086 1 98.69 52 ARG B N 1
ATOM 2304 C CA . ARG B 1 52 ? -9.414 26.109 3.111 1 98.69 52 ARG B CA 1
ATOM 2305 C C . ARG B 1 52 ? -9.891 26.438 1.701 1 98.69 52 ARG B C 1
ATOM 2307 O O . ARG B 1 52 ? -11.086 26.328 1.405 1 98.69 52 ARG B O 1
ATOM 2314 N N . SER B 1 53 ? -8.977 26.797 0.875 1 98.5 53 SER B N 1
ATOM 2315 C CA . SER B 1 53 ? -9.328 27.219 -0.479 1 98.5 53 SER B CA 1
ATOM 2316 C C . SER B 1 53 ? -9.82 26.031 -1.307 1 98.5 53 SER B C 1
ATOM 2318 O O . SER B 1 53 ? -10.523 26.219 -2.307 1 98.5 53 SER B O 1
ATOM 2320 N N . LEU B 1 54 ? -9.469 24.828 -0.913 1 98.38 54 LEU B N 1
ATOM 2321 C CA . LEU B 1 54 ? -9.867 23.641 -1.662 1 98.38 54 LEU B CA 1
ATOM 2322 C C . LEU B 1 54 ? -11.367 23.406 -1.549 1 98.38 54 LEU B C 1
ATOM 2324 O O . LEU B 1 54 ? -11.969 22.781 -2.432 1 98.38 54 LEU B O 1
ATOM 2328 N N . GLN B 1 55 ? -11.984 23.828 -0.43 1 98.19 55 GLN B N 1
ATOM 2329 C CA . GLN B 1 55 ? -13.398 23.625 -0.164 1 98.19 55 GLN B CA 1
ATOM 2330 C C . GLN B 1 55 ? -13.766 22.141 -0.262 1 98.19 55 GLN B C 1
ATOM 2332 O O . GLN B 1 55 ? -14.719 21.781 -0.958 1 98.19 55 GLN B O 1
ATOM 2337 N N . VAL B 1 56 ? -13.023 21.344 0.38 1 98.69 56 VAL B N 1
ATOM 2338 C CA . VAL B 1 56 ? -13.203 19.891 0.414 1 98.69 56 VAL B CA 1
ATOM 2339 C C . VAL B 1 56 ? -13.414 19.422 1.854 1 98.69 56 VAL B C 1
ATOM 2341 O O . VAL B 1 56 ? -13.227 20.203 2.795 1 98.69 56 VAL B O 1
ATOM 2344 N N . PRO B 1 57 ? -13.852 18.109 2.062 1 98.75 57 PRO B N 1
ATOM 2345 C CA . PRO B 1 57 ? -13.945 17.594 3.436 1 98.75 57 PRO B CA 1
ATOM 2346 C C . PRO B 1 57 ? -12.594 17.578 4.148 1 98.75 57 PRO B C 1
ATOM 2348 O O . PRO B 1 57 ? -11.594 17.141 3.564 1 98.75 57 PRO B O 1
ATOM 2351 N N . VAL B 1 58 ? -12.594 18.062 5.344 1 98.94 58 VAL B N 1
ATOM 2352 C CA . VAL B 1 58 ? -11.406 18.094 6.195 1 98.94 58 VAL B CA 1
ATOM 2353 C C . VAL B 1 58 ? -11.734 17.516 7.566 1 98.94 58 VAL B C 1
ATOM 2355 O O . VAL B 1 58 ? -12.734 17.891 8.18 1 98.94 58 VAL B O 1
ATOM 2358 N N . VAL B 1 59 ? -10.914 16.578 8.008 1 98.62 59 VAL B N 1
ATOM 2359 C CA . VAL B 1 59 ? -11.102 16.109 9.375 1 98.62 59 VAL B CA 1
ATOM 2360 C C . VAL B 1 59 ? -9.977 16.641 10.266 1 98.62 59 VAL B C 1
ATOM 2362 O O . VAL B 1 59 ? -8.898 16.984 9.773 1 98.62 59 VAL B O 1
ATOM 2365 N N . LYS B 1 60 ? -10.242 16.672 11.609 1 98.88 60 LYS B N 1
ATOM 2366 C CA . LYS B 1 60 ? -9.328 17.234 12.594 1 98.88 60 LYS B CA 1
ATOM 2367 C C . LYS B 1 60 ? -8.219 16.25 12.945 1 98.88 60 LYS B C 1
ATOM 2369 O O . LYS B 1 60 ? -8.477 15.062 13.125 1 98.88 60 LYS B O 1
ATOM 2374 N N . GLY B 1 61 ? -7.016 16.703 12.969 1 98.88 61 GLY B N 1
ATOM 2375 C CA . GLY B 1 61 ? -5.922 15.938 13.531 1 98.88 61 GLY B CA 1
ATOM 2376 C C . GLY B 1 61 ? -5.562 16.359 14.945 1 98.88 61 GLY B C 1
ATOM 2377 O O . GLY B 1 61 ? -6.039 17.391 15.43 1 98.88 61 GLY B O 1
ATOM 2378 N N . ASN B 1 62 ? -4.754 15.578 15.617 1 98.88 62 ASN B N 1
ATOM 2379 C CA . ASN B 1 62 ? -4.344 15.93 16.969 1 98.88 62 ASN B CA 1
ATOM 2380 C C . ASN B 1 62 ? -3.566 17.25 17 1 98.88 62 ASN B C 1
ATOM 2382 O O . ASN B 1 62 ? -3.695 18.031 17.953 1 98.88 62 ASN B O 1
ATOM 2386 N N . ALA B 1 63 ? -2.766 17.484 16.016 1 98.88 63 ALA B N 1
ATOM 2387 C CA . ALA B 1 63 ? -1.993 18.719 15.961 1 98.88 63 ALA B CA 1
ATOM 2388 C C . ALA B 1 63 ? -2.904 19.922 15.758 1 98.88 63 ALA B C 1
ATOM 2390 O O . ALA B 1 63 ? -2.605 21.016 16.234 1 98.88 63 ALA B O 1
ATOM 2391 N N . ASP B 1 64 ? -3.955 19.719 14.984 1 98.94 64 ASP B N 1
ATOM 2392 C CA . ASP B 1 64 ? -4.938 20.797 14.836 1 98.94 64 ASP B CA 1
ATOM 2393 C C . ASP B 1 64 ? -5.57 21.141 16.188 1 98.94 64 ASP B C 1
ATOM 2395 O O . ASP B 1 64 ? -5.758 22.312 16.5 1 98.94 64 ASP B O 1
ATOM 2399 N N . GLU B 1 65 ? -5.875 20.125 16.891 1 98.88 65 GLU B N 1
ATOM 2400 C CA . GLU B 1 65 ? -6.426 20.297 18.234 1 98.88 65 GLU B CA 1
ATOM 2401 C C . GLU B 1 65 ? -5.43 21 19.141 1 98.88 65 GLU B C 1
ATOM 2403 O O . GLU B 1 65 ? -5.809 21.875 19.938 1 98.88 65 GLU B O 1
ATOM 2408 N N . TRP B 1 66 ? -4.215 20.609 19.094 1 98.88 66 TRP B N 1
ATOM 2409 C CA . TRP B 1 66 ? -3.17 21.234 19.906 1 98.88 66 TRP B CA 1
ATOM 2410 C C . TRP B 1 66 ? -3.07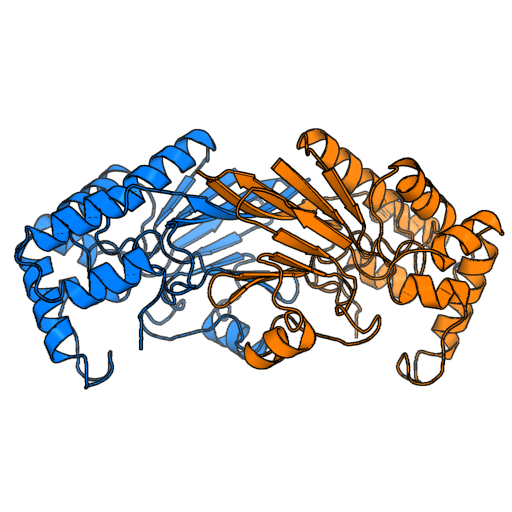 22.719 19.609 1 98.88 66 TRP B C 1
ATOM 2412 O O . TRP B 1 66 ? -2.895 23.531 20.516 1 98.88 66 TRP B O 1
ATOM 2422 N N . VAL B 1 67 ? -3.111 23.078 18.312 1 98.88 67 VAL B N 1
ATOM 2423 C CA . VAL B 1 67 ? -3.037 24.5 17.953 1 98.88 67 VAL B CA 1
ATOM 2424 C C . VAL B 1 67 ? -4.164 25.266 18.641 1 98.88 67 VAL B C 1
ATOM 2426 O O . VAL B 1 67 ? -3.945 26.359 19.156 1 98.88 67 VAL B O 1
ATOM 2429 N N . VAL B 1 68 ? -5.332 24.672 18.672 1 98.62 68 VAL B N 1
ATOM 2430 C CA . VAL B 1 68 ? -6.535 25.344 19.172 1 98.62 68 VAL B CA 1
ATOM 2431 C C . VAL B 1 68 ? -6.465 25.469 20.688 1 98.62 68 VAL B C 1
ATOM 2433 O O . VAL B 1 68 ? -6.633 26.562 21.234 1 98.62 68 VAL B O 1
ATOM 2436 N N . ARG B 1 69 ? -6.113 24.391 21.469 1 98.12 69 ARG B N 1
ATOM 2437 C CA . ARG B 1 69 ? -6.367 24.391 22.891 1 98.12 69 ARG B CA 1
ATOM 2438 C C . ARG B 1 69 ? -5.074 24.219 23.688 1 98.12 69 ARG B C 1
ATOM 2440 O O . ARG B 1 69 ? -5.082 24.25 24.922 1 98.12 69 ARG B O 1
ATOM 2447 N N . GLY B 1 70 ? -3.994 24.031 22.969 1 98.44 70 GLY B N 1
ATOM 2448 C CA . GLY B 1 70 ? -2.736 23.766 23.641 1 98.44 70 GLY B CA 1
ATOM 2449 C C . GLY B 1 70 ? -2.473 22.281 23.828 1 98.44 70 GLY B C 1
ATOM 2450 O O . GLY B 1 70 ? -3.352 21.453 23.594 1 98.44 70 GLY B O 1
ATOM 2451 N N . ILE B 1 71 ? -1.232 22.016 24.219 1 98.56 71 ILE B N 1
ATOM 2452 C CA . ILE B 1 71 ? -0.804 20.641 24.422 1 98.56 71 ILE B CA 1
ATOM 2453 C C . ILE B 1 71 ? -0.912 20.266 25.906 1 98.56 71 ILE B C 1
ATOM 2455 O O . ILE B 1 71 ? -0.324 20.938 26.75 1 98.56 71 ILE B O 1
ATOM 2459 N N . ARG B 1 72 ? -1.615 19.234 26.172 1 98.06 72 ARG B N 1
ATOM 2460 C CA . ARG B 1 72 ? -1.801 18.797 27.547 1 98.06 72 ARG B CA 1
ATOM 2461 C C . ARG B 1 72 ? -0.743 17.766 27.953 1 98.06 72 ARG B C 1
ATOM 2463 O O . ARG B 1 72 ? -0.25 17.016 27.094 1 98.06 72 ARG B O 1
ATOM 2470 N N . LYS B 1 73 ? -0.465 17.812 29.25 1 97.19 73 LYS B N 1
ATOM 2471 C CA . LYS B 1 73 ? 0.431 16.797 29.781 1 97.19 73 LYS B CA 1
ATOM 2472 C C . LYS B 1 73 ? -0.097 15.398 29.484 1 97.19 73 LYS B C 1
ATOM 2474 O O . LYS B 1 73 ? -1.296 15.133 29.609 1 97.19 73 LYS B O 1
ATOM 2479 N N . GLY B 1 74 ? 0.855 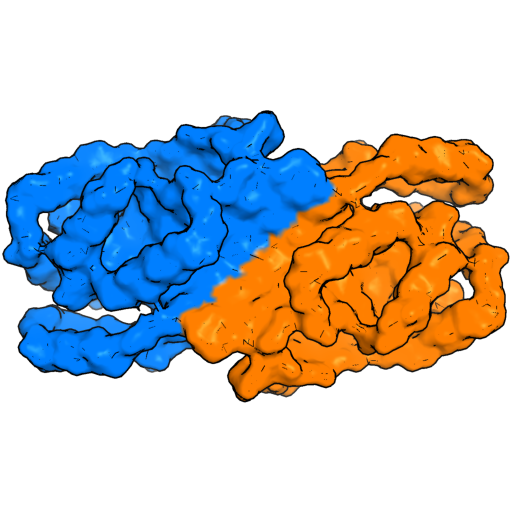14.5 29.094 1 96.75 74 GLY B N 1
ATOM 2480 C CA . GLY B 1 74 ? 0.467 13.133 28.797 1 96.75 74 GLY B CA 1
ATOM 2481 C C . GLY B 1 74 ? 0.188 12.891 27.328 1 96.75 74 GLY B C 1
ATOM 2482 O O . GLY B 1 74 ? 0.139 11.742 26.875 1 96.75 74 GLY B O 1
ATOM 2483 N N . GLU B 1 75 ? -0.001 13.938 26.516 1 97.44 75 GLU B N 1
ATOM 2484 C CA . GLU B 1 75 ? -0.326 13.797 25.094 1 97.44 75 GLU B CA 1
ATOM 2485 C C . GLU B 1 75 ? 0.936 13.633 24.25 1 97.44 75 GLU B C 1
ATOM 2487 O O . GLU B 1 75 ? 0.87 13.188 23.109 1 97.44 75 GLU B O 1
ATOM 2492 N N . VAL B 1 76 ? 2.049 14.055 24.781 1 97.12 76 VAL B N 1
ATOM 2493 C CA . VAL B 1 76 ? 3.377 13.852 24.219 1 97.12 76 VAL B CA 1
ATOM 2494 C C . VAL B 1 76 ? 4.359 13.477 25.328 1 97.12 76 VAL B C 1
ATOM 2496 O O . VAL B 1 76 ? 4.066 13.648 26.516 1 97.12 76 VAL B O 1
ATOM 2499 N N . PRO B 1 77 ? 5.477 12.844 24.953 1 96.19 77 PRO B N 1
ATOM 2500 C CA . PRO B 1 77 ? 6.477 12.578 26 1 96.19 77 PRO B CA 1
ATOM 2501 C C . PRO B 1 77 ? 6.887 13.828 26.766 1 96.19 77 PRO B C 1
ATOM 2503 O O . PRO B 1 77 ? 6.98 14.914 26.172 1 96.19 77 PRO B O 1
ATOM 2506 N N . ASP B 1 78 ? 7.219 13.648 27.969 1 97.19 78 ASP B N 1
ATOM 2507 C CA . ASP B 1 78 ? 7.586 14.781 28.828 1 97.19 78 ASP B CA 1
ATOM 2508 C C . ASP B 1 78 ? 8.82 15.492 28.297 1 97.19 78 ASP B C 1
ATOM 2510 O O . ASP B 1 78 ? 8.938 16.719 28.406 1 97.19 78 ASP B O 1
ATOM 2514 N N . SER B 1 79 ? 9.711 14.766 27.734 1 96.69 79 SER B N 1
ATOM 2515 C CA . SER B 1 79 ? 11 15.297 27.297 1 96.69 79 SER B CA 1
ATOM 2516 C C . SER B 1 79 ? 10.828 16.312 26.172 1 96.69 79 SER B C 1
ATOM 2518 O O . SER B 1 79 ? 11.719 17.141 25.922 1 96.69 79 SER B O 1
ATOM 2520 N N . VAL B 1 80 ? 9.641 16.297 25.453 1 96.56 80 VAL B N 1
ATOM 2521 C CA . VAL B 1 80 ? 9.492 17.203 24.328 1 96.56 80 VAL B CA 1
ATOM 2522 C C . VAL B 1 80 ? 8.305 18.125 24.547 1 96.56 80 VAL B C 1
ATOM 2524 O O . VAL B 1 80 ? 7.988 18.969 23.703 1 96.56 80 VAL B O 1
ATOM 2527 N N . LEU B 1 81 ? 7.656 18.047 25.656 1 97.81 81 LEU B N 1
ATOM 2528 C CA . LEU B 1 81 ? 6.434 18.797 25.938 1 97.81 81 LEU B CA 1
ATOM 2529 C C . LEU B 1 81 ? 6.68 20.297 25.859 1 97.81 81 LEU B C 1
ATOM 2531 O O . LEU B 1 81 ? 5.945 21.016 25.172 1 97.81 81 LEU B O 1
ATOM 2535 N N . GLU B 1 82 ? 7.715 20.75 26.531 1 97.94 82 GLU B N 1
ATOM 2536 C CA . GLU B 1 82 ? 7.973 22.188 26.609 1 97.94 82 GLU B CA 1
ATOM 2537 C C . GLU B 1 82 ? 8.32 22.766 25.25 1 97.94 82 GLU B C 1
ATOM 2539 O O . GLU B 1 82 ? 7.809 23.812 24.859 1 97.94 82 GLU B O 1
ATOM 2544 N N . VAL B 1 83 ? 9.227 22.109 24.547 1 97.81 83 VAL B N 1
ATOM 2545 C CA . VAL B 1 83 ? 9.625 22.609 23.234 1 97.81 83 VAL B CA 1
ATOM 2546 C C . VAL B 1 83 ? 8.422 22.609 22.297 1 97.81 83 VAL B C 1
ATOM 2548 O O . VAL B 1 83 ? 8.258 23.516 21.484 1 97.81 83 VAL B O 1
ATOM 2551 N N . MET B 1 84 ? 7.535 21.641 22.375 1 98.31 84 MET B N 1
ATOM 2552 C CA . MET B 1 84 ? 6.367 21.562 21.516 1 98.31 84 MET B CA 1
ATOM 2553 C C . MET B 1 84 ? 5.355 22.656 21.859 1 98.31 84 MET B C 1
ATOM 2555 O O . MET B 1 84 ? 4.648 23.156 21 1 98.31 84 MET B O 1
ATOM 2559 N N . ARG B 1 85 ? 5.293 23 23.125 1 98.69 85 ARG B N 1
ATOM 2560 C CA . ARG B 1 85 ? 4.43 24.109 23.516 1 98.69 85 ARG B CA 1
ATOM 2561 C C . ARG B 1 85 ? 4.934 25.422 22.938 1 98.69 85 ARG B C 1
ATOM 2563 O O . ARG B 1 85 ? 4.137 26.281 22.547 1 98.69 85 ARG B O 1
ATOM 2570 N N . ILE B 1 86 ? 6.258 25.562 22.906 1 98.69 86 ILE B N 1
ATOM 2571 C CA . ILE B 1 86 ? 6.852 26.75 22.297 1 98.69 86 ILE B CA 1
ATOM 2572 C C . ILE B 1 86 ? 6.543 26.781 20.797 1 98.69 86 ILE B C 1
ATOM 2574 O O . ILE B 1 86 ? 6.188 27.828 20.266 1 98.69 86 ILE B O 1
ATOM 2578 N N . GLU B 1 87 ? 6.676 25.625 20.109 1 98.75 87 GLU B N 1
ATOM 2579 C CA . GLU B 1 87 ? 6.316 25.516 18.703 1 98.75 87 GLU B CA 1
ATOM 2580 C C . GLU B 1 87 ? 4.848 25.875 18.469 1 98.75 87 GLU B C 1
ATOM 2582 O O . GLU B 1 87 ? 4.508 26.547 17.5 1 98.75 87 GLU B O 1
ATOM 2587 N N . ARG B 1 88 ? 4.023 25.391 19.375 1 98.75 88 ARG B N 1
ATOM 2588 C CA . ARG B 1 88 ? 2.592 25.656 19.281 1 98.75 88 ARG B CA 1
ATOM 2589 C C . ARG B 1 88 ? 2.297 27.141 19.391 1 98.75 88 ARG B C 1
ATOM 2591 O O . ARG B 1 88 ? 1.487 27.688 18.641 1 98.75 88 ARG B O 1
ATOM 2598 N N . GLU B 1 89 ? 2.9 27.797 20.359 1 98.69 89 GLU B N 1
ATOM 2599 C CA . GLU B 1 89 ? 2.701 29.234 20.531 1 98.69 89 GLU B CA 1
ATOM 2600 C C . GLU B 1 89 ? 3.145 30.016 19.297 1 98.69 89 GLU B C 1
ATOM 2602 O O . GLU B 1 89 ? 2.486 30.969 18.891 1 98.69 89 GLU B O 1
ATOM 2607 N N . TRP B 1 90 ? 4.266 29.609 18.781 1 98.75 90 TRP B N 1
ATOM 2608 C CA . TRP B 1 90 ? 4.75 30.234 17.547 1 98.75 90 TRP B CA 1
ATOM 2609 C C . TRP B 1 90 ? 3.73 30.094 16.422 1 98.75 90 TRP B C 1
ATOM 2611 O O . TRP B 1 90 ? 3.402 31.062 15.75 1 98.75 90 TRP B O 1
ATOM 2621 N N . THR B 1 91 ? 3.191 28.875 16.219 1 98.81 91 THR B N 1
ATOM 2622 C CA . THR B 1 91 ? 2.199 28.609 15.188 1 98.81 91 THR B CA 1
ATOM 2623 C C . THR B 1 91 ? 0.933 29.422 15.414 1 98.81 91 THR B C 1
ATOM 2625 O O . THR B 1 91 ? 0.414 30.047 14.492 1 98.81 91 THR B O 1
ATOM 2628 N N . TYR B 1 92 ? 0.489 29.375 16.625 1 98.75 92 TYR B N 1
ATOM 2629 C CA . TYR B 1 92 ? -0.717 30.109 17 1 98.75 92 TYR B CA 1
ATOM 2630 C C . TYR B 1 92 ? -0.568 31.594 16.672 1 98.75 92 TYR B C 1
ATOM 2632 O O . TYR B 1 92 ? -1.511 32.219 16.188 1 98.75 92 TYR B O 1
ATOM 2640 N N . GLY B 1 93 ? 0.55 32.094 16.938 1 98.5 93 GLY B N 1
ATOM 2641 C CA . GLY B 1 93 ? 0.829 33.5 16.688 1 98.5 93 GLY B CA 1
ATOM 2642 C C . GLY B 1 93 ? 0.807 33.875 15.219 1 98.5 93 GLY B C 1
ATOM 2643 O O . GLY B 1 93 ? 0.688 35.062 14.875 1 98.5 93 GLY B O 1
ATOM 2644 N N . LYS B 1 94 ? 0.952 32.906 14.328 1 98.56 94 LYS B N 1
ATOM 2645 C CA . LYS B 1 94 ? 0.956 33.156 12.891 1 98.56 94 LYS B CA 1
ATOM 2646 C C . LYS B 1 94 ? -0.457 33.094 12.32 1 98.56 94 LYS B C 1
ATOM 2648 O O . LYS B 1 94 ? -0.674 33.406 11.148 1 98.56 94 LYS B O 1
ATOM 2653 N N . LEU B 1 95 ? -1.423 32.719 13.141 1 98.69 95 LEU B N 1
ATOM 2654 C CA . LEU B 1 95 ? -2.795 32.5 12.703 1 98.69 95 LEU B CA 1
ATOM 2655 C C . LEU B 1 95 ? -3.727 33.562 13.266 1 98.69 95 LEU B C 1
ATOM 2657 O O . LEU B 1 95 ? -3.443 34.156 14.305 1 98.69 95 LEU B O 1
ATOM 2661 N N . ASP B 1 96 ? -4.82 33.844 12.594 1 98.38 96 ASP B N 1
ATOM 2662 C CA . ASP B 1 96 ? -5.809 34.781 13.102 1 98.38 96 ASP B CA 1
ATOM 2663 C C . ASP B 1 96 ? -7.016 34.062 13.688 1 98.38 96 ASP B C 1
ATOM 2665 O O . ASP B 1 96 ? -7.051 32.812 13.703 1 98.38 96 ASP B O 1
ATOM 2669 N N . GLU B 1 97 ? -7.945 34.75 14.141 1 98.31 97 GLU B N 1
ATOM 2670 C CA . GLU B 1 97 ? -9.102 34.188 14.836 1 98.31 97 GLU B CA 1
ATOM 2671 C C . GLU B 1 97 ? -9.906 33.281 13.906 1 98.31 97 GLU B C 1
ATOM 2673 O O . GLU B 1 97 ? -10.406 32.25 14.328 1 98.31 97 GLU B O 1
ATOM 2678 N N . SER B 1 98 ? -10.086 33.719 12.695 1 98.62 98 SER B N 1
ATOM 2679 C CA . SER B 1 98 ? -10.836 32.906 11.727 1 98.62 98 SER B CA 1
ATOM 2680 C C . SER B 1 98 ? -10.164 31.578 11.469 1 98.62 98 SER B C 1
ATOM 2682 O O . SER B 1 98 ? -10.836 30.562 11.242 1 98.62 98 SER B O 1
ATOM 2684 N N . ASP B 1 99 ? -8.805 31.609 11.43 1 98.75 99 ASP B N 1
ATOM 2685 C CA . ASP B 1 99 ? -8.039 30.375 11.258 1 98.75 99 ASP B CA 1
ATOM 2686 C C . ASP B 1 99 ? -8.289 29.406 12.422 1 98.75 99 ASP B C 1
ATOM 2688 O O . ASP B 1 99 ? -8.555 28.219 12.203 1 98.75 99 ASP B O 1
ATOM 2692 N N . ILE B 1 100 ? -8.211 29.938 13.625 1 98.75 100 ILE B N 1
ATOM 2693 C CA . ILE B 1 100 ? -8.383 29.141 14.82 1 98.75 100 ILE B CA 1
ATOM 2694 C C . ILE B 1 100 ? -9.805 28.578 14.875 1 98.75 100 ILE B C 1
ATOM 2696 O O . ILE B 1 100 ? -10.008 27.406 15.211 1 98.75 100 ILE B O 1
ATOM 2700 N N . ASP B 1 101 ? -10.766 29.406 14.539 1 98.69 101 ASP B N 1
ATOM 2701 C CA . ASP B 1 101 ? -12.156 28.969 14.523 1 98.69 101 ASP B CA 1
ATOM 2702 C C . ASP B 1 101 ? -12.375 27.844 13.523 1 98.69 101 ASP B C 1
ATOM 2704 O O . ASP B 1 101 ? -13.133 26.906 13.797 1 98.69 101 ASP B O 1
ATOM 2708 N N . PHE B 1 102 ? -11.812 27.938 12.375 1 98.81 102 PHE B N 1
ATOM 2709 C CA . PHE B 1 102 ? -11.898 26.875 11.375 1 98.81 102 PHE B CA 1
ATOM 2710 C C . PHE B 1 102 ? -11.391 25.562 11.938 1 98.81 102 PHE B C 1
ATOM 2712 O O . PHE B 1 102 ? -12.078 24.531 11.844 1 98.81 102 PHE B O 1
ATOM 2719 N N . LEU B 1 103 ? -10.188 25.578 12.508 1 98.88 103 LEU B N 1
ATOM 2720 C CA . LEU B 1 103 ? -9.594 24.375 13.07 1 98.88 103 LEU B CA 1
ATOM 2721 C C . LEU B 1 103 ? -10.477 23.781 14.164 1 98.88 103 LEU B C 1
ATOM 2723 O O . LEU B 1 103 ? -10.625 22.562 14.266 1 98.88 103 LEU B O 1
ATOM 2727 N N . LYS B 1 104 ? -10.992 24.672 14.992 1 98.69 104 LYS B N 1
ATOM 2728 C CA . LYS B 1 104 ? -11.812 24.266 16.141 1 98.69 104 LYS B CA 1
ATOM 2729 C C . LYS B 1 104 ? -13.062 23.516 15.68 1 98.69 104 LYS B C 1
ATOM 2731 O O . LYS B 1 104 ? -13.516 22.594 16.359 1 98.69 104 LYS B O 1
ATOM 2736 N N . GLN B 1 105 ? -13.609 23.781 14.594 1 98.56 105 GLN B N 1
ATOM 2737 C CA . GLN B 1 105 ? -14.914 23.297 14.164 1 98.56 105 GLN B CA 1
ATOM 2738 C C . GLN B 1 105 ? -14.773 22.062 13.281 1 98.56 105 GLN B C 1
ATOM 2740 O O . GLN B 1 105 ? -15.766 21.438 12.914 1 98.56 105 GLN B O 1
ATOM 2745 N N . LEU B 1 106 ? -13.609 21.703 12.977 1 98.81 106 LEU B N 1
ATOM 2746 C CA . LEU B 1 106 ? -13.398 20.547 12.109 1 98.81 106 LEU B CA 1
ATOM 2747 C C . LEU B 1 106 ? -13.992 19.281 12.727 1 98.81 106 LEU B C 1
ATOM 2749 O O . LEU B 1 106 ? -13.859 19.062 13.93 1 98.81 106 LEU B O 1
ATOM 2753 N N . PRO B 1 107 ? -14.719 18.484 11.914 1 98.75 107 PRO B N 1
ATOM 2754 C CA . PRO B 1 107 ? -15.156 17.172 12.398 1 98.75 107 PRO B CA 1
ATOM 2755 C C . PRO B 1 107 ? -13.992 16.188 12.578 1 98.75 107 PRO B C 1
ATOM 2757 O O . PRO B 1 107 ? -12.891 16.438 12.086 1 98.75 107 PRO B O 1
ATOM 2760 N N . THR B 1 108 ? -14.266 15.062 13.281 1 98.19 108 THR B N 1
ATOM 2761 C CA . THR B 1 108 ? -13.188 14.125 13.57 1 98.19 108 THR B CA 1
ATOM 2762 C C . THR B 1 108 ? -13.258 12.906 12.641 1 98.19 108 THR B C 1
ATOM 2764 O O . THR B 1 108 ? -12.32 12.117 12.578 1 98.19 108 THR B O 1
ATOM 2767 N N . VAL B 1 109 ? -14.359 12.758 11.961 1 97.69 109 VAL B N 1
ATOM 2768 C CA . VAL B 1 109 ? -14.523 11.656 11.023 1 97.69 109 VAL B CA 1
ATOM 2769 C C . VAL B 1 109 ? -15.258 12.148 9.773 1 97.69 109 VAL B C 1
ATOM 2771 O O . VAL B 1 109 ? -15.992 13.141 9.828 1 97.69 109 VAL B O 1
ATOM 2774 N N . HIS B 1 110 ? -15.031 11.547 8.688 1 97.56 110 HIS B N 1
ATOM 2775 C CA . HIS B 1 110 ? -15.758 11.758 7.441 1 97.56 110 HIS B CA 1
ATOM 2776 C C . HIS B 1 110 ? -16.031 10.438 6.727 1 97.56 110 HIS B C 1
ATOM 2778 O O . HIS B 1 110 ? -15.125 9.602 6.602 1 97.56 110 HIS B O 1
ATOM 2784 N N . THR B 1 111 ? -17.234 10.227 6.367 1 96.19 111 THR B N 1
ATOM 2785 C CA . THR B 1 111 ? -17.625 9.016 5.645 1 96.19 111 THR B CA 1
ATOM 2786 C C . THR B 1 111 ? -18.219 9.375 4.285 1 96.19 111 THR B C 1
ATOM 2788 O O . THR B 1 111 ? -18.953 10.359 4.156 1 96.19 111 THR B O 1
ATOM 2791 N N . PHE B 1 112 ? -17.891 8.625 3.285 1 94.94 112 PHE B N 1
ATOM 2792 C CA . PHE B 1 112 ? -18.516 8.781 1.98 1 94.94 112 PHE B CA 1
ATOM 2793 C C . PHE B 1 112 ? -18.359 7.516 1.15 1 94.94 112 PHE B C 1
ATOM 2795 O O . PHE B 1 112 ? -17.625 6.602 1.528 1 94.94 112 PHE B O 1
ATOM 2802 N N . SER B 1 113 ? -19.094 7.457 0.076 1 93.81 113 SER B N 1
ATOM 2803 C CA . SER B 1 113 ? -19.047 6.301 -0.813 1 93.81 113 SER B CA 1
ATOM 2804 C C . SER B 1 113 ? -18.188 6.59 -2.041 1 93.81 113 SER B C 1
ATOM 2806 O O . SER B 1 113 ? -18.438 7.562 -2.758 1 93.81 113 SER B O 1
ATOM 2808 N N . LEU B 1 114 ? -17.156 5.797 -2.182 1 92.44 114 LEU B N 1
ATOM 2809 C CA . LEU B 1 114 ? -16.312 5.902 -3.365 1 92.44 114 LEU B CA 1
ATOM 2810 C C . LEU B 1 114 ? -16.984 5.258 -4.574 1 92.44 114 LEU B C 1
ATOM 2812 O O . LEU B 1 114 ? -16.797 5.703 -5.707 1 92.44 114 LEU B O 1
ATOM 2816 N N . SER B 1 115 ? -17.609 4.211 -4.328 1 89.31 115 SER B N 1
ATOM 2817 C CA . SER B 1 115 ? -18.438 3.475 -5.285 1 89.31 115 SER B CA 1
ATOM 2818 C C . SER B 1 115 ? -19.594 2.777 -4.594 1 89.31 115 SER B C 1
ATOM 2820 O O . SER B 1 115 ? -19.828 2.975 -3.4 1 89.31 115 SER B O 1
ATOM 2822 N N . ASP B 1 116 ? -20.281 1.972 -5.375 1 86.75 116 ASP B N 1
ATOM 2823 C CA . ASP B 1 116 ? -21.406 1.229 -4.801 1 86.75 116 ASP B CA 1
ATOM 2824 C C . ASP B 1 116 ? -20.906 0.193 -3.793 1 86.75 116 ASP B C 1
ATOM 2826 O O . ASP B 1 116 ? -21.641 -0.161 -2.859 1 86.75 116 ASP B O 1
ATOM 2830 N N . THR B 1 117 ? -19.734 -0.135 -3.867 1 84.5 117 THR B N 1
ATOM 2831 C CA . THR B 1 117 ? -19.234 -1.253 -3.072 1 84.5 117 THR B CA 1
ATOM 2832 C C . THR B 1 117 ? -18.203 -0.777 -2.053 1 84.5 117 THR B C 1
ATOM 2834 O O . THR B 1 117 ? -17.922 -1.478 -1.081 1 84.5 117 THR B O 1
ATOM 2837 N N . TRP B 1 118 ? -17.688 0.378 -2.32 1 88.62 118 TRP B N 1
ATOM 2838 C CA . TRP B 1 118 ? -16.594 0.808 -1.466 1 88.62 118 TRP B CA 1
ATOM 2839 C C . TRP B 1 118 ? -16.969 2.059 -0.68 1 88.62 118 TRP B C 1
ATOM 2841 O O . TRP B 1 118 ? -17 3.162 -1.232 1 88.62 118 TRP B O 1
ATOM 2851 N N . ASN B 1 119 ? -17.234 1.797 0.567 1 94.31 119 ASN B N 1
ATOM 2852 C CA . ASN B 1 119 ? -17.453 2.875 1.525 1 94.31 119 ASN B CA 1
ATOM 2853 C C . ASN B 1 119 ? -16.188 3.211 2.295 1 94.31 119 ASN B C 1
ATOM 2855 O O . ASN B 1 119 ? -15.469 2.314 2.748 1 94.31 119 ASN B O 1
ATOM 2859 N N . VAL B 1 120 ? -15.953 4.527 2.441 1 96.44 120 VAL B N 1
ATOM 2860 C CA . VAL B 1 120 ? -14.695 4.98 3.021 1 96.44 120 VAL B CA 1
ATOM 2861 C C . VAL B 1 120 ? -14.961 5.672 4.359 1 96.44 120 VAL B C 1
ATOM 2863 O O . VAL B 1 120 ? -15.883 6.484 4.473 1 96.44 120 VAL B O 1
ATOM 2866 N N . LEU B 1 121 ? -14.289 5.297 5.348 1 97.56 121 LEU B N 1
ATOM 2867 C CA . LEU B 1 121 ? -14.234 6.016 6.617 1 97.56 121 LEU B CA 1
ATOM 2868 C C . LEU B 1 121 ? -12.883 6.684 6.812 1 97.56 121 LEU B C 1
ATOM 2870 O O . LEU B 1 121 ? -11.852 6.008 6.82 1 97.56 121 LEU B O 1
ATOM 2874 N N . CYS B 1 122 ? -12.898 8.008 6.973 1 97.88 122 CYS B N 1
ATOM 2875 C CA . CYS B 1 122 ? -11.695 8.82 7.125 1 97.88 122 CYS B CA 1
ATOM 2876 C C . CYS B 1 122 ? -11.602 9.406 8.531 1 97.88 122 CYS B C 1
ATOM 2878 O O . CYS B 1 122 ? -12.586 9.938 9.047 1 97.88 122 CYS B O 1
ATOM 2880 N N . PHE B 1 123 ? -10.508 9.312 9.094 1 98.38 123 PHE B N 1
ATOM 2881 C CA . PHE B 1 123 ? -10.18 9.898 10.391 1 98.38 123 PHE B CA 1
ATOM 2882 C C . PHE B 1 123 ? -8.68 10.156 10.5 1 98.38 123 PHE B C 1
ATOM 2884 O O . PHE B 1 123 ? -7.914 9.797 9.602 1 98.38 123 PHE B O 1
ATOM 2891 N N . HIS B 1 124 ? -8.32 10.844 11.523 1 98.81 124 HIS B N 1
ATOM 2892 C CA . HIS B 1 124 ? -6.895 11.164 11.594 1 98.81 124 HIS B CA 1
ATOM 2893 C C . HIS B 1 124 ? -6.117 10.062 12.297 1 98.81 124 HIS B C 1
ATOM 2895 O O . HIS B 1 124 ? -5.18 9.492 11.727 1 98.81 124 HIS B O 1
ATOM 2901 N N . ALA B 1 125 ? -6.457 9.766 13.5 1 98.62 125 ALA B N 1
ATOM 2902 C CA . ALA B 1 125 ? -5.777 8.727 14.273 1 98.62 125 ALA B CA 1
ATOM 2903 C C . ALA B 1 125 ? -6.625 7.461 14.352 1 98.62 125 ALA B C 1
ATOM 2905 O O . ALA B 1 125 ? -6.363 6.484 13.648 1 98.62 125 ALA B O 1
ATOM 2906 N N . THR B 1 126 ? -7.648 7.48 15.141 1 98.19 126 THR B N 1
ATOM 2907 C CA . THR B 1 126 ? -8.711 6.48 15.172 1 98.19 126 THR B CA 1
ATOM 2908 C C . THR B 1 126 ? -10.086 7.141 15.125 1 98.19 126 THR B C 1
ATOM 2910 O O . THR B 1 126 ? -10.195 8.359 15.297 1 98.19 126 THR B O 1
ATOM 2913 N N . PRO B 1 127 ? -11.141 6.352 14.867 1 97.06 127 PRO B N 1
ATOM 2914 C CA . PRO B 1 127 ? -12.477 6.957 14.805 1 97.06 127 PRO B CA 1
ATOM 2915 C C . PRO B 1 127 ? -12.906 7.594 16.125 1 97.06 127 PRO B C 1
ATOM 2917 O O . PRO B 1 127 ? -13.742 8.5 16.141 1 97.06 127 PRO B O 1
ATOM 2920 N N . THR B 1 128 ? -12.258 7.211 17.25 1 96.25 128 THR B N 1
ATOM 2921 C CA . THR B 1 128 ? -12.758 7.656 18.547 1 96.25 128 THR B CA 1
ATOM 2922 C C . THR B 1 128 ? -11.68 8.414 19.312 1 96.25 128 THR B C 1
ATOM 2924 O O . THR B 1 128 ? -11.867 8.75 20.484 1 96.25 128 THR B O 1
ATOM 2927 N N . SER B 1 129 ? -10.531 8.578 18.688 1 97.5 129 SER B N 1
ATOM 2928 C CA . SER B 1 129 ? -9.438 9.273 19.359 1 97.5 129 SER B CA 1
ATOM 2929 C C . SER B 1 129 ? -8.555 10.016 18.359 1 97.5 129 SER B C 1
ATOM 2931 O O . SER B 1 129 ? -8.219 9.477 17.312 1 97.5 129 SER B O 1
ATOM 2933 N N . LEU B 1 130 ? -8.164 11.211 18.703 1 98.19 130 LEU B N 1
ATOM 2934 C CA . LEU B 1 130 ? -7.219 11.977 17.906 1 98.19 130 LEU B CA 1
ATOM 2935 C C . LEU B 1 130 ? -5.781 11.602 18.25 1 98.19 130 LEU B C 1
ATOM 2937 O O . LEU B 1 130 ? -4.84 12.062 17.609 1 98.19 130 LEU B O 1
ATOM 2941 N N . PHE B 1 131 ? -5.613 10.688 19.219 1 98.19 131 PHE B N 1
ATOM 2942 C CA . PHE B 1 131 ? -4.277 10.586 19.797 1 98.19 131 PHE B CA 1
ATOM 2943 C C . PHE B 1 131 ? -3.775 9.148 19.766 1 98.19 131 PHE B C 1
ATOM 2945 O O . PHE B 1 131 ? -2.57 8.898 19.844 1 98.19 131 PHE B O 1
ATOM 2952 N N . ASP B 1 132 ? -4.637 8.188 19.672 1 97.94 132 ASP B N 1
ATOM 2953 C CA . ASP B 1 132 ? -4.23 6.789 19.719 1 97.94 132 ASP B CA 1
ATOM 2954 C C . ASP B 1 132 ? -3.326 6.449 18.531 1 97.94 132 ASP B C 1
ATOM 2956 O O . ASP B 1 132 ? -3.553 6.922 17.422 1 97.94 132 ASP B O 1
ATOM 2960 N N . ILE B 1 133 ? -2.381 5.586 18.812 1 98.31 133 ILE B N 1
ATOM 2961 C CA . ILE B 1 133 ? -1.394 5.207 17.812 1 98.31 133 ILE B CA 1
ATOM 2962 C C . ILE B 1 133 ? -1.659 3.777 17.344 1 98.31 133 ILE B C 1
ATOM 2964 O O . ILE B 1 133 ? -1.771 2.861 18.156 1 98.31 133 ILE B O 1
ATOM 2968 N N . VAL B 1 134 ? -1.824 3.588 16.094 1 98.5 134 VAL B N 1
ATOM 2969 C CA . VAL B 1 134 ? -1.895 2.273 15.469 1 98.5 134 VAL B CA 1
ATOM 2970 C C . VAL B 1 134 ? -0.82 2.158 14.383 1 98.5 134 VAL B C 1
ATOM 2972 O O . VAL B 1 134 ? -0.902 2.82 13.352 1 98.5 134 VAL B O 1
ATOM 2975 N N . THR B 1 135 ? 0.178 1.284 14.609 1 98.38 135 THR B N 1
ATOM 2976 C CA . THR B 1 135 ? 1.345 1.184 13.734 1 98.38 135 THR B CA 1
ATOM 2977 C C . THR B 1 135 ? 1.076 0.229 12.578 1 98.38 135 THR B C 1
ATOM 2979 O O . THR B 1 135 ? 0.116 -0.545 12.617 1 98.38 135 THR B O 1
ATOM 2982 N N . PRO B 1 136 ? 1.952 0.272 11.539 1 98.19 136 PRO B N 1
ATOM 2983 C CA . PRO B 1 136 ? 1.776 -0.613 10.383 1 98.19 136 PRO B CA 1
ATOM 2984 C C . PRO B 1 136 ? 1.841 -2.092 10.758 1 98.19 136 PRO B C 1
ATOM 2986 O O . PRO B 1 136 ? 1.292 -2.938 10.047 1 98.19 136 PRO B O 1
ATOM 2989 N N . THR B 1 137 ? 2.486 -2.428 11.859 1 98.19 137 THR B N 1
ATOM 2990 C CA . THR B 1 137 ? 2.738 -3.82 12.211 1 98.19 137 THR B CA 1
ATOM 2991 C C . THR B 1 137 ? 1.73 -4.309 13.25 1 98.19 137 THR B C 1
ATOM 2993 O O . THR B 1 137 ? 1.876 -5.402 13.805 1 98.19 137 THR B O 1
ATOM 2996 N N . ALA B 1 138 ? 0.758 -3.441 13.586 1 98.44 138 ALA B N 1
ATOM 2997 C CA . ALA B 1 138 ? -0.254 -3.848 14.562 1 98.44 138 ALA B CA 1
ATOM 2998 C C . ALA B 1 138 ? -0.959 -5.125 14.109 1 98.44 138 ALA B C 1
ATOM 3000 O O . ALA B 1 138 ? -1.26 -5.293 12.93 1 98.44 138 ALA B O 1
ATOM 3001 N N . ALA B 1 139 ? -1.231 -5.98 15.031 1 97.94 139 ALA B N 1
ATOM 3002 C CA . ALA B 1 139 ? -1.953 -7.215 14.734 1 97.94 139 ALA B CA 1
ATOM 3003 C C . ALA B 1 139 ? -3.342 -6.922 14.18 1 97.94 139 ALA B C 1
ATOM 3005 O O . ALA B 1 139 ? -3.922 -5.871 14.469 1 97.94 139 ALA B O 1
ATOM 3006 N N . ASP B 1 140 ? -3.865 -7.883 13.477 1 97.12 140 ASP B N 1
ATOM 3007 C CA . ASP B 1 140 ? -5.156 -7.684 12.82 1 97.12 140 ASP B CA 1
ATOM 3008 C C . ASP B 1 140 ? -6.242 -7.359 13.844 1 97.12 140 ASP B C 1
ATOM 3010 O O . ASP B 1 140 ? -7.074 -6.477 13.617 1 97.12 140 ASP B O 1
ATOM 3014 N N . HIS B 1 141 ? -6.219 -8.086 14.914 1 96.94 141 HIS B N 1
ATOM 3015 C CA . HIS B 1 141 ? -7.277 -7.867 15.898 1 96.94 141 HIS B CA 1
ATOM 3016 C C . HIS B 1 141 ? -7.199 -6.469 16.5 1 96.94 141 HIS B C 1
ATOM 3018 O O . HIS B 1 141 ? -8.227 -5.871 16.828 1 96.94 141 HIS B O 1
ATOM 3024 N N . VAL B 1 142 ? -6.043 -5.914 16.641 1 98 142 VAL B N 1
ATOM 3025 C CA . VAL B 1 142 ? -5.863 -4.559 17.141 1 98 142 VAL B CA 1
ATOM 3026 C C . VAL B 1 142 ? -6.391 -3.549 16.125 1 98 142 VAL B C 1
ATOM 3028 O O . VAL B 1 142 ? -7.105 -2.611 16.5 1 98 142 VAL B O 1
ATOM 3031 N N . VAL B 1 143 ? -6.047 -3.752 14.891 1 97.88 143 VAL B N 1
ATOM 3032 C CA . VAL B 1 143 ? -6.52 -2.875 13.82 1 97.88 143 VAL B CA 1
ATOM 3033 C C . VAL B 1 143 ? -8.047 -2.891 13.773 1 97.88 143 VAL B C 1
ATOM 3035 O O . VAL B 1 143 ? -8.68 -1.837 13.703 1 97.88 143 VAL B O 1
ATOM 3038 N N . LYS B 1 144 ? -8.641 -4.043 13.836 1 96.31 144 LYS B N 1
ATOM 3039 C CA . LYS B 1 144 ? -10.094 -4.18 13.789 1 96.31 144 LYS B CA 1
ATOM 3040 C C . LYS B 1 144 ? -10.75 -3.457 14.961 1 96.31 144 LYS B C 1
ATOM 3042 O O . LYS B 1 144 ? -11.742 -2.75 14.789 1 96.31 144 LYS B O 1
ATOM 3047 N N . GLU B 1 145 ? -10.133 -3.588 16.062 1 96.31 145 GLU B N 1
ATOM 3048 C CA . GLU B 1 145 ? -10.695 -2.984 17.266 1 96.31 145 GLU B CA 1
ATOM 3049 C C . GLU B 1 145 ? -10.539 -1.466 17.25 1 96.31 145 GLU B C 1
ATOM 3051 O O . GLU B 1 145 ? -11.477 -0.734 17.578 1 96.31 145 GLU B O 1
ATOM 3056 N N . LYS B 1 146 ? -9.453 -0.96 16.828 1 97.38 146 LYS B N 1
ATOM 3057 C CA . LYS B 1 146 ? -9.133 0.453 17.016 1 97.38 146 LYS B CA 1
ATOM 3058 C C . LYS B 1 146 ? -9.578 1.277 15.812 1 97.38 146 LYS B C 1
ATOM 3060 O O . LYS B 1 146 ? -9.961 2.441 15.953 1 97.38 146 LYS B O 1
ATOM 3065 N N . LEU B 1 147 ? -9.516 0.621 14.664 1 97.44 147 LEU B N 1
ATOM 3066 C CA . LEU B 1 147 ? -9.75 1.399 13.453 1 97.44 147 LEU B CA 1
ATOM 3067 C C . LEU B 1 147 ? -11.078 1.019 12.805 1 97.44 147 LEU B C 1
ATOM 3069 O O . LEU B 1 147 ? -11.727 1.849 12.164 1 97.44 147 LEU B O 1
ATOM 3073 N N . MET B 1 148 ? -11.492 -0.223 13.023 1 94.75 148 MET B N 1
ATOM 3074 C CA . MET B 1 148 ? -12.586 -0.736 12.203 1 94.75 148 MET B CA 1
ATOM 3075 C C . MET B 1 148 ? -13.812 -1.03 13.055 1 94.75 148 MET B C 1
ATOM 3077 O O . MET B 1 148 ? -14.75 -1.687 12.602 1 94.75 148 MET B O 1
ATOM 3081 N N . ALA B 1 149 ? -13.867 -0.659 14.234 1 83.38 149 ALA B N 1
ATOM 3082 C CA . ALA B 1 149 ? -14.875 -1.07 15.211 1 83.38 149 ALA B CA 1
ATOM 3083 C C . ALA B 1 149 ? -16.281 -0.712 14.734 1 83.38 149 ALA B C 1
ATOM 3085 O O . ALA B 1 149 ? -17.234 -1.455 14.977 1 83.38 149 ALA B O 1
ATOM 3086 N N . GLN B 1 150 ? -16.453 0.334 14.094 1 73.06 150 GLN B N 1
ATOM 3087 C CA . GLN B 1 150 ? -17.812 0.734 13.727 1 73.06 150 GLN B CA 1
ATOM 3088 C C . GLN B 1 150 ? -18.297 -0.036 12.508 1 73.06 150 GLN B C 1
ATOM 3090 O O . GLN B 1 150 ? -19.5 -0.053 12.211 1 73.06 150 GLN B O 1
ATOM 3095 N N . ASN B 1 151 ? -17.438 -0.8 11.781 1 66.12 151 ASN B N 1
ATOM 3096 C CA . ASN B 1 151 ? -17.594 -1.846 10.773 1 66.12 151 ASN B CA 1
ATOM 3097 C C . ASN B 1 151 ? -18.516 -1.402 9.641 1 66.12 151 ASN B C 1
ATOM 3099 O O . ASN B 1 151 ? -19.188 -2.229 9.023 1 66.12 151 ASN B O 1
ATOM 3103 N N . GLN B 1 152 ? -18.469 -0.219 9.344 1 77.88 152 GLN B N 1
ATOM 3104 C CA . GLN B 1 152 ? -19.391 0.25 8.312 1 77.88 152 GLN B CA 1
ATOM 3105 C C . GLN B 1 152 ? -18.656 0.539 7.012 1 77.88 152 GLN B C 1
ATOM 3107 O O . GLN B 1 152 ? -19.281 0.718 5.965 1 77.88 152 GLN B O 1
ATOM 3112 N N . ALA B 1 153 ? -17.422 0.446 7.051 1 93.06 153 ALA B N 1
ATOM 3113 C CA . ALA B 1 153 ? -16.688 0.84 5.848 1 93.06 153 ALA B CA 1
ATOM 3114 C C . ALA B 1 153 ? -15.859 -0.32 5.309 1 93.06 153 ALA B C 1
ATOM 3116 O O . ALA B 1 153 ? -15.727 -1.355 5.965 1 93.06 153 ALA B O 1
ATOM 3117 N N . ASN B 1 154 ? -15.477 -0.236 4.047 1 93.31 154 ASN B N 1
ATOM 3118 C CA . ASN B 1 154 ? -14.57 -1.177 3.396 1 93.31 154 ASN B CA 1
ATOM 3119 C C . ASN B 1 154 ? -13.141 -0.638 3.352 1 93.31 154 ASN B C 1
ATOM 3121 O O . ASN B 1 154 ? -12.188 -1.406 3.221 1 93.31 154 ASN B O 1
ATOM 3125 N N . LEU B 1 155 ? -13.094 0.624 3.361 1 96.44 155 LEU B N 1
ATOM 3126 C CA . LEU B 1 155 ? -11.812 1.315 3.307 1 96.44 155 LEU B CA 1
ATOM 3127 C C . LEU B 1 155 ? -11.641 2.246 4.504 1 96.44 155 LEU B C 1
ATOM 3129 O O . LEU B 1 155 ? -12.484 3.115 4.742 1 96.44 155 LEU B O 1
ATOM 3133 N N . TYR B 1 156 ? -10.641 2.014 5.305 1 98.12 156 TYR B N 1
ATOM 3134 C CA . TYR B 1 156 ? -10.328 2.807 6.488 1 98.12 156 TYR B CA 1
ATOM 3135 C C . TYR B 1 156 ? -9.023 3.572 6.301 1 98.12 156 TYR B C 1
ATOM 3137 O O . TYR B 1 156 ? -7.945 2.973 6.223 1 98.12 156 TYR B O 1
ATOM 3145 N N . LEU B 1 157 ? -9.102 4.902 6.258 1 98.56 157 LEU B N 1
ATOM 3146 C CA . LEU B 1 157 ? -7.949 5.734 5.934 1 98.56 157 LEU B CA 1
ATOM 3147 C C . LEU B 1 157 ? -7.629 6.691 7.074 1 98.56 157 LEU B C 1
ATOM 3149 O O . LEU B 1 157 ? -8.531 7.324 7.633 1 98.56 157 LEU B O 1
ATOM 3153 N N . TYR B 1 158 ? -6.32 6.742 7.391 1 98.88 158 TYR B N 1
ATOM 3154 C CA . TYR B 1 158 ? -5.949 7.625 8.492 1 98.88 158 TYR B CA 1
ATOM 3155 C C . TYR B 1 158 ? -4.527 8.156 8.312 1 98.88 158 TYR B C 1
ATOM 3157 O O . TY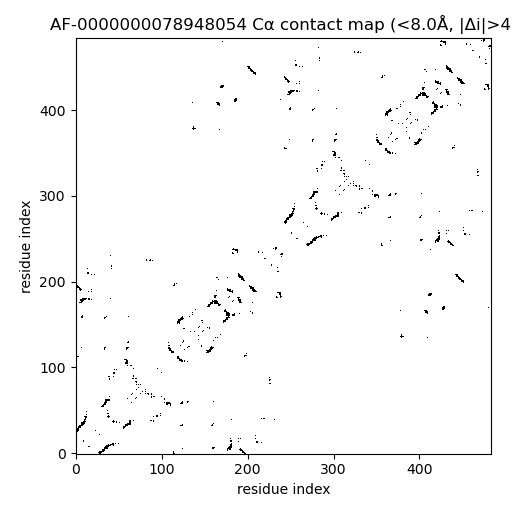R B 1 158 ? -3.83 7.766 7.375 1 98.88 158 TYR B O 1
ATOM 3165 N N . GLY B 1 159 ? -4.125 9.188 9.039 1 98.81 159 GLY B N 1
ATOM 3166 C CA . GLY B 1 159 ? -2.785 9.742 9.117 1 98.81 159 GLY B CA 1
ATOM 3167 C C . GLY B 1 159 ? -2.123 9.531 10.461 1 98.81 159 GLY B C 1
ATOM 3168 O O . GLY B 1 159 ? -2.035 8.406 10.945 1 98.81 159 GLY B O 1
ATOM 3169 N N . HIS B 1 160 ? -1.575 10.453 11.023 1 98.88 160 HIS B N 1
ATOM 3170 C CA . HIS B 1 160 ? -1.182 10.508 12.43 1 98.88 160 HIS B CA 1
ATOM 3171 C C . HIS B 1 160 ? 0.196 9.891 12.641 1 98.88 160 HIS B C 1
ATOM 3173 O O . HIS B 1 160 ? 1.062 10.5 13.273 1 98.88 160 HIS B O 1
ATOM 3179 N N . ILE B 1 161 ? 0.503 8.773 12.055 1 98.69 161 ILE B N 1
ATOM 3180 C CA . ILE B 1 161 ? 1.745 8.086 12.383 1 98.69 161 ILE B CA 1
ATOM 3181 C C . ILE B 1 161 ? 2.812 8.414 11.344 1 98.69 161 ILE B C 1
ATOM 3183 O O . ILE B 1 161 ? 3.986 8.078 11.523 1 98.69 161 ILE B O 1
ATOM 3187 N N . HIS B 1 162 ? 2.5 9.047 10.258 1 98.75 162 HIS B N 1
ATOM 3188 C CA . HIS B 1 162 ? 3.389 9.547 9.211 1 98.75 162 HIS B CA 1
ATOM 3189 C C . HIS B 1 162 ? 4.113 8.406 8.508 1 98.75 162 HIS B C 1
ATOM 3191 O O . HIS B 1 162 ? 5.219 8.586 7.996 1 98.75 162 HIS B O 1
ATOM 3197 N N . LEU B 1 163 ? 3.621 7.219 8.586 1 98.69 163 LEU B N 1
ATOM 3198 C CA . LEU B 1 163 ? 4.156 6.027 7.938 1 98.69 163 LEU B CA 1
ATOM 3199 C C . LEU B 1 163 ? 3.154 5.449 6.945 1 98.69 163 LEU B C 1
ATOM 3201 O O . LEU B 1 163 ? 2.217 4.75 7.344 1 98.69 163 LEU B O 1
ATOM 3205 N N . PRO B 1 164 ? 3.34 5.707 5.668 1 98.81 164 PRO B N 1
ATOM 3206 C CA . PRO B 1 164 ? 2.371 5.172 4.707 1 98.81 164 PRO B CA 1
ATOM 3207 C C . PRO B 1 164 ? 2.402 3.648 4.625 1 98.81 164 PRO B C 1
ATOM 3209 O O . PRO B 1 164 ? 3.477 3.045 4.707 1 98.81 164 PRO B O 1
ATOM 3212 N N . TYR B 1 165 ? 1.305 3.051 4.531 1 98.88 165 TYR B N 1
ATOM 3213 C CA . TYR B 1 165 ? 1.188 1.622 4.262 1 98.88 165 TYR B CA 1
ATOM 3214 C C . TYR B 1 165 ? -0.21 1.273 3.762 1 98.88 165 TYR B C 1
ATOM 3216 O O . TYR B 1 165 ? -1.137 2.078 3.883 1 98.88 165 TYR B O 1
ATOM 3224 N N . VAL B 1 166 ? -0.412 0.142 3.129 1 98.81 166 VAL B N 1
ATOM 3225 C CA . VAL B 1 166 ? -1.685 -0.456 2.738 1 98.81 166 VAL B CA 1
ATOM 3226 C C . VAL B 1 166 ? -1.721 -1.922 3.166 1 98.81 166 VAL B C 1
ATOM 3228 O O . VAL B 1 166 ? -0.754 -2.658 2.959 1 98.81 166 VAL B O 1
ATOM 3231 N N . ARG B 1 167 ? -2.822 -2.314 3.727 1 98.12 167 ARG B N 1
ATOM 3232 C CA . ARG B 1 167 ? -3.055 -3.703 4.105 1 98.12 167 ARG B CA 1
ATOM 3233 C C . ARG B 1 167 ? -4.492 -4.121 3.805 1 98.12 167 ARG B C 1
ATOM 3235 O O . ARG B 1 167 ? -5.402 -3.291 3.834 1 98.12 167 ARG B O 1
ATOM 3242 N N . PHE B 1 168 ? -4.645 -5.348 3.537 1 97.38 168 PHE B N 1
ATOM 3243 C CA . PHE B 1 168 ? -5.953 -5.961 3.361 1 97.38 168 PHE B CA 1
ATOM 3244 C C . PHE B 1 168 ? -6.258 -6.926 4.5 1 97.38 168 PHE B C 1
ATOM 3246 O O . PHE B 1 168 ? -5.441 -7.793 4.824 1 97.38 168 PHE B O 1
ATOM 3253 N N . ILE B 1 169 ? -7.41 -6.75 5.113 1 95.69 169 ILE B N 1
ATOM 3254 C CA . ILE B 1 169 ? -7.84 -7.598 6.223 1 95.69 169 ILE B CA 1
ATOM 3255 C C . ILE B 1 169 ? -9.281 -8.039 6.004 1 95.69 169 ILE B C 1
ATOM 3257 O O . ILE B 1 169 ? -10.211 -7.242 6.141 1 95.69 169 ILE B O 1
ATOM 3261 N N . ASP B 1 170 ? -9.523 -9.305 5.68 1 93.31 170 ASP B N 1
ATOM 3262 C CA . ASP B 1 170 ? -10.852 -9.898 5.539 1 93.31 170 ASP B CA 1
ATOM 3263 C C . ASP B 1 170 ? -11.711 -9.102 4.562 1 93.31 170 ASP B C 1
ATOM 3265 O O . ASP B 1 170 ? -12.844 -8.734 4.883 1 93.31 170 ASP B O 1
ATOM 3269 N N . GLY B 1 171 ? -11.133 -8.781 3.514 1 94.75 171 GLY B N 1
ATOM 3270 C CA . GLY B 1 171 ? -11.875 -8.141 2.443 1 94.75 171 GLY B CA 1
ATOM 3271 C C . GLY B 1 171 ? -11.961 -6.633 2.592 1 94.75 171 GLY B C 1
ATOM 3272 O O . GLY B 1 171 ? -12.555 -5.949 1.757 1 94.75 171 GLY B O 1
ATOM 3273 N N . LYS B 1 172 ? -11.391 -6.109 3.629 1 95.88 172 LYS B N 1
ATOM 3274 C CA . LYS B 1 172 ? -11.359 -4.672 3.875 1 95.88 172 LYS B CA 1
ATOM 3275 C C . LYS B 1 172 ? -9.938 -4.121 3.73 1 95.88 172 LYS B C 1
ATOM 3277 O O . LYS B 1 172 ? -8.977 -4.887 3.666 1 95.88 172 LYS B O 1
ATOM 3282 N N . ILE B 1 173 ? -9.898 -2.758 3.568 1 97.19 173 ILE B N 1
ATOM 3283 C CA . ILE B 1 173 ? -8.602 -2.121 3.369 1 97.19 173 ILE B CA 1
ATOM 3284 C C . ILE B 1 173 ? -8.344 -1.115 4.488 1 97.19 173 ILE B C 1
ATOM 3286 O O . ILE B 1 173 ? -9.227 -0.341 4.852 1 97.19 173 ILE B O 1
ATOM 3290 N N . VAL B 1 174 ? -7.188 -1.17 5.043 1 98.12 174 VAL B N 1
ATOM 3291 C CA . VAL B 1 174 ? -6.695 -0.143 5.953 1 98.12 174 VAL B CA 1
ATOM 3292 C C . VAL B 1 174 ? -5.418 0.477 5.391 1 98.12 174 VAL B C 1
ATOM 3294 O O . VAL B 1 174 ? -4.555 -0.233 4.871 1 98.12 174 VAL B O 1
ATOM 3297 N N . ALA B 1 175 ? -5.32 1.797 5.426 1 98.81 175 ALA B N 1
ATOM 3298 C CA . ALA B 1 175 ? -4.129 2.447 4.891 1 98.81 175 ALA B CA 1
ATOM 3299 C C . ALA B 1 175 ? -3.812 3.73 5.656 1 98.81 175 ALA B C 1
ATOM 3301 O O . ALA B 1 175 ? -4.723 4.41 6.141 1 98.81 175 ALA B O 1
ATOM 3302 N N . ASN B 1 176 ? -2.602 3.961 5.859 1 98.94 176 ASN B N 1
ATOM 3303 C CA . ASN B 1 176 ? -2.107 5.258 6.309 1 98.94 176 ASN B CA 1
ATOM 3304 C C . ASN B 1 176 ? -1.524 6.066 5.152 1 98.94 176 ASN B C 1
ATOM 3306 O O . ASN B 1 176 ? -0.806 5.523 4.309 1 98.94 176 ASN B O 1
ATOM 3310 N N . LEU B 1 177 ? -1.741 7.293 5.203 1 98.88 177 LEU B N 1
ATOM 3311 C CA . LEU B 1 177 ? -1.445 8.148 4.055 1 98.88 177 LEU B CA 1
ATOM 3312 C C . LEU B 1 177 ? 0.023 8.555 4.051 1 98.88 177 LEU B C 1
ATOM 3314 O O . LEU B 1 177 ? 0.53 9.047 3.039 1 98.88 177 LEU B O 1
ATOM 3318 N N . GLY B 1 178 ? 0.716 8.352 5.148 1 98.75 178 GLY B N 1
ATOM 3319 C CA . GLY B 1 178 ? 2.002 9.008 5.344 1 98.75 178 GLY B CA 1
ATOM 3320 C C . GLY B 1 178 ? 1.877 10.469 5.727 1 98.75 178 GLY B C 1
ATOM 3321 O O . GLY B 1 178 ? 1.044 10.828 6.562 1 98.75 178 GLY B O 1
ATOM 3322 N N . SER B 1 179 ? 2.779 11.242 5.172 1 98.94 179 SER B N 1
ATOM 3323 C CA . SER B 1 179 ? 2.785 12.664 5.516 1 98.94 179 SER B CA 1
ATOM 3324 C C . SER B 1 179 ? 3.164 13.523 4.312 1 98.94 179 SER B C 1
ATOM 3326 O O . SER B 1 179 ? 4.109 13.203 3.588 1 98.94 179 SER B O 1
ATOM 3328 N N . VAL B 1 180 ? 2.395 14.539 4.148 1 98.88 180 VAL B N 1
ATOM 3329 C CA . VAL B 1 180 ? 2.713 15.508 3.107 1 98.88 180 VAL B CA 1
ATOM 3330 C C . VAL B 1 180 ? 3.949 16.312 3.508 1 98.88 180 VAL B C 1
ATOM 3332 O O . VAL B 1 180 ? 4.859 16.5 2.697 1 98.88 180 VAL B O 1
ATOM 3335 N N . GLY B 1 181 ? 4.012 16.672 4.797 1 98.88 181 GLY B N 1
ATOM 3336 C CA . GLY B 1 181 ? 4.98 17.734 5.055 1 98.88 181 GLY B CA 1
ATOM 3337 C C . GLY B 1 181 ? 6.039 17.328 6.066 1 98.88 181 GLY B C 1
ATOM 3338 O O . GLY B 1 181 ? 7.047 18.016 6.223 1 98.88 181 GLY B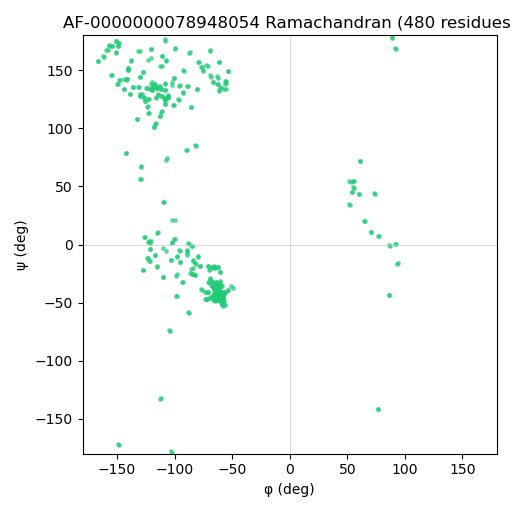 O 1
ATOM 3339 N N . LEU B 1 182 ? 5.879 16.281 6.793 1 98.75 182 LEU B N 1
ATOM 3340 C CA . LEU B 1 182 ? 6.762 15.867 7.879 1 98.75 182 LEU B CA 1
ATOM 3341 C C . LEU B 1 182 ? 6.918 14.352 7.902 1 98.75 182 LEU B C 1
ATOM 3343 O O . LEU B 1 182 ? 6.379 13.68 8.789 1 98.75 182 LEU B O 1
ATOM 3347 N N . PRO B 1 183 ? 7.734 13.82 7.031 1 98.31 183 PRO B N 1
ATOM 3348 C CA . PRO B 1 183 ? 7.84 12.367 6.883 1 98.31 183 PRO B CA 1
ATOM 3349 C C . PRO B 1 183 ? 8.625 11.719 8.016 1 98.31 183 PRO B C 1
ATOM 3351 O O . PRO B 1 183 ? 9.516 12.336 8.594 1 98.31 183 PRO B O 1
ATOM 3354 N N . PHE B 1 184 ? 8.266 10.453 8.336 1 98.31 184 PHE B N 1
ATOM 3355 C CA . PHE B 1 184 ? 8.969 9.703 9.367 1 98.31 184 PHE B CA 1
ATOM 3356 C C . PHE B 1 184 ? 9.453 8.359 8.828 1 98.31 184 PHE B C 1
ATOM 3358 O O . PHE B 1 184 ? 9.984 7.535 9.578 1 98.31 184 PHE B O 1
ATOM 3365 N N . ASP B 1 185 ? 9.32 8.078 7.523 1 97.56 185 ASP B N 1
ATOM 3366 C CA . ASP B 1 185 ? 9.578 6.75 6.98 1 97.56 185 ASP B CA 1
ATOM 3367 C C . ASP B 1 185 ? 10.93 6.699 6.281 1 97.56 185 ASP B C 1
ATOM 3369 O O . ASP B 1 185 ? 11.281 5.684 5.672 1 97.56 185 ASP B O 1
ATOM 3373 N N . GLY B 1 186 ? 11.656 7.777 6.281 1 96.56 186 GLY B N 1
ATOM 3374 C CA . GLY B 1 186 ? 12.992 7.812 5.699 1 96.56 186 GLY B CA 1
ATOM 3375 C C . GLY B 1 186 ? 12.992 8.242 4.242 1 96.56 186 GLY B C 1
ATOM 3376 O O . GLY B 1 186 ? 14.039 8.266 3.598 1 96.56 186 GLY B O 1
ATOM 3377 N N . VAL B 1 187 ? 11.852 8.539 3.67 1 96 187 VAL B N 1
ATOM 3378 C CA . VAL B 1 187 ? 11.727 9.062 2.316 1 96 187 VAL B CA 1
ATOM 3379 C C . VAL B 1 187 ? 11.375 10.547 2.373 1 96 187 VAL B C 1
ATOM 3381 O O . VAL B 1 187 ? 10.367 10.938 2.982 1 96 187 VAL B O 1
ATOM 3384 N N . CYS B 1 188 ? 12.109 11.383 1.728 1 96.38 188 CYS B N 1
ATOM 3385 C CA . CYS B 1 188 ? 12 12.82 1.919 1 96.38 188 CYS B CA 1
ATOM 3386 C C . CYS B 1 188 ? 10.844 13.398 1.11 1 96.38 188 CYS B C 1
ATOM 3388 O O . CYS B 1 188 ? 10.391 14.508 1.379 1 96.38 188 CYS B O 1
ATOM 3390 N N . GLN B 1 189 ? 10.367 12.641 0.152 1 97.25 189 GLN B N 1
ATOM 3391 C CA . GLN B 1 189 ? 9.266 13.117 -0.674 1 97.25 189 GLN B CA 1
ATOM 3392 C C . GLN B 1 189 ? 7.957 13.148 0.116 1 97.25 189 GLN B C 1
ATOM 3394 O O . GLN B 1 189 ? 7.789 12.391 1.073 1 97.25 189 GLN B O 1
ATOM 3399 N N . ALA B 1 190 ? 7.047 14.031 -0.315 1 98.81 190 ALA B N 1
ATOM 3400 C CA . ALA B 1 190 ? 5.703 14.078 0.255 1 98.81 190 ALA B CA 1
ATOM 3401 C C . ALA B 1 190 ? 4.91 12.828 -0.117 1 98.81 190 ALA B C 1
ATOM 3403 O O . ALA B 1 190 ? 5.039 12.312 -1.229 1 98.81 190 ALA B O 1
ATOM 3404 N N . SER B 1 191 ? 4.105 12.414 0.815 1 98.81 191 SER B N 1
ATOM 3405 C CA . SER B 1 191 ? 3.305 11.219 0.603 1 98.81 191 SER B CA 1
ATOM 3406 C C . SER B 1 191 ? 1.812 11.531 0.625 1 98.81 191 SER B C 1
ATOM 3408 O O . SER B 1 191 ? 1.354 12.336 1.444 1 98.81 191 SER B O 1
ATOM 3410 N N . TYR B 1 192 ? 1.053 10.953 -0.276 1 98.94 192 TYR B N 1
ATOM 3411 C CA . TYR B 1 192 ? -0.403 10.938 -0.184 1 98.94 192 TYR B CA 1
ATOM 3412 C C . TYR B 1 192 ? -0.972 9.672 -0.819 1 98.94 192 TYR B C 1
ATOM 3414 O O . TYR B 1 192 ? -0.227 8.852 -1.361 1 98.94 192 TYR B O 1
ATOM 3422 N N . LEU B 1 193 ? -2.246 9.469 -0.632 1 98.88 193 LEU B N 1
ATOM 3423 C CA . LEU B 1 193 ? -2.885 8.242 -1.09 1 98.88 193 LEU B CA 1
ATOM 3424 C C . LEU B 1 193 ? -3.93 8.539 -2.16 1 98.88 193 LEU B C 1
ATOM 3426 O O . LEU B 1 193 ? -4.684 9.508 -2.045 1 98.88 193 LEU B O 1
ATOM 3430 N N . LEU B 1 194 ? -3.945 7.77 -3.25 1 98.44 194 LEU B N 1
ATOM 3431 C CA . LEU B 1 194 ? -4.977 7.781 -4.281 1 98.44 194 LEU B CA 1
ATOM 3432 C C . LEU B 1 194 ? -5.758 6.469 -4.285 1 98.44 194 LEU B C 1
ATOM 3434 O O . LEU B 1 194 ? -5.172 5.395 -4.141 1 98.44 194 LEU B O 1
ATOM 3438 N N . VAL B 1 195 ? -7.035 6.574 -4.395 1 97.81 195 VAL B N 1
ATOM 3439 C CA . VAL B 1 195 ? -7.883 5.402 -4.57 1 97.81 195 VAL B CA 1
ATOM 3440 C C . VAL B 1 195 ? -8.773 5.586 -5.797 1 97.81 195 VAL B C 1
ATOM 3442 O O . VAL B 1 195 ? -9.414 6.629 -5.957 1 97.81 195 VAL B O 1
ATOM 3445 N N . ASP B 1 196 ? -8.711 4.633 -6.652 1 95.56 196 ASP B N 1
ATOM 3446 C CA . ASP B 1 196 ? -9.594 4.59 -7.816 1 95.56 196 ASP B CA 1
ATOM 3447 C C . ASP B 1 196 ? -10.578 3.426 -7.719 1 95.56 196 ASP B C 1
ATOM 3449 O O . ASP B 1 196 ? -10.188 2.262 -7.836 1 95.56 196 ASP B O 1
ATOM 3453 N N . GLY B 1 197 ? -11.914 3.666 -7.516 1 90.62 197 GLY B N 1
ATOM 3454 C CA . GLY B 1 197 ? -12.914 2.658 -7.207 1 90.62 197 GLY B CA 1
ATOM 3455 C C . GLY B 1 197 ? -13.852 2.371 -8.367 1 90.62 197 GLY B C 1
ATOM 3456 O O . GLY B 1 197 ? -15.047 2.637 -8.281 1 90.62 197 GLY B O 1
ATOM 3457 N N . ALA B 1 198 ? -13.438 1.693 -9.422 1 83.19 198 ALA B N 1
ATOM 3458 C CA . ALA B 1 198 ? -14.32 1.229 -10.484 1 83.19 198 ALA B CA 1
ATOM 3459 C C . ALA B 1 198 ? -14.625 -0.259 -10.336 1 83.19 198 ALA B C 1
ATOM 3461 O O . ALA B 1 198 ? -13.773 -1.033 -9.898 1 83.19 198 ALA B O 1
ATOM 3462 N N . GLU B 1 199 ? -15.891 -0.626 -10.547 1 76.56 199 GLU B N 1
ATOM 3463 C CA . GLU B 1 199 ? -16.328 -2.002 -10.336 1 76.56 199 GLU B CA 1
ATOM 3464 C C . GLU B 1 199 ? -15.398 -2.994 -11.023 1 76.56 199 GLU B C 1
ATOM 3466 O O . GLU B 1 199 ? -15.086 -4.047 -10.469 1 76.56 199 GLU B O 1
ATOM 3471 N N . GLU B 1 200 ? -14.906 -2.666 -12.156 1 85.56 200 GLU B N 1
ATOM 3472 C CA . GLU B 1 200 ? -14.062 -3.58 -12.922 1 85.56 200 GLU B CA 1
ATOM 3473 C C . GLU B 1 200 ? -12.609 -3.51 -12.469 1 85.56 200 GLU B C 1
ATOM 3475 O O . GLU B 1 200 ? -11.852 -4.461 -12.656 1 85.56 200 GLU B O 1
ATOM 3480 N N . GLN B 1 201 ? -12.336 -2.381 -11.938 1 90.19 201 GLN B N 1
ATOM 3481 C CA . GLN B 1 201 ? -10.977 -2.146 -11.453 1 90.19 201 GLN B CA 1
ATOM 3482 C C . GLN B 1 201 ? -10.992 -1.331 -10.164 1 90.19 201 GLN B C 1
ATOM 3484 O O . GLN B 1 201 ? -11.914 -0.554 -9.922 1 90.19 201 GLN B O 1
ATOM 3489 N N . PHE B 1 202 ? -10.102 -1.719 -9.305 1 93.75 202 PHE B N 1
ATOM 3490 C CA . PHE B 1 202 ? -9.875 -0.979 -8.07 1 93.75 202 PHE B CA 1
ATOM 3491 C C . PHE B 1 202 ? -8.383 -0.824 -7.789 1 93.75 202 PHE B C 1
ATOM 3493 O O . PHE B 1 202 ? -7.598 -1.734 -8.062 1 93.75 202 PHE B O 1
ATOM 3500 N N . SER B 1 203 ? -7.961 0.373 -7.402 1 97.25 203 SER B N 1
ATOM 3501 C CA . SER B 1 203 ? -6.543 0.509 -7.082 1 97.25 203 SER B CA 1
ATOM 3502 C C . SER B 1 203 ? -6.332 1.422 -5.879 1 97.25 203 SER B C 1
ATOM 3504 O O . SER B 1 203 ? -7.098 2.363 -5.664 1 97.25 203 SER B O 1
ATOM 3506 N N . VAL B 1 204 ? -5.402 1.089 -5.078 1 98.19 204 VAL B N 1
ATOM 3507 C CA . VAL B 1 204 ? -4.891 1.919 -3.996 1 98.19 204 VAL B CA 1
ATOM 3508 C C . VAL B 1 204 ? -3.43 2.27 -4.258 1 98.19 204 VAL B C 1
ATOM 3510 O O . VAL B 1 204 ? -2.598 1.381 -4.461 1 98.19 204 VAL B O 1
ATOM 3513 N N . THR B 1 205 ? -3.111 3.57 -4.23 1 98.56 205 THR B N 1
ATOM 3514 C CA . THR B 1 205 ? -1.785 4.043 -4.617 1 98.56 205 THR B CA 1
ATOM 3515 C C . THR B 1 205 ? -1.171 4.891 -3.506 1 98.56 205 THR B C 1
ATOM 3517 O O . THR B 1 205 ? -1.793 5.84 -3.027 1 98.56 205 THR B O 1
ATOM 3520 N N . ILE B 1 206 ? -0.012 4.496 -3.053 1 98.75 206 ILE B N 1
ATOM 3521 C CA . ILE B 1 206 ? 0.814 5.441 -2.305 1 98.75 206 ILE B CA 1
ATOM 3522 C C . ILE B 1 206 ? 1.65 6.273 -3.273 1 98.75 206 ILE B C 1
ATOM 3524 O O . ILE B 1 206 ? 2.463 5.73 -4.027 1 98.75 206 ILE B O 1
ATOM 3528 N N . GLN B 1 207 ? 1.436 7.555 -3.248 1 98.44 207 GLN B N 1
ATOM 3529 C CA . GLN B 1 207 ? 2.096 8.484 -4.16 1 98.44 207 GLN B CA 1
ATOM 3530 C C . GLN B 1 207 ? 3.129 9.336 -3.43 1 98.44 207 GLN B C 1
ATOM 3532 O O . GLN B 1 207 ? 2.857 9.852 -2.346 1 98.44 207 GLN B O 1
ATOM 3537 N N . ARG B 1 208 ? 4.32 9.438 -4.016 1 97.69 208 ARG B N 1
ATOM 3538 C CA . ARG B 1 208 ? 5.387 10.289 -3.492 1 97.69 208 ARG B CA 1
ATOM 3539 C C . ARG B 1 208 ? 5.703 11.422 -4.457 1 97.69 208 ARG B C 1
ATOM 3541 O O . ARG B 1 208 ? 5.844 11.195 -5.664 1 97.69 208 ARG B O 1
ATOM 3548 N N . VAL B 1 209 ? 5.824 12.594 -3.928 1 98.31 209 VAL B N 1
ATOM 3549 C CA . VAL B 1 209 ? 6.004 13.781 -4.754 1 98.31 209 VAL B CA 1
ATOM 3550 C C . VAL B 1 209 ? 7.195 14.594 -4.242 1 98.31 209 VAL B C 1
ATOM 3552 O O . VAL B 1 209 ? 7.281 14.898 -3.051 1 98.31 209 VAL B O 1
ATOM 3555 N N . SER B 1 210 ? 8.094 14.906 -5.148 1 97.44 210 SER B N 1
ATOM 3556 C CA . SER B 1 210 ? 9.234 15.742 -4.773 1 97.44 210 SER B CA 1
ATOM 3557 C C . SER B 1 210 ? 8.828 17.203 -4.645 1 97.44 210 SER B C 1
ATOM 3559 O O . SER B 1 210 ? 7.852 17.641 -5.258 1 97.44 210 SER B O 1
ATOM 3561 N N . TYR B 1 211 ? 9.516 17.906 -3.852 1 98.25 211 TYR B N 1
ATOM 3562 C CA . TYR B 1 211 ? 9.43 19.359 -3.711 1 98.25 211 TYR B CA 1
ATOM 3563 C C . TYR B 1 211 ? 10.781 19.953 -3.322 1 98.25 211 TYR B C 1
ATOM 3565 O O . TYR B 1 211 ? 11.742 19.219 -3.09 1 98.25 211 TYR B O 1
ATOM 3573 N N . ASP B 1 212 ? 10.844 21.25 -3.309 1 97.88 212 ASP B N 1
ATOM 3574 C CA . ASP B 1 212 ? 12.125 21.922 -3.08 1 97.88 212 ASP B CA 1
ATOM 3575 C C . ASP B 1 212 ? 12.453 21.984 -1.591 1 97.88 212 ASP B C 1
ATOM 3577 O O . ASP B 1 212 ? 12.305 23.047 -0.967 1 97.88 212 ASP B O 1
ATOM 3581 N N . ILE B 1 213 ? 13.039 20.938 -1.097 1 98.19 213 ILE B N 1
ATOM 3582 C CA . ILE B 1 213 ? 13.352 20.812 0.321 1 98.19 213 ILE B CA 1
ATOM 3583 C C . ILE B 1 213 ? 14.398 21.844 0.716 1 98.19 213 ILE B C 1
ATOM 3585 O O . ILE B 1 213 ? 14.352 22.406 1.818 1 98.19 213 ILE B O 1
ATOM 3589 N N . HIS B 1 214 ? 15.336 22.078 -0.173 1 97.94 214 HIS B N 1
ATOM 3590 C CA . HIS B 1 214 ? 16.375 23.047 0.102 1 97.94 214 HIS B CA 1
ATOM 3591 C C . HIS B 1 214 ? 15.781 24.438 0.372 1 97.94 214 HIS B C 1
ATOM 3593 O O . HIS B 1 214 ? 16.188 25.109 1.31 1 97.94 214 HIS B O 1
ATOM 3599 N N . SER B 1 215 ? 14.867 24.781 -0.445 1 98.31 215 SER B N 1
ATOM 3600 C CA . SER B 1 215 ? 14.203 26.078 -0.271 1 98.31 215 SER B CA 1
ATOM 3601 C C . SER B 1 215 ? 13.477 26.141 1.068 1 98.31 215 SER B C 1
ATOM 3603 O O . SER B 1 215 ? 13.5 27.188 1.741 1 98.31 215 SER B O 1
ATOM 3605 N N . VAL B 1 216 ? 12.828 25.109 1.497 1 98.62 216 VAL B N 1
ATOM 3606 C CA . VAL B 1 216 ? 12.125 25.078 2.775 1 98.62 216 VAL B CA 1
ATOM 3607 C C . VAL B 1 216 ? 13.125 25.219 3.92 1 98.62 216 VAL B C 1
ATOM 3609 O O . VAL B 1 216 ? 12.883 25.969 4.871 1 98.62 216 VAL B O 1
ATOM 3612 N N . CYS B 1 217 ? 14.234 24.562 3.809 1 98.38 217 CYS B N 1
ATOM 3613 C CA . CYS B 1 217 ? 15.266 24.625 4.84 1 98.38 217 CYS B CA 1
ATOM 3614 C C . CYS B 1 217 ? 15.852 26.031 4.934 1 98.38 217 CYS B C 1
ATOM 3616 O O . CYS B 1 217 ? 16.141 26.516 6.027 1 98.38 217 CYS B O 1
ATOM 3618 N N . GLU B 1 218 ? 15.992 26.656 3.797 1 98.19 218 GLU B N 1
ATOM 3619 C CA . GLU B 1 218 ? 16.469 28.047 3.793 1 98.19 218 GLU B CA 1
ATOM 3620 C C . GLU B 1 218 ? 15.484 28.969 4.496 1 98.19 218 GLU B C 1
ATOM 3622 O O . GLU B 1 218 ? 15.891 29.875 5.227 1 98.19 218 GLU B O 1
ATOM 3627 N N . GLN B 1 219 ? 14.234 28.75 4.246 1 98.25 219 GLN B N 1
ATOM 3628 C CA . GLN B 1 219 ? 13.203 29.531 4.914 1 98.25 219 GLN B CA 1
ATOM 3629 C C . GLN B 1 219 ? 13.25 29.328 6.426 1 98.25 219 GLN B C 1
ATOM 3631 O O . GLN B 1 219 ? 13.094 30.297 7.184 1 98.25 219 GLN B O 1
ATOM 3636 N N . ILE B 1 220 ? 13.445 28.109 6.84 1 98.31 220 ILE B N 1
ATOM 3637 C CA . ILE B 1 220 ? 13.531 27.781 8.266 1 98.31 220 ILE B CA 1
ATOM 3638 C C . ILE B 1 220 ? 14.719 28.516 8.883 1 98.31 220 ILE B C 1
ATOM 3640 O O . ILE B 1 220 ? 14.586 29.125 9.945 1 98.31 220 ILE B O 1
ATOM 3644 N N . GLU B 1 221 ? 15.781 28.484 8.203 1 96.81 221 GLU B N 1
ATOM 3645 C CA . GLU B 1 221 ? 17 29.109 8.695 1 96.81 221 GLU B CA 1
ATOM 3646 C C . GLU B 1 221 ? 16.828 30.609 8.836 1 96.81 221 GLU B C 1
ATOM 3648 O O . GLU B 1 221 ? 17.391 31.234 9.75 1 96.81 221 GLU B O 1
ATOM 3653 N N . ALA B 1 222 ? 16.094 31.203 8.031 1 97.56 222 ALA B N 1
ATOM 3654 C CA . ALA B 1 222 ? 15.906 32.656 7.996 1 97.56 222 ALA B CA 1
ATOM 3655 C C . ALA B 1 222 ? 14.781 33.094 8.93 1 97.56 222 ALA B C 1
ATOM 3657 O O . ALA B 1 222 ? 14.492 34.281 9.047 1 97.56 222 ALA B O 1
ATOM 3658 N N . SER B 1 223 ? 14.156 32.156 9.617 1 97.06 223 SER B N 1
ATOM 3659 C CA . SER B 1 223 ? 12.977 32.438 10.422 1 97.06 223 SER B CA 1
ATOM 3660 C C . SER B 1 223 ? 13.289 32.375 11.906 1 97.06 223 SER B C 1
ATOM 3662 O O . SER B 1 223 ? 14.438 32.125 12.297 1 97.06 223 SER B O 1
ATOM 3664 N N . ASP B 1 224 ? 12.297 32.719 12.688 1 97.44 224 ASP B N 1
ATOM 3665 C CA . ASP B 1 224 ? 12.422 32.625 14.141 1 97.44 224 ASP B CA 1
ATOM 3666 C C . ASP B 1 224 ? 11.75 31.359 14.672 1 97.44 224 ASP B C 1
ATOM 3668 O O . ASP B 1 224 ? 11.32 31.328 15.828 1 97.44 224 ASP B O 1
ATOM 3672 N N . TYR B 1 225 ? 11.586 30.391 13.734 1 97.81 225 TYR B N 1
ATOM 3673 C CA . TYR B 1 225 ? 10.992 29.141 14.195 1 97.81 225 TYR B CA 1
ATOM 3674 C C . TYR B 1 225 ? 11.781 28.547 15.352 1 97.81 225 TYR B C 1
ATOM 3676 O O . TYR B 1 225 ? 13.016 28.5 15.305 1 97.81 225 TYR B O 1
ATOM 3684 N N . PRO B 1 226 ? 11.172 28.125 16.359 1 97.44 226 PRO B N 1
ATOM 3685 C CA . PRO B 1 226 ? 11.859 27.844 17.625 1 97.44 226 PRO B CA 1
ATOM 3686 C C . PRO B 1 226 ? 12.609 26.516 17.609 1 97.44 226 PRO B C 1
ATOM 3688 O O . PRO B 1 226 ? 13.477 26.266 18.453 1 97.44 226 PRO B O 1
ATOM 3691 N N . 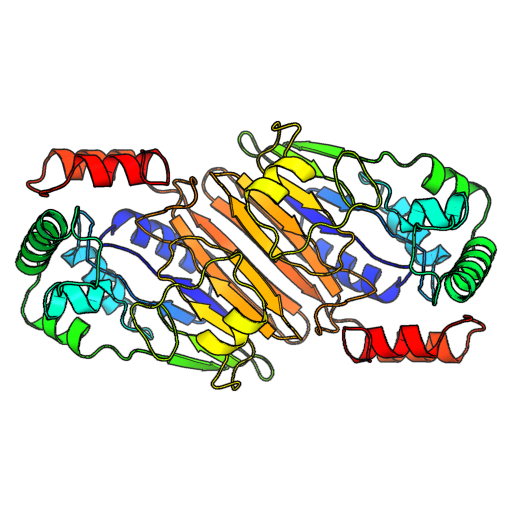ASN B 1 227 ? 12.352 25.594 16.75 1 96.75 227 ASN B N 1
ATOM 3692 C CA . ASN B 1 227 ? 12.969 24.266 16.703 1 96.75 227 ASN B CA 1
ATOM 3693 C C . ASN B 1 227 ? 13.484 23.938 15.305 1 96.75 227 ASN B C 1
ATOM 3695 O O . ASN B 1 227 ? 13.141 22.891 14.742 1 96.75 227 ASN B O 1
ATOM 3699 N N . PRO B 1 228 ? 14.352 24.781 14.773 1 97.38 228 PRO B N 1
ATOM 3700 C CA . PRO B 1 228 ? 14.75 24.656 13.367 1 97.38 228 PRO B CA 1
ATOM 3701 C C . PRO B 1 228 ? 15.555 23.391 13.094 1 97.38 228 PRO B C 1
ATOM 3703 O O . PRO B 1 228 ? 15.414 22.781 12.031 1 97.38 228 PRO B O 1
ATOM 3706 N N . THR B 1 229 ? 16.406 22.938 14.047 1 96.5 229 THR B N 1
ATOM 3707 C CA . THR B 1 229 ? 17.266 21.797 13.844 1 96.5 229 THR B CA 1
ATOM 3708 C C . THR B 1 229 ? 16.453 20.516 13.664 1 96.5 229 THR B C 1
ATOM 3710 O O . THR B 1 229 ? 16.719 19.719 12.773 1 96.5 229 THR B O 1
ATOM 3713 N N . PHE B 1 230 ? 15.516 20.359 14.516 1 96.75 230 PHE B N 1
ATOM 3714 C CA . PHE B 1 230 ? 14.641 19.188 14.406 1 96.75 230 PHE B CA 1
ATOM 3715 C C . PHE B 1 230 ? 13.953 19.156 13.055 1 96.75 230 PHE B C 1
ATOM 3717 O O . PHE B 1 230 ? 13.977 18.125 12.367 1 96.75 230 PHE B O 1
ATOM 3724 N N . LEU B 1 231 ? 13.312 20.25 12.719 1 97.56 231 LEU B N 1
ATOM 3725 C CA . LEU B 1 231 ? 12.516 20.328 11.5 1 97.56 231 LEU B CA 1
ATOM 3726 C C . LEU B 1 231 ? 13.375 20.078 10.266 1 97.56 231 LEU B C 1
ATOM 3728 O O . LEU B 1 231 ? 13.016 19.281 9.398 1 97.56 231 LEU B O 1
ATOM 3732 N N . GLN B 1 232 ? 14.523 20.672 10.211 1 97.69 232 GLN B N 1
ATOM 3733 C CA . GLN B 1 232 ? 15.422 20.5 9.07 1 97.69 232 GLN B CA 1
ATOM 3734 C C . GLN B 1 232 ? 15.922 19.062 8.969 1 97.69 232 GLN B C 1
ATOM 3736 O O . GLN B 1 232 ? 16.047 18.516 7.875 1 97.69 232 GLN B O 1
ATOM 3741 N N . ASN B 1 233 ? 16.203 18.484 10.102 1 97.31 233 ASN B N 1
ATOM 3742 C CA . ASN B 1 233 ? 16.672 17.094 10.109 1 97.31 233 ASN B CA 1
ATOM 3743 C C . ASN B 1 233 ? 15.609 16.156 9.539 1 97.31 233 ASN B C 1
ATOM 3745 O O . ASN B 1 233 ? 15.93 15.258 8.75 1 97.31 233 ASN B O 1
ATOM 3749 N N . VAL B 1 234 ? 14.398 16.344 9.898 1 98.12 234 VAL B N 1
ATOM 3750 C CA . VAL B 1 234 ? 13.32 15.492 9.414 1 98.12 234 VAL B CA 1
ATOM 3751 C C . VAL B 1 234 ? 13.148 15.672 7.91 1 98.12 234 VAL B C 1
ATOM 3753 O O . VAL B 1 234 ? 12.984 14.703 7.176 1 98.12 234 VAL B O 1
ATOM 3756 N N . LEU B 1 235 ? 13.203 16.938 7.445 1 98.31 235 LEU B N 1
ATOM 3757 C CA . LEU B 1 235 ? 12.984 17.219 6.031 1 98.31 235 LEU B CA 1
ATOM 3758 C C . LEU B 1 235 ? 14.117 16.656 5.184 1 98.31 235 LEU B C 1
ATOM 3760 O O . LEU B 1 235 ? 13.883 16.125 4.102 1 98.31 235 LEU B O 1
ATOM 3764 N N . LYS B 1 236 ? 15.344 16.672 5.672 1 97.44 236 LYS B N 1
ATOM 3765 C CA . LYS B 1 236 ? 16.516 16.281 4.91 1 97.44 236 LYS B CA 1
ATOM 3766 C C . LYS B 1 236 ? 16.688 14.758 4.906 1 97.44 236 LYS B C 1
ATOM 3768 O O . LYS B 1 236 ? 17.219 14.188 3.957 1 97.44 236 LYS B O 1
ATOM 3773 N N . HIS B 1 237 ? 16.156 14.109 5.965 1 97.31 237 HIS B N 1
ATOM 3774 C CA . HIS B 1 237 ? 16.438 12.688 6.086 1 97.31 237 HIS B CA 1
ATOM 3775 C C . HIS B 1 237 ? 15.164 11.859 5.984 1 97.31 237 HIS B C 1
ATOM 3777 O O . HIS B 1 237 ? 15.219 10.633 5.895 1 97.31 237 HIS B O 1
ATOM 3783 N N . GLY B 1 238 ? 14.031 12.5 5.984 1 97.31 238 GLY B N 1
ATOM 3784 C CA . GLY B 1 238 ? 12.75 11.82 5.891 1 97.31 238 GLY B CA 1
ATOM 3785 C C . GLY B 1 238 ? 12.32 11.172 7.195 1 97.31 238 GLY B C 1
ATOM 3786 O O . GLY B 1 238 ? 11.367 10.391 7.223 1 97.31 238 GLY B O 1
ATOM 3787 N N . LYS B 1 239 ? 13.094 11.445 8.266 1 95.88 239 LYS B N 1
ATOM 3788 C CA . LYS B 1 239 ? 12.781 10.93 9.594 1 95.88 239 LYS B CA 1
ATOM 3789 C C . LYS B 1 239 ? 13.609 11.633 10.672 1 95.88 239 LYS B C 1
ATOM 3791 O O . LYS B 1 239 ? 14.664 12.203 10.367 1 95.88 239 LYS B O 1
ATOM 3796 N N . PRO B 1 240 ? 13.078 11.586 11.922 1 92.5 240 PRO B N 1
ATOM 3797 C CA . PRO B 1 240 ? 13.898 12.156 12.992 1 92.5 240 PRO B CA 1
ATOM 3798 C C . PRO B 1 240 ? 15.227 11.414 13.172 1 92.5 240 PRO B C 1
ATOM 3800 O O . PRO B 1 240 ? 15.273 10.188 13.039 1 92.5 240 PRO B O 1
ATOM 3803 N N . GLN B 1 241 ? 16.203 12.148 13.367 1 86.38 241 GLN B N 1
ATOM 3804 C CA . GLN B 1 241 ? 17.516 11.547 13.617 1 86.38 241 GLN B CA 1
ATOM 3805 C C . GLN B 1 241 ? 17.75 11.383 15.117 1 86.38 241 GLN B C 1
ATOM 3807 O O . GLN B 1 241 ? 17.344 12.227 15.914 1 86.38 241 GLN B O 1
ATOM 3812 N N . ARG B 1 242 ? 18.188 10.133 15.547 1 65.81 242 ARG B N 1
ATOM 3813 C CA . ARG B 1 242 ? 18.609 9.891 16.922 1 65.81 242 ARG B CA 1
ATOM 3814 C C . ARG B 1 242 ? 20 10.469 17.188 1 65.81 242 ARG B C 1
ATOM 3816 O O . ARG B 1 242 ? 20.828 10.539 16.281 1 65.81 242 ARG B O 1
#